Protein AF-A0A8K1GLL8-F1 (afdb_monomer)

InterPro domains:
  IPR001064 Beta/gamma crystallin [PF00030] (236-316)
  IPR001064 Beta/gamma crystallin [PF00030] (324-407)
  IPR001064 Beta/gamma crystallin [PS50915] (275-317)
  IPR001064 Beta/gamma crystallin [PS50915] (366-408)
  IPR001064 Beta/gamma crystallin [SM00247] (235-316)
  IPR001064 Beta/gamma crystallin [SM00247] (324-407)
  IPR001806 Small GTPase [PF00071] (8-155)
  IPR001806 Small GTPase [PS51421] (2-220)
  IPR001806 Small GTPase [SM00174] (9-176)
  IPR005225 Small GTP-binding domain [TIGR00231] (5-157)
  IPR011024 Gamma-crystallin-like [SSF49695] (235-407)
  IPR027417 P-loop containing nucleoside triphosphate hydrolase [G3DSA:3.40.50.300] (1-164)
  IPR027417 P-loop containing nucleoside triphosphate hydrolase [SSF52540] (6-156)
  IPR050252 Beta/Gamma-Crystallin [PTHR11818] (145-409)

Nearest PDB structures (foldseek):
  4o25-assembly2_B  TM=9.800E-01  e=3.772E-27  Mus musculus
  4o2l-assembly2_B  TM=9.800E-01  e=8.647E-27  Mus musculus
  3sea-assembly2_B  TM=9.810E-01  e=1.660E-26  Homo sapiens
  7btc-assembly1_A  TM=9.809E-01  e=3.380E-26  Homo sapiens
  4o2r-assembly2_B  TM=9.802E-01  e=5.762E-26  Mus musculus

Solvent-accessible surface area (backbone atoms only — not comparable to full-atom values): 23179 Å² total; per-residue (Å²): 130,76,77,73,39,81,43,32,32,41,39,44,28,24,61,93,32,46,65,62,43,41,50,42,26,57,65,72,70,47,67,72,97,78,76,78,90,59,72,66,49,76,46,70,44,80,45,65,49,98,86,41,43,32,44,34,37,40,36,37,51,34,54,35,54,73,79,56,79,78,59,70,71,74,65,58,80,54,50,19,39,39,40,34,20,26,27,58,29,66,67,24,54,54,27,38,53,46,52,51,53,55,49,48,70,72,57,52,92,59,87,64,34,42,33,38,32,37,20,47,59,80,46,58,93,54,49,71,52,55,72,65,59,55,42,54,53,17,56,77,67,79,28,46,68,48,55,24,43,46,78,72,90,77,78,96,61,79,102,56,81,83,45,53,83,41,63,78,63,48,42,65,43,72,50,82,72,94,75,78,74,86,77,83,74,92,74,87,83,88,77,86,83,80,90,84,94,70,83,58,73,66,64,55,48,55,54,51,36,65,75,68,77,49,84,78,81,83,79,82,80,82,78,87,76,81,90,87,70,89,71,85,74,42,30,39,33,39,10,51,25,52,68,72,30,77,63,71,48,81,42,73,55,71,37,52,42,33,58,84,71,76,36,87,31,48,35,21,9,39,39,29,78,30,35,28,32,40,34,12,46,30,49,72,73,32,75,59,50,34,73,43,46,58,43,79,28,47,36,35,64,73,58,73,38,93,57,42,56,38,16,16,36,31,64,55,75,56,82,50,84,45,52,37,39,37,38,13,59,27,52,68,71,28,77,67,68,52,78,42,66,68,68,34,52,41,38,58,81,72,73,39,88,58,62,49,37,23,10,40,36,30,77,26,40,26,31,34,37,39,10,47,27,54,68,73,28,77,60,48,33,68,47,48,58,45,78,33,49,35,34,65,74,55,62,44,95,54,41,50,36,26,11,40,35,69,59,66,68,55,133

Mean predicted aligned error: 18.64 Å

Organism: NCBI:txid364589

pLDDT: mean 74.91, std 22.85, range [23.12, 98.44]

Structure (mmCIF, N/CA/C/O backbone):
data_AF-A0A8K1GLL8-F1
#
_entry.id   AF-A0A8K1GLL8-F1
#
loop_
_atom_site.group_PDB
_atom_site.id
_atom_site.type_symbol
_atom_site.label_atom_id
_atom_site.label_alt_id
_atom_site.label_comp_id
_atom_site.label_asym_id
_atom_site.label_entity_id
_atom_site.label_seq_id
_atom_site.pdbx_PDB_ins_code
_atom_site.Cartn_x
_atom_site.Cartn_y
_atom_site.Cartn_z
_atom_site.occupancy
_atom_site.B_iso_or_equiv
_atom_site.auth_seq_id
_atom_site.auth_comp_id
_atom_site.auth_asym_id
_atom_site.auth_atom_id
_atom_site.pdbx_PDB_model_num
ATOM 1 N N . MET A 1 1 ? -11.112 13.326 44.570 1.00 57.44 1 MET A N 1
ATOM 2 C CA . MET A 1 1 ? -11.499 13.002 43.180 1.00 57.44 1 MET A CA 1
ATOM 3 C C . MET A 1 1 ? -10.660 11.819 42.729 1.00 57.44 1 MET A C 1
ATOM 5 O O . MET A 1 1 ? -9.496 11.782 43.121 1.00 57.44 1 MET A O 1
ATOM 9 N N . PRO A 1 2 ? -11.225 10.831 42.015 1.00 66.00 2 PRO A N 1
ATOM 10 C CA . PRO A 1 2 ? -10.417 9.760 41.441 1.00 66.00 2 PRO A CA 1
ATOM 11 C C . PRO A 1 2 ? -9.365 10.361 40.489 1.00 66.00 2 PRO A C 1
ATOM 13 O O . PRO A 1 2 ? -9.657 11.368 39.842 1.00 66.00 2 PRO A O 1
ATOM 16 N N . PRO A 1 3 ? -8.147 9.798 40.415 1.00 75.62 3 PRO A N 1
ATOM 17 C CA . PRO A 1 3 ? -7.108 10.312 39.528 1.00 75.62 3 PRO A CA 1
ATOM 18 C C . PRO A 1 3 ? -7.567 10.215 38.072 1.00 75.62 3 PRO A C 1
ATOM 20 O O . PRO A 1 3 ? -8.225 9.241 37.695 1.00 75.62 3 PRO A O 1
ATOM 23 N N . SER A 1 4 ? -7.229 11.214 37.256 1.00 78.06 4 SER A N 1
ATOM 24 C CA . SER A 1 4 ? -7.547 11.205 35.828 1.00 78.06 4 SER A CA 1
ATOM 25 C C . SER A 1 4 ? -6.885 10.006 35.137 1.00 78.06 4 SER A C 1
ATOM 27 O O . SER A 1 4 ? -5.744 9.642 35.429 1.00 78.06 4 SER A O 1
ATOM 29 N N . LYS A 1 5 ? -7.619 9.345 34.234 1.00 82.94 5 LYS A N 1
ATOM 30 C CA . LYS A 1 5 ? -7.124 8.175 33.491 1.00 82.94 5 LYS A CA 1
ATOM 31 C C . LYS A 1 5 ? -6.797 8.566 32.058 1.00 82.94 5 LYS A C 1
ATOM 33 O O . LYS A 1 5 ? -7.640 9.138 31.379 1.00 82.94 5 LYS A O 1
ATOM 38 N N . SER A 1 6 ? -5.615 8.209 31.566 1.00 83.25 6 SER A N 1
ATOM 39 C CA . SER A 1 6 ? -5.308 8.341 30.138 1.00 83.25 6 SER A CA 1
ATOM 40 C C . SER A 1 6 ? -5.845 7.135 29.363 1.00 83.25 6 SER A C 1
ATOM 42 O O . SER A 1 6 ? -5.765 5.996 29.846 1.00 83.25 6 SER A O 1
ATOM 44 N N . ARG A 1 7 ? -6.438 7.380 28.191 1.00 84.12 7 ARG A N 1
ATOM 45 C CA . ARG A 1 7 ? -6.927 6.337 27.279 1.00 84.12 7 ARG A CA 1
ATOM 46 C C . ARG A 1 7 ? -6.594 6.690 25.834 1.00 84.12 7 ARG A C 1
ATOM 48 O O . ARG A 1 7 ? -7.046 7.720 25.339 1.00 84.12 7 ARG A O 1
ATOM 55 N N . LYS A 1 8 ? -5.857 5.817 25.155 1.00 83.44 8 LYS A N 1
ATOM 56 C CA . LYS A 1 8 ? -5.544 5.932 23.728 1.00 83.44 8 LYS A CA 1
ATOM 57 C C . LYS A 1 8 ? -6.471 5.023 22.925 1.00 83.44 8 LYS A C 1
ATOM 59 O O . LYS A 1 8 ? -6.584 3.838 23.228 1.00 83.44 8 LYS A O 1
ATOM 64 N N . ILE A 1 9 ? -7.167 5.581 21.942 1.00 84.50 9 ILE A N 1
ATOM 65 C CA . ILE A 1 9 ? -8.178 4.890 21.137 1.00 84.50 9 ILE A CA 1
ATOM 66 C C . ILE A 1 9 ? -7.841 5.092 19.666 1.00 84.50 9 ILE A C 1
ATOM 68 O O . ILE A 1 9 ? -7.705 6.230 19.219 1.00 84.50 9 ILE A O 1
ATOM 72 N N . ALA A 1 10 ? -7.726 4.000 18.915 1.00 87.81 10 ALA A N 1
ATOM 73 C CA . ALA A 1 10 ? -7.475 4.053 17.479 1.00 87.81 10 ALA A CA 1
ATOM 74 C C . ALA A 1 10 ? -8.782 3.967 16.683 1.00 87.81 10 ALA A C 1
ATOM 76 O O . ALA A 1 10 ? -9.666 3.164 16.997 1.00 87.81 10 ALA A O 1
ATOM 77 N N . ILE A 1 11 ? -8.899 4.794 15.643 1.00 87.69 11 ILE A N 1
ATOM 78 C CA . ILE A 1 11 ? -10.070 4.854 14.765 1.00 87.69 11 ILE A CA 1
ATOM 79 C C . ILE A 1 11 ? -9.675 4.288 13.405 1.00 87.69 11 ILE A C 1
ATOM 81 O O . ILE A 1 11 ? -8.801 4.827 12.726 1.00 87.69 11 ILE A O 1
ATOM 85 N N . LEU A 1 12 ? -10.325 3.198 13.006 1.00 90.38 12 LEU A N 1
ATOM 86 C CA . LEU A 1 12 ? -9.962 2.377 11.852 1.00 90.38 12 LEU A CA 1
ATOM 87 C C . LEU A 1 12 ? -11.162 2.193 10.927 1.00 90.38 12 LEU A C 1
ATOM 89 O O . LEU A 1 12 ? -12.310 2.221 11.363 1.00 90.38 12 LEU A O 1
ATOM 93 N N . GLY A 1 13 ? -10.909 1.991 9.638 1.00 88.12 13 GLY A N 1
ATOM 94 C CA . GLY A 1 13 ? -11.971 1.781 8.656 1.00 88.12 13 GLY A CA 1
ATOM 95 C C . GLY A 1 13 ? -11.647 2.325 7.276 1.00 88.12 13 GLY A C 1
ATOM 96 O O . GLY A 1 13 ? -10.658 3.046 7.090 1.00 88.12 13 GLY A O 1
ATOM 97 N N . TYR A 1 14 ? -12.515 2.002 6.314 1.00 88.56 14 TYR A N 1
ATOM 98 C CA . TYR A 1 14 ? -12.282 2.281 4.897 1.00 88.56 14 TYR A CA 1
ATOM 99 C C . TYR A 1 14 ? -12.007 3.754 4.589 1.00 88.56 14 TYR A C 1
ATOM 101 O O . TYR A 1 14 ? -12.321 4.671 5.358 1.00 88.56 14 TYR A O 1
ATOM 109 N N . ARG A 1 15 ? -11.353 4.009 3.455 1.00 82.25 15 ARG A N 1
ATOM 110 C CA . ARG A 1 15 ? -11.175 5.381 2.969 1.00 82.25 15 ARG A CA 1
ATOM 111 C C . ARG A 1 15 ? -12.541 6.044 2.769 1.00 82.25 15 ARG A C 1
ATOM 113 O O . ARG A 1 15 ? -13.511 5.395 2.383 1.00 82.25 15 ARG A O 1
ATOM 120 N N . SER A 1 16 ? -12.616 7.334 3.084 1.00 81.56 16 SER A N 1
ATOM 121 C CA . SER A 1 16 ? -13.817 8.162 2.887 1.00 81.56 16 SER A CA 1
ATOM 122 C C . SER A 1 16 ? -15.082 7.729 3.653 1.00 81.56 16 SER A C 1
ATOM 124 O O . SER A 1 16 ? -16.179 8.197 3.338 1.00 81.56 16 SER A O 1
ATOM 126 N N . VAL A 1 17 ? -14.960 6.891 4.693 1.00 87.81 17 VAL A N 1
ATOM 127 C CA . VAL A 1 17 ? -16.083 6.553 5.601 1.00 87.81 17 VAL A CA 1
ATOM 128 C C . VAL A 1 17 ? -16.370 7.637 6.642 1.00 87.81 17 VAL A C 1
ATOM 130 O O . VAL A 1 17 ? -17.384 7.561 7.320 1.00 87.81 17 VAL A O 1
ATOM 133 N N . GLY A 1 18 ? -15.507 8.654 6.761 1.00 80.81 18 GLY A N 1
ATOM 134 C CA . GLY A 1 18 ? -15.688 9.789 7.675 1.00 80.81 18 GLY A CA 1
ATOM 135 C C . GLY A 1 18 ? -15.057 9.626 9.062 1.00 80.81 18 GLY A C 1
ATOM 136 O O . GLY A 1 18 ? -15.599 10.165 10.017 1.00 80.81 18 GLY A O 1
ATOM 137 N N . LYS A 1 19 ? -13.930 8.905 9.182 1.00 87.19 19 LYS A N 1
ATOM 138 C CA . LYS A 1 19 ? -13.164 8.760 10.441 1.00 87.19 19 LYS A CA 1
ATOM 139 C C . LYS A 1 19 ? -12.733 10.117 11.004 1.00 87.19 19 LYS A C 1
ATOM 141 O O . LYS A 1 19 ? -13.190 10.492 12.074 1.00 87.19 19 LYS A O 1
ATOM 146 N N . SER A 1 20 ? -11.986 10.893 10.221 1.00 78.56 20 SER A N 1
ATOM 147 C CA . SER A 1 20 ? -11.526 12.236 10.591 1.00 78.56 20 SER A CA 1
ATOM 148 C C . SER A 1 20 ? -12.684 13.167 10.926 1.00 78.56 20 SER A C 1
ATOM 150 O O . SER A 1 20 ? -12.668 13.818 11.962 1.00 78.56 20 SER A O 1
ATOM 152 N N . SER A 1 21 ? -13.742 13.162 10.110 1.00 79.31 21 SER A N 1
ATOM 153 C CA . SER A 1 21 ? -14.939 13.969 10.361 1.00 79.31 21 SER A CA 1
ATOM 154 C C . SER A 1 21 ? -15.623 13.596 11.677 1.00 79.31 21 SER A C 1
ATOM 156 O O . SER A 1 21 ? -16.037 14.484 12.408 1.00 79.31 21 SER A O 1
ATOM 158 N N . LEU A 1 22 ? -15.715 12.305 12.017 1.00 79.19 22 LEU A N 1
ATOM 159 C CA . LEU A 1 22 ? -16.245 11.854 13.307 1.00 79.19 22 LEU A CA 1
ATOM 160 C C . LEU A 1 22 ? -15.353 12.285 14.479 1.00 79.19 22 LEU A C 1
ATOM 162 O O . LEU A 1 22 ? -15.876 12.699 15.513 1.00 79.19 22 LEU A O 1
ATOM 166 N N . THR A 1 23 ? -14.031 12.208 14.322 1.00 79.56 23 THR A N 1
ATOM 167 C CA . THR A 1 23 ? -13.062 12.609 15.352 1.00 79.56 23 THR A CA 1
ATOM 168 C C . THR A 1 23 ? -13.116 14.107 15.615 1.00 79.56 23 THR A C 1
ATOM 170 O O . THR A 1 23 ? -13.277 14.514 16.762 1.00 79.56 23 THR A O 1
ATOM 173 N N . ILE A 1 24 ? -13.045 14.925 14.565 1.00 74.19 24 ILE A N 1
ATOM 174 C CA . ILE A 1 24 ? -13.104 16.391 14.650 1.00 74.19 24 ILE A CA 1
ATOM 175 C C . ILE A 1 24 ? -14.455 16.821 15.221 1.00 74.19 24 ILE A C 1
ATOM 177 O O . ILE A 1 24 ? -14.502 17.591 16.177 1.00 74.19 24 ILE A O 1
ATOM 181 N N . GLN A 1 25 ? -15.555 16.240 14.736 1.00 71.50 25 GLN A N 1
ATOM 182 C CA . GLN A 1 25 ? -16.888 16.517 15.267 1.00 71.50 25 GLN A CA 1
ATOM 183 C C . GLN A 1 25 ? -16.982 16.167 16.757 1.00 71.50 25 GLN A C 1
ATOM 185 O O . GLN A 1 25 ? -17.552 16.924 17.542 1.00 71.50 25 GLN A O 1
ATOM 190 N N . PHE A 1 26 ? -16.399 15.042 17.178 1.00 76.19 26 PHE A N 1
ATOM 191 C CA . PHE A 1 26 ? -16.368 14.674 18.587 1.00 76.19 26 PHE A CA 1
ATOM 192 C C . PHE A 1 26 ? -15.492 15.610 19.414 1.00 76.19 26 PHE A C 1
ATOM 194 O O . PHE A 1 26 ? -15.875 15.925 20.534 1.00 76.19 26 PHE A O 1
ATOM 201 N N . VAL A 1 27 ? -14.329 16.034 18.918 1.00 71.94 27 VAL A N 1
ATOM 202 C CA . VAL A 1 27 ? -13.352 16.838 19.669 1.00 71.94 27 VAL A CA 1
ATOM 203 C C . VAL A 1 27 ? -13.771 18.300 19.727 1.00 71.94 27 VAL A C 1
ATOM 205 O O . VAL A 1 27 ? -13.951 18.831 20.824 1.00 71.94 27 VAL A O 1
ATOM 208 N N . GLU A 1 28 ? -14.013 18.893 18.565 1.00 69.94 28 GLU A N 1
ATOM 209 C CA . GLU A 1 28 ? -14.180 20.330 18.341 1.00 69.94 28 GLU A CA 1
ATOM 210 C C . GLU A 1 28 ? -15.650 20.742 18.182 1.00 69.94 28 GLU A C 1
ATOM 212 O O . GLU A 1 28 ? -15.975 21.923 18.293 1.00 69.94 28 GLU A O 1
ATOM 217 N N . GLY A 1 29 ? -16.560 19.787 17.951 1.00 60.47 29 GLY A N 1
ATOM 218 C CA . GLY A 1 29 ? -17.971 20.090 17.699 1.00 60.47 29 GLY A CA 1
ATOM 219 C C . GLY A 1 29 ? -18.201 20.796 16.362 1.00 60.47 29 GLY A C 1
ATOM 220 O O . GLY A 1 29 ? -19.205 21.492 16.221 1.00 60.47 29 GLY A O 1
ATOM 221 N N . GLN A 1 30 ? -17.276 20.658 15.408 1.00 56.12 30 GLN A N 1
ATOM 222 C CA . GLN A 1 30 ? -17.345 21.267 14.082 1.00 56.12 30 GLN A CA 1
ATOM 223 C C . GLN A 1 30 ? -17.249 20.210 12.984 1.00 56.12 30 GLN A C 1
ATOM 225 O O . GLN A 1 30 ? -16.478 19.255 13.083 1.00 56.12 30 GLN A O 1
ATOM 230 N N . PHE A 1 31 ? -18.006 20.430 11.911 1.00 50.06 31 PHE A N 1
ATOM 231 C CA . PHE A 1 31 ? -17.915 19.646 10.690 1.00 50.06 31 PHE A CA 1
ATOM 232 C C . PHE A 1 31 ? -17.185 20.462 9.625 1.00 50.06 31 PHE A C 1
ATOM 234 O O . PHE A 1 31 ? -17.528 21.619 9.380 1.00 50.06 31 PHE A O 1
ATOM 241 N N . VAL A 1 32 ? -16.185 19.853 8.991 1.00 53.09 32 VAL A N 1
ATOM 242 C CA . VAL A 1 32 ? -15.377 20.482 7.943 1.00 53.09 32 VAL A CA 1
ATOM 243 C C . VAL A 1 32 ? -15.670 19.773 6.619 1.00 53.09 32 VAL A C 1
ATOM 245 O O . VAL A 1 32 ? -15.352 18.594 6.467 1.00 53.09 32 VAL A O 1
ATOM 248 N N . ASP A 1 33 ? -16.288 20.491 5.672 1.00 37.19 33 ASP A N 1
ATOM 249 C CA . ASP A 1 33 ? -16.712 19.969 4.355 1.00 37.19 33 ASP A CA 1
ATOM 250 C C . ASP A 1 33 ? -15.533 19.641 3.413 1.00 37.19 33 ASP A C 1
ATOM 252 O O . ASP A 1 33 ? -15.679 18.857 2.476 1.00 37.19 33 ASP A O 1
ATOM 256 N N . SER A 1 34 ? -14.348 20.207 3.662 1.00 40.47 34 SER A N 1
ATOM 257 C CA . SER A 1 34 ? -13.130 19.968 2.882 1.00 40.47 34 SER A CA 1
ATOM 258 C C . SER A 1 34 ? -11.997 19.494 3.787 1.00 40.47 34 SER A C 1
ATOM 260 O O . SER A 1 34 ? -11.485 20.270 4.594 1.00 40.47 34 SER A O 1
ATOM 262 N N . TYR A 1 35 ? -11.591 18.234 3.647 1.00 50.78 35 TYR A N 1
ATOM 263 C CA . TYR A 1 35 ? -10.468 17.676 4.397 1.00 50.78 35 TYR A CA 1
ATOM 264 C C . TYR A 1 35 ? -9.494 16.967 3.450 1.00 50.78 35 TYR A C 1
ATOM 266 O O . TYR A 1 35 ? -9.920 16.191 2.591 1.00 50.78 35 TYR A O 1
ATOM 274 N N . ASP A 1 36 ? -8.198 17.240 3.606 1.00 45.16 36 ASP A N 1
ATOM 275 C CA . ASP A 1 36 ? -7.125 16.581 2.856 1.00 45.16 36 ASP A CA 1
ATOM 276 C C . ASP A 1 36 ? -6.948 15.121 3.314 1.00 45.16 36 ASP A C 1
ATOM 278 O O . ASP A 1 36 ? -7.179 14.814 4.480 1.00 45.16 36 ASP A O 1
ATOM 282 N N . PRO A 1 37 ? -6.530 14.180 2.448 1.00 46.28 37 PRO A N 1
ATOM 283 C CA . PRO A 1 37 ? -6.330 12.786 2.847 1.00 46.28 37 PRO A CA 1
ATOM 284 C C . PRO A 1 37 ? -5.420 12.632 4.083 1.00 46.28 37 PRO A C 1
ATOM 286 O O . PRO A 1 37 ? -4.247 13.000 4.051 1.00 46.28 37 PRO A O 1
ATOM 289 N N . THR A 1 38 ? -5.952 12.052 5.163 1.00 51.53 38 THR A N 1
ATOM 290 C CA . THR A 1 38 ? -5.237 11.855 6.435 1.00 51.53 38 THR A CA 1
ATOM 291 C C . THR A 1 38 ? -4.120 10.824 6.299 1.00 51.53 38 THR A C 1
ATOM 293 O O . THR A 1 38 ? -4.357 9.729 5.787 1.00 51.53 38 THR A O 1
ATOM 296 N N . ILE A 1 39 ? -2.931 11.147 6.812 1.00 58.22 39 ILE A N 1
ATOM 297 C CA . ILE A 1 39 ? -1.831 10.190 7.002 1.00 58.22 39 ILE A CA 1
ATOM 298 C C . ILE A 1 39 ? -2.005 9.522 8.374 1.00 58.22 39 ILE A C 1
ATOM 300 O O . ILE A 1 39 ? -2.365 8.352 8.449 1.00 58.22 39 ILE A O 1
ATOM 304 N N . GLU A 1 40 ? -1.860 10.285 9.455 1.00 64.88 40 GLU A N 1
ATOM 305 C CA . GLU A 1 40 ? -2.220 9.901 10.823 1.00 64.88 40 GLU A CA 1
ATOM 306 C C . GLU A 1 40 ? -2.222 11.168 11.684 1.00 64.88 40 GLU A C 1
ATOM 308 O O . GLU A 1 40 ? -1.283 11.956 11.599 1.00 64.88 40 GLU A O 1
ATOM 313 N N . ASN A 1 41 ? -3.262 11.391 12.488 1.00 70.19 41 ASN A N 1
ATOM 314 C CA . ASN A 1 41 ? -3.353 12.538 13.395 1.00 70.19 41 ASN A CA 1
ATOM 315 C C . ASN A 1 41 ? -3.845 12.083 14.769 1.00 70.19 41 ASN A C 1
ATOM 317 O O . ASN A 1 41 ? -4.761 11.272 14.875 1.00 70.19 41 ASN A O 1
ATOM 321 N N . THR A 1 42 ? -3.265 12.629 15.837 1.00 81.44 42 THR A N 1
ATOM 322 C CA . THR A 1 42 ? -3.722 12.359 17.207 1.00 81.44 42 THR A CA 1
ATOM 323 C C . THR A 1 42 ? -4.434 13.579 17.770 1.00 81.44 42 THR A C 1
ATOM 325 O O . THR A 1 42 ? -3.836 14.643 17.908 1.00 81.44 42 THR A O 1
ATOM 328 N N . PHE A 1 43 ? -5.698 13.407 18.144 1.00 78.31 43 PHE A N 1
ATOM 329 C CA . PHE A 1 43 ? -6.510 14.427 18.799 1.00 78.31 43 PHE A CA 1
ATOM 330 C C . PHE A 1 43 ? -6.632 14.130 20.290 1.00 78.31 43 PHE A C 1
ATOM 332 O O . PHE A 1 43 ? -6.666 12.966 20.692 1.00 78.31 43 PHE A O 1
ATOM 339 N N . THR A 1 44 ? -6.749 15.162 21.124 1.00 81.06 44 THR A N 1
ATOM 340 C CA . THR A 1 44 ? -6.948 14.989 22.567 1.00 81.06 44 THR A CA 1
ATOM 341 C C . THR A 1 44 ? -8.264 15.588 23.038 1.00 81.06 44 THR A C 1
ATOM 343 O O . THR A 1 44 ? -8.687 16.646 22.577 1.00 81.06 44 THR A O 1
ATOM 346 N N . LYS A 1 45 ? -8.944 14.899 23.963 1.00 80.62 45 LYS A N 1
ATOM 347 C CA . LYS A 1 45 ? -10.160 15.419 24.601 1.00 80.62 45 LYS A CA 1
ATOM 348 C C . LYS A 1 45 ? -10.267 14.967 26.050 1.00 80.62 45 LYS A C 1
ATOM 350 O O . LYS A 1 45 ? -10.119 13.786 26.349 1.00 80.62 45 LYS A O 1
ATOM 355 N N . LEU A 1 46 ? -10.596 15.897 26.941 1.00 79.88 46 LEU A N 1
ATOM 356 C CA . LEU A 1 46 ? -11.016 15.580 28.303 1.00 79.88 46 LEU A CA 1
ATOM 357 C C . LEU A 1 46 ? -12.513 15.270 28.318 1.00 79.88 46 LEU A C 1
ATOM 359 O O . LEU A 1 46 ? -13.322 16.071 27.845 1.00 79.88 46 LEU A O 1
ATOM 363 N N . ILE A 1 47 ? -12.884 14.111 28.858 1.00 79.69 47 ILE A N 1
ATOM 364 C CA . ILE A 1 47 ? -14.286 13.743 29.074 1.00 79.69 47 ILE A CA 1
ATOM 365 C C . ILE A 1 47 ? -14.488 13.174 30.474 1.00 79.69 47 ILE A C 1
ATOM 367 O O . ILE A 1 47 ? -13.582 12.579 31.054 1.00 79.69 47 ILE A O 1
ATOM 371 N N . THR A 1 48 ? -15.713 13.282 30.976 1.00 76.44 48 THR A N 1
ATOM 372 C CA . THR A 1 48 ? -16.109 12.698 32.259 1.00 76.44 48 THR A CA 1
ATOM 373 C C . THR A 1 48 ? -17.179 11.645 32.021 1.00 76.44 48 THR A C 1
ATOM 375 O O . THR A 1 48 ? -18.232 11.940 31.456 1.00 76.44 48 THR A O 1
ATOM 378 N N . VAL A 1 49 ? -16.917 10.412 32.455 1.00 74.00 49 VAL A N 1
ATOM 379 C CA . VAL A 1 49 ? -17.852 9.282 32.360 1.00 74.00 49 VAL A CA 1
ATOM 380 C C . VAL A 1 49 ? -18.016 8.690 33.753 1.00 74.00 49 VAL A C 1
ATOM 382 O O . VAL A 1 49 ? -17.031 8.355 34.401 1.00 74.00 49 VAL A O 1
ATOM 385 N N . ASN A 1 50 ? -19.255 8.607 34.248 1.00 77.75 50 ASN A N 1
ATOM 386 C CA . ASN A 1 50 ? -19.583 8.093 35.589 1.00 77.75 50 ASN A CA 1
ATOM 387 C C . ASN A 1 50 ? -18.772 8.746 36.731 1.00 77.75 50 ASN A C 1
ATOM 389 O O . ASN A 1 50 ? -18.391 8.087 37.693 1.00 77.75 50 ASN A O 1
ATOM 393 N N . GLY A 1 51 ? -18.480 10.047 36.619 1.00 77.38 51 GLY A N 1
ATOM 394 C CA . GLY A 1 51 ? -17.696 10.794 37.613 1.00 77.38 51 GLY A CA 1
ATOM 395 C C . GLY A 1 51 ? -16.181 10.545 37.573 1.00 77.38 51 GLY A C 1
ATOM 396 O O . GLY A 1 51 ? -15.458 11.122 38.383 1.00 77.38 51 GLY A O 1
ATOM 397 N N . GLN A 1 52 ? -15.691 9.727 36.636 1.00 81.62 52 GLN A N 1
ATOM 398 C CA . GLN A 1 52 ? -14.271 9.534 36.346 1.00 81.62 52 GLN A CA 1
ATOM 399 C C . GLN A 1 52 ? -13.864 10.399 35.149 1.00 81.62 52 GLN A C 1
ATOM 401 O O . GLN A 1 52 ? -14.461 10.311 34.075 1.00 81.62 52 GLN A O 1
ATOM 406 N N . GLU A 1 53 ? -12.823 11.210 35.322 1.00 81.75 53 GLU A N 1
ATOM 407 C CA . GLU A 1 53 ? -12.222 11.973 34.228 1.00 81.75 53 GLU A CA 1
ATOM 408 C C . GLU A 1 53 ? -11.268 11.099 33.412 1.00 81.75 53 GLU A C 1
ATOM 410 O O . GLU A 1 53 ? -10.442 10.360 33.968 1.00 81.75 53 GLU A O 1
ATOM 415 N N . TYR A 1 54 ? -11.374 11.214 32.092 1.00 79.81 54 TYR A N 1
ATOM 416 C CA . TYR A 1 54 ? -10.529 10.548 31.116 1.00 79.81 54 TYR A CA 1
ATOM 417 C C . TYR A 1 54 ? -9.861 11.578 30.207 1.00 79.81 54 TYR A C 1
ATOM 419 O O . TYR A 1 54 ? -10.530 12.416 29.603 1.00 79.81 54 TYR A O 1
ATOM 427 N N . HIS A 1 55 ? -8.542 11.472 30.074 1.00 85.38 55 HIS A N 1
ATOM 428 C CA . HIS A 1 55 ? -7.770 12.160 29.051 1.00 85.38 55 HIS A CA 1
ATOM 429 C C . HIS A 1 55 ? -7.658 11.246 27.831 1.00 85.38 55 HIS A C 1
ATOM 431 O O . HIS A 1 55 ? -6.906 10.269 27.841 1.00 85.38 55 HIS A O 1
ATOM 437 N N . LEU A 1 56 ? -8.451 11.532 26.801 1.00 83.44 56 LEU A N 1
ATOM 438 C CA . LEU A 1 56 ? -8.477 10.744 25.578 1.00 83.44 56 LEU A CA 1
ATOM 439 C C . LEU A 1 56 ? -7.413 11.191 24.596 1.00 83.44 56 LEU A C 1
ATOM 441 O O . LEU A 1 56 ? -7.244 12.385 24.373 1.00 83.44 56 LEU A O 1
ATOM 445 N N . GLN A 1 57 ? -6.773 10.211 23.969 1.00 84.50 57 GLN A N 1
ATOM 446 C CA . GLN A 1 57 ? -5.987 10.355 22.752 1.00 84.50 57 GLN A CA 1
ATOM 447 C C . GLN A 1 57 ? -6.696 9.565 21.651 1.00 84.50 57 GLN A C 1
ATOM 449 O O . GLN A 1 57 ? -6.733 8.338 21.696 1.00 84.50 57 GLN A O 1
ATOM 454 N N . LEU A 1 58 ? -7.299 10.262 20.695 1.00 81.44 58 LEU A N 1
ATOM 455 C CA . LEU A 1 58 ? -7.953 9.669 19.534 1.00 81.44 58 LEU A CA 1
ATOM 456 C C . LEU A 1 58 ? -6.970 9.672 18.371 1.00 81.44 58 LEU A C 1
ATOM 458 O O . LEU A 1 58 ? -6.620 10.735 17.862 1.00 81.44 58 LEU A O 1
ATOM 462 N N . VAL A 1 59 ? -6.522 8.487 17.972 1.00 84.88 59 VAL A N 1
ATOM 463 C CA . VAL A 1 59 ? -5.620 8.301 16.836 1.00 84.88 59 VAL A CA 1
ATOM 464 C C . VAL A 1 59 ? -6.475 8.106 15.589 1.00 84.88 59 VAL A C 1
ATOM 466 O O . VAL A 1 59 ? -7.045 7.034 15.366 1.00 84.88 59 VAL A O 1
ATOM 469 N N . ASP A 1 60 ? -6.606 9.169 14.805 1.00 78.75 60 ASP A N 1
ATOM 470 C CA . ASP A 1 60 ? -7.242 9.146 13.497 1.00 78.75 60 ASP A CA 1
ATOM 471 C C . ASP A 1 60 ? -6.249 8.621 12.461 1.00 78.75 60 ASP A C 1
ATOM 473 O O . ASP A 1 60 ? -5.189 9.207 12.236 1.00 78.75 60 ASP A O 1
ATOM 477 N N . THR A 1 61 ? -6.589 7.492 11.847 1.00 76.56 61 THR A N 1
ATOM 478 C CA . THR A 1 61 ? -5.715 6.800 10.896 1.00 76.56 61 THR A CA 1
ATOM 479 C C . THR A 1 61 ? -6.151 7.053 9.456 1.00 76.56 61 THR A C 1
ATOM 481 O O . THR A 1 61 ? -7.323 7.343 9.175 1.00 76.56 61 THR A O 1
ATOM 484 N N . ALA A 1 62 ? -5.225 6.893 8.509 1.00 71.19 62 ALA A N 1
ATOM 485 C CA . ALA A 1 62 ? -5.568 6.839 7.094 1.00 71.19 62 ALA A CA 1
ATOM 486 C C . ALA A 1 62 ? -6.679 5.806 6.802 1.00 71.19 62 ALA A C 1
ATOM 488 O O . ALA A 1 62 ? -6.913 4.841 7.531 1.00 71.19 62 ALA A O 1
ATOM 489 N N . GLY A 1 63 ? -7.400 6.010 5.697 1.00 60.00 63 GLY A N 1
ATOM 490 C CA . GLY A 1 63 ? -8.316 5.008 5.147 1.00 60.00 63 GLY A CA 1
ATOM 491 C C . GLY A 1 63 ? -7.660 3.648 4.975 1.00 60.00 63 GLY A C 1
ATOM 492 O O . GLY A 1 63 ? -6.764 3.525 4.151 1.00 60.00 63 GLY A O 1
ATOM 493 N N . GLN A 1 64 ? -8.157 2.640 5.690 1.00 68.75 64 GLN A N 1
ATOM 494 C CA . GLN A 1 64 ? -7.650 1.278 5.590 1.00 68.75 64 GLN A CA 1
ATOM 495 C C . GLN A 1 64 ? -8.463 0.495 4.577 1.00 68.75 64 GLN A C 1
ATOM 497 O O . GLN A 1 64 ? -9.682 0.461 4.673 1.00 68.75 64 GLN A O 1
ATOM 502 N N . ASP A 1 65 ? -7.831 -0.129 3.600 1.00 61.31 65 ASP A N 1
ATOM 503 C CA . ASP A 1 65 ? -8.526 -1.075 2.743 1.00 61.31 65 ASP A CA 1
ATOM 504 C C . ASP A 1 65 ? -8.289 -2.517 3.182 1.00 61.31 65 ASP A C 1
ATOM 506 O O . ASP A 1 65 ? -7.553 -2.807 4.120 1.00 61.31 65 ASP A O 1
ATOM 510 N N . GLU A 1 66 ? -8.990 -3.417 2.510 1.00 41.12 66 GLU A N 1
ATOM 511 C CA . GLU A 1 66 ? -8.920 -4.875 2.638 1.00 41.12 66 GLU A CA 1
ATOM 512 C C . GLU A 1 66 ? -7.464 -5.386 2.708 1.00 41.12 66 GLU A C 1
ATOM 514 O O . GLU A 1 66 ? -7.179 -6.333 3.442 1.00 41.12 66 GLU A O 1
ATOM 519 N N . TYR A 1 67 ? -6.510 -4.690 2.082 1.00 43.31 67 TYR A N 1
ATOM 520 C CA . TYR A 1 67 ? -5.106 -5.095 1.978 1.00 43.31 67 TYR A CA 1
ATOM 521 C C . TYR A 1 67 ? -4.142 -4.203 2.762 1.00 43.31 67 TYR A C 1
ATOM 523 O O . TYR A 1 67 ? -2.948 -4.487 2.780 1.00 43.31 67 TYR A O 1
ATOM 531 N N . SER A 1 68 ? -4.634 -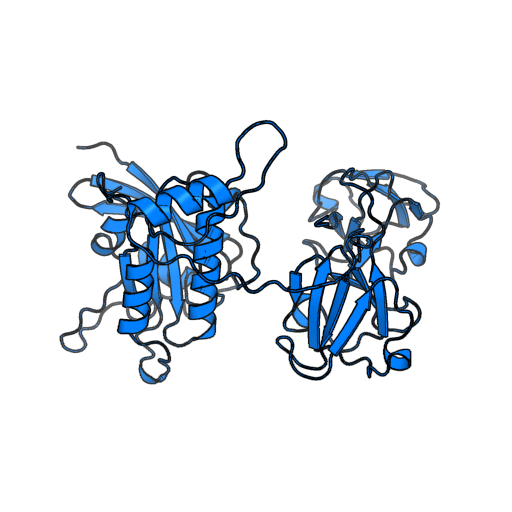3.181 3.469 1.00 53.97 68 SER A N 1
ATOM 532 C CA . SER A 1 68 ? -3.795 -2.358 4.336 1.00 53.97 68 SER A CA 1
ATOM 533 C C . SER A 1 68 ? -3.019 -3.225 5.328 1.00 53.97 68 SER A C 1
ATOM 535 O O . SER A 1 68 ? -3.605 -4.040 6.057 1.00 53.97 68 SER A O 1
ATOM 537 N N . ILE A 1 69 ? -1.698 -3.042 5.339 1.00 50.72 69 ILE A N 1
ATOM 538 C CA . ILE A 1 69 ? -0.816 -3.546 6.389 1.00 50.72 69 ILE A CA 1
ATOM 539 C C . ILE A 1 69 ? -1.105 -2.697 7.617 1.00 50.72 69 ILE A C 1
ATOM 541 O O . ILE A 1 69 ? -1.039 -1.472 7.544 1.00 50.72 69 ILE A O 1
ATOM 545 N N . PHE A 1 70 ? -1.453 -3.337 8.726 1.00 61.12 70 PHE A N 1
ATOM 546 C CA . PHE A 1 70 ? -1.596 -2.647 9.996 1.00 61.12 70 PHE A CA 1
ATOM 547 C C . PHE A 1 70 ? -0.199 -2.390 10.563 1.00 61.12 70 PHE A C 1
ATOM 549 O O . PHE A 1 70 ? 0.506 -3.350 10.883 1.00 61.12 70 PHE A O 1
ATOM 556 N N . PRO A 1 71 ? 0.231 -1.125 10.691 1.00 57.53 71 PRO A N 1
ATOM 557 C CA . PRO A 1 71 ? 1.439 -0.796 11.422 1.00 57.53 71 PRO A CA 1
ATOM 558 C C . PRO A 1 71 ? 1.387 -1.413 12.820 1.00 57.53 71 PRO A C 1
ATOM 560 O O . PRO A 1 71 ? 0.376 -1.296 13.516 1.00 57.53 71 PRO A O 1
ATOM 563 N N . GLN A 1 72 ? 2.490 -2.018 13.268 1.00 57.66 72 GLN A N 1
ATOM 564 C CA . GLN A 1 72 ? 2.587 -2.542 14.635 1.00 57.66 72 GLN A CA 1
ATOM 565 C C . GLN A 1 72 ? 2.308 -1.455 15.687 1.00 57.66 72 GLN A C 1
ATOM 567 O O . GLN A 1 72 ? 1.819 -1.764 16.771 1.00 57.66 72 GLN A O 1
ATOM 572 N N . THR A 1 73 ? 2.513 -0.174 15.356 1.00 55.94 73 THR A N 1
ATOM 573 C CA . THR A 1 73 ? 2.142 0.976 16.194 1.00 55.94 73 THR A CA 1
ATOM 574 C C . THR A 1 73 ? 0.655 1.029 16.555 1.00 55.94 73 THR A C 1
ATOM 576 O O . THR A 1 73 ? 0.319 1.601 17.591 1.00 55.94 73 THR A O 1
ATOM 579 N N . TYR A 1 74 ? -0.234 0.391 15.782 1.00 60.75 74 TYR A N 1
ATOM 580 C CA . TYR A 1 74 ? -1.658 0.260 16.118 1.00 60.75 74 TYR A CA 1
ATOM 581 C C . TYR A 1 74 ? -1.940 -0.737 17.234 1.00 60.75 74 TYR A C 1
ATOM 583 O O . TYR A 1 74 ? -3.051 -0.733 17.738 1.00 60.75 74 TYR A O 1
ATOM 591 N N . SER A 1 75 ? -0.961 -1.539 17.652 1.00 58.97 75 SER A N 1
ATOM 592 C CA . SER A 1 75 ? -1.076 -2.449 18.795 1.00 58.97 75 SER A CA 1
ATOM 593 C C . SER A 1 75 ? -0.387 -1.923 20.061 1.00 58.97 75 SER A C 1
ATOM 595 O O . SER A 1 75 ? -0.657 -2.413 21.156 1.00 58.97 75 SER A O 1
ATOM 597 N N . ILE A 1 76 ? 0.467 -0.896 19.942 1.00 64.75 76 ILE A N 1
ATOM 598 C CA . ILE A 1 76 ? 1.267 -0.369 21.056 1.00 64.75 76 ILE A CA 1
ATOM 599 C C . ILE A 1 76 ? 0.478 0.708 21.813 1.00 64.75 76 ILE A C 1
ATOM 601 O O . ILE A 1 76 ? 0.092 1.749 21.264 1.00 64.75 76 ILE A O 1
ATOM 605 N N . ASP A 1 77 ? 0.262 0.452 23.104 1.00 73.31 77 ASP A N 1
ATOM 606 C CA . ASP A 1 77 ? -0.411 1.336 24.063 1.00 73.31 77 ASP A CA 1
ATOM 607 C C . ASP A 1 77 ? -1.853 1.730 23.693 1.00 73.31 77 ASP A C 1
ATOM 609 O O . ASP A 1 77 ? -2.374 2.726 24.198 1.00 73.31 77 ASP A O 1
ATOM 613 N N . ILE A 1 78 ? -2.533 0.962 22.833 1.00 81.81 78 ILE A N 1
ATOM 614 C CA . ILE A 1 78 ? -3.954 1.174 22.531 1.00 81.81 78 ILE A CA 1
ATOM 615 C C . ILE A 1 78 ? -4.831 0.538 23.612 1.00 81.81 78 ILE A C 1
ATOM 617 O O . ILE A 1 78 ? -4.671 -0.622 23.985 1.00 81.81 78 ILE A O 1
ATOM 621 N N . ASN A 1 79 ? -5.798 1.305 24.112 1.00 83.62 79 ASN A N 1
ATOM 622 C CA . ASN A 1 79 ? -6.758 0.858 25.119 1.00 83.62 79 ASN A CA 1
ATOM 623 C C . ASN A 1 79 ? -8.125 0.480 24.535 1.00 83.62 79 ASN A C 1
ATOM 625 O O . ASN A 1 79 ? -8.945 -0.073 25.263 1.00 83.62 79 ASN A O 1
ATOM 629 N N . GLY A 1 80 ? -8.383 0.787 23.262 1.00 84.88 80 GLY A N 1
ATOM 630 C CA . GLY A 1 80 ? -9.651 0.502 22.603 1.00 84.88 80 GLY A CA 1
ATOM 631 C C . GLY A 1 80 ? -9.655 0.865 21.120 1.00 84.88 80 GLY A C 1
ATOM 632 O O . GLY A 1 80 ? -8.859 1.697 20.679 1.00 84.88 80 GLY A O 1
ATOM 633 N N . TYR A 1 81 ? -10.576 0.273 20.360 1.00 88.25 81 TYR A N 1
ATOM 634 C CA . TYR A 1 81 ? -10.709 0.526 18.923 1.00 88.25 81 TYR A CA 1
ATOM 635 C C . TYR A 1 81 ? -12.121 0.960 18.544 1.00 88.25 81 TYR A C 1
ATOM 637 O O . TYR A 1 81 ? -13.116 0.426 19.041 1.00 88.25 81 TYR A O 1
ATOM 645 N N . ILE A 1 82 ? -12.199 1.901 17.606 1.00 89.19 82 ILE A N 1
ATOM 646 C CA . ILE A 1 82 ? -13.435 2.284 16.927 1.00 89.19 82 ILE A CA 1
ATOM 647 C C . ILE A 1 82 ? -13.299 1.885 15.460 1.00 89.19 82 ILE A C 1
ATOM 649 O O . ILE A 1 82 ? -12.462 2.415 14.732 1.00 89.19 82 ILE A O 1
ATOM 653 N N . LEU A 1 83 ? -14.134 0.947 15.033 1.00 93.00 83 LEU A N 1
ATOM 654 C CA . LEU A 1 83 ? -14.204 0.437 13.674 1.00 93.00 83 LEU A CA 1
ATOM 655 C C . LEU A 1 83 ? -15.339 1.146 12.938 1.00 93.00 83 LEU A C 1
ATOM 657 O O . LEU A 1 83 ? -16.489 1.058 13.350 1.00 93.00 83 LEU A O 1
ATOM 661 N N . VAL A 1 84 ? -15.034 1.866 11.861 1.00 93.25 84 VAL A N 1
ATOM 662 C CA . VAL A 1 84 ? -15.990 2.722 11.149 1.00 93.25 84 VAL A CA 1
ATOM 663 C C . VAL A 1 84 ? -16.227 2.211 9.730 1.00 93.25 84 VAL A C 1
ATOM 665 O O . VAL A 1 84 ? -15.290 2.069 8.942 1.00 93.25 84 VAL A O 1
ATOM 668 N N . TYR A 1 85 ? -17.494 2.023 9.367 1.00 95.94 85 TYR A N 1
ATOM 669 C CA . TYR A 1 85 ? -17.930 1.826 7.982 1.00 95.94 85 TYR A CA 1
ATOM 670 C C . TYR A 1 85 ? -18.953 2.897 7.585 1.00 95.94 85 TYR A C 1
ATOM 672 O O . TYR A 1 85 ? -19.440 3.646 8.427 1.00 95.94 85 TYR A O 1
ATOM 680 N N . SER A 1 86 ? -19.264 3.007 6.294 1.00 93.69 86 SER A N 1
ATOM 681 C CA . SER A 1 86 ? -20.309 3.895 5.774 1.00 93.69 86 SER A CA 1
ATOM 682 C C . SER A 1 86 ? -21.557 3.080 5.456 1.00 93.69 86 SER A C 1
ATOM 684 O O . SER A 1 86 ? -21.468 2.132 4.674 1.00 93.69 86 SER A O 1
ATOM 686 N N . VAL A 1 87 ? -22.729 3.473 5.966 1.00 93.06 87 VAL A N 1
ATOM 687 C CA . VAL A 1 87 ? -24.005 2.779 5.664 1.00 93.06 87 VAL A CA 1
ATOM 688 C C . VAL A 1 87 ? -24.380 2.841 4.177 1.00 93.06 87 VAL A C 1
ATOM 690 O O . VAL A 1 87 ? -25.231 2.091 3.706 1.00 93.06 87 VAL A O 1
ATOM 693 N N . THR A 1 88 ? -23.721 3.726 3.428 1.00 88.88 88 THR A N 1
ATOM 694 C CA . THR A 1 88 ? -23.856 3.912 1.978 1.00 88.88 88 THR A CA 1
ATOM 695 C C . THR A 1 88 ? -22.816 3.143 1.151 1.00 88.88 88 THR A C 1
ATOM 697 O O . THR A 1 88 ? -22.725 3.323 -0.061 1.00 88.88 88 THR A O 1
ATOM 700 N N . SER A 1 89 ? -21.977 2.300 1.769 1.00 89.56 89 SER A N 1
ATOM 701 C CA . SER A 1 89 ? -20.913 1.586 1.053 1.00 89.56 89 SER A CA 1
ATOM 702 C C . SER A 1 89 ? -20.755 0.141 1.517 1.00 89.56 89 SER A C 1
ATOM 704 O O . SER A 1 89 ? -20.076 -0.130 2.511 1.00 89.56 89 SER A O 1
ATOM 706 N N . ILE A 1 90 ? -21.274 -0.790 0.705 1.00 90.44 90 ILE A N 1
ATOM 707 C CA . ILE A 1 90 ? -21.064 -2.242 0.857 1.00 90.44 90 ILE A CA 1
ATOM 708 C C . ILE A 1 90 ? -19.569 -2.555 0.959 1.00 90.44 90 ILE A C 1
ATOM 710 O O . ILE A 1 90 ? -19.141 -3.277 1.851 1.00 90.44 90 ILE A O 1
ATOM 714 N N . LYS A 1 91 ? -18.742 -1.924 0.114 1.00 85.81 91 LYS A N 1
ATOM 715 C CA . LYS A 1 91 ? -17.288 -2.113 0.156 1.00 85.81 91 LYS A CA 1
ATOM 716 C C . LYS A 1 91 ? -16.695 -1.769 1.524 1.00 85.81 91 LYS A C 1
ATOM 718 O O . LYS A 1 91 ? -15.880 -2.524 2.037 1.00 85.81 91 LYS A O 1
ATOM 723 N N . SER A 1 92 ? -17.104 -0.655 2.133 1.00 90.31 92 SER A N 1
ATOM 724 C CA . SER A 1 92 ? -16.612 -0.302 3.469 1.00 90.31 92 SER A CA 1
ATOM 725 C C . SER A 1 92 ? -17.042 -1.298 4.550 1.00 90.31 92 SER A C 1
ATOM 727 O O . SER A 1 92 ? -16.297 -1.508 5.504 1.00 90.31 92 SER A O 1
ATOM 729 N N . PHE A 1 93 ? -18.211 -1.920 4.375 1.00 95.12 93 PHE A N 1
ATOM 730 C CA . PHE A 1 93 ? -18.756 -2.928 5.277 1.00 95.12 93 PHE A CA 1
ATOM 731 C C . PHE A 1 93 ? -18.062 -4.290 5.136 1.00 95.12 93 PHE A C 1
ATOM 733 O O . PHE A 1 93 ? -17.871 -4.980 6.129 1.00 95.12 93 PHE A O 1
ATOM 740 N N . GLU A 1 94 ? -17.606 -4.669 3.942 1.00 89.25 94 GLU A N 1
ATOM 741 C CA . GLU A 1 94 ? -16.768 -5.868 3.787 1.00 89.25 94 GLU A CA 1
ATOM 742 C C . GLU A 1 94 ? -15.349 -5.631 4.313 1.00 89.25 94 GLU A C 1
ATOM 744 O O . GLU A 1 94 ? -14.814 -6.430 5.081 1.00 89.25 94 GLU A O 1
ATOM 749 N N . VAL A 1 95 ? -14.763 -4.471 4.003 1.00 83.75 95 VAL A N 1
ATOM 750 C CA . VAL A 1 95 ? -13.418 -4.114 4.471 1.00 83.75 95 VAL A CA 1
ATOM 751 C C . VAL A 1 95 ? -13.336 -4.050 5.995 1.00 83.75 95 VAL A C 1
ATOM 753 O O . VAL A 1 95 ? -12.326 -4.463 6.563 1.00 83.75 95 VAL A O 1
ATOM 756 N N . ILE A 1 96 ? -14.375 -3.560 6.683 1.00 92.06 96 ILE A N 1
ATOM 757 C CA . ILE A 1 96 ? -14.324 -3.464 8.146 1.00 92.06 96 ILE A CA 1
ATOM 758 C C . ILE A 1 96 ? -14.263 -4.844 8.819 1.00 92.06 96 ILE A C 1
ATOM 760 O O . ILE A 1 96 ? -13.645 -4.970 9.874 1.00 92.06 96 ILE A O 1
ATOM 764 N N . LYS A 1 97 ? -14.807 -5.893 8.181 1.00 91.31 97 LYS A N 1
ATOM 765 C CA . LYS A 1 97 ? -14.679 -7.287 8.640 1.00 91.31 97 LYS A CA 1
ATOM 766 C C . LYS A 1 97 ? -13.245 -7.790 8.512 1.00 91.31 97 LYS A C 1
ATOM 768 O O . LYS A 1 97 ? -12.730 -8.409 9.439 1.00 91.31 97 LYS A O 1
ATOM 773 N N . VAL A 1 98 ? -12.585 -7.469 7.399 1.00 85.00 98 VAL A N 1
ATOM 774 C CA . VAL A 1 98 ? -11.172 -7.812 7.172 1.00 85.00 98 VAL A CA 1
ATOM 775 C C . VAL A 1 98 ? -10.270 -7.093 8.176 1.00 85.00 98 VAL A C 1
ATOM 777 O O . VAL A 1 98 ? -9.401 -7.711 8.785 1.00 85.00 98 VAL A O 1
ATOM 780 N N . ILE A 1 99 ? -10.514 -5.798 8.399 1.00 85.25 99 ILE A N 1
ATOM 781 C CA . ILE A 1 99 ? -9.824 -4.993 9.417 1.00 85.25 99 ILE A CA 1
ATOM 782 C C . ILE A 1 99 ? -9.986 -5.612 10.807 1.00 85.25 99 ILE A C 1
ATOM 784 O O . ILE A 1 99 ? -9.001 -5.738 11.528 1.00 85.25 99 ILE A O 1
ATOM 788 N N . HIS A 1 100 ? -11.204 -6.011 11.176 1.00 88.44 100 HIS A N 1
ATOM 789 C CA . HIS A 1 100 ? -11.467 -6.657 12.457 1.00 88.44 100 HIS A CA 1
ATOM 790 C C . HIS A 1 100 ? -10.695 -7.979 12.605 1.00 88.44 100 HIS A C 1
ATOM 792 O O . HIS A 1 100 ? -10.064 -8.191 13.635 1.00 88.44 100 HIS A O 1
ATOM 798 N N . GLY A 1 101 ? -10.682 -8.830 11.572 1.00 85.38 101 GLY A N 1
ATOM 799 C CA . GLY A 1 101 ? -9.907 -10.078 11.574 1.00 85.38 101 GLY A CA 1
ATOM 800 C C . GLY A 1 101 ? -8.413 -9.834 11.797 1.00 85.38 101 GLY A C 1
ATOM 801 O O . GLY A 1 101 ? -7.840 -10.349 12.753 1.00 85.38 101 GLY A O 1
ATOM 802 N N . LYS A 1 102 ? -7.815 -8.940 10.997 1.00 79.12 102 LYS A N 1
ATOM 803 C CA . LYS A 1 102 ? -6.402 -8.551 11.140 1.00 79.12 102 LYS A CA 1
ATOM 804 C C . LYS A 1 102 ? -6.091 -8.002 12.532 1.00 79.12 102 LYS A C 1
ATOM 806 O O . LYS A 1 102 ? -5.048 -8.307 13.101 1.00 79.12 102 LYS A O 1
ATOM 811 N N . LEU A 1 103 ? -6.990 -7.182 13.080 1.00 80.81 103 LEU A N 1
ATOM 812 C CA . LEU A 1 103 ? -6.842 -6.603 14.411 1.00 80.81 103 LEU A CA 1
ATOM 813 C C . LEU A 1 103 ? -6.758 -7.680 15.499 1.00 80.81 103 LEU A C 1
ATOM 815 O O . LEU A 1 103 ? -5.901 -7.588 16.379 1.00 80.81 103 LEU A O 1
ATOM 819 N N . LEU A 1 104 ? -7.620 -8.698 15.426 1.00 80.19 104 LEU A N 1
ATOM 820 C CA . LEU A 1 104 ? -7.598 -9.823 16.361 1.00 80.19 104 LEU A CA 1
ATOM 821 C C . LEU A 1 104 ? -6.284 -10.607 16.275 1.00 80.19 104 LEU A C 1
ATOM 823 O O . LEU A 1 104 ? -5.715 -10.944 17.315 1.00 80.19 104 LEU A O 1
ATOM 827 N N . ASP A 1 105 ? -5.771 -10.825 15.062 1.00 77.50 105 ASP A N 1
ATOM 828 C CA . ASP A 1 105 ? -4.507 -11.538 14.850 1.00 77.50 105 ASP A CA 1
ATOM 829 C C . ASP A 1 105 ? -3.312 -10.809 15.490 1.00 77.50 105 ASP A C 1
ATOM 831 O O . ASP A 1 105 ? -2.403 -11.451 16.016 1.00 77.50 105 ASP A O 1
ATOM 835 N N . MET A 1 106 ? -3.319 -9.470 15.501 1.00 70.50 106 MET A N 1
ATOM 836 C CA . MET A 1 106 ? -2.234 -8.669 16.090 1.00 70.50 106 MET A CA 1
ATOM 837 C C . MET A 1 106 ? -2.336 -8.485 17.604 1.00 70.50 106 MET A C 1
ATOM 839 O O . MET A 1 106 ? -1.317 -8.471 18.289 1.00 70.50 106 MET A O 1
ATOM 843 N N . VAL A 1 107 ? -3.545 -8.290 18.137 1.00 67.44 107 VAL A N 1
ATOM 844 C CA . VAL A 1 107 ? -3.753 -7.999 19.567 1.00 67.44 107 VAL A CA 1
ATOM 845 C C . VAL A 1 107 ? -3.667 -9.274 20.428 1.00 67.44 107 VAL A C 1
ATOM 847 O O . VAL A 1 107 ? -3.373 -9.210 21.626 1.00 67.44 107 VAL A O 1
ATOM 850 N N . GLY A 1 108 ? -3.861 -10.452 19.829 1.00 62.75 108 GLY A N 1
ATOM 851 C CA . GLY A 1 108 ? -3.746 -11.740 20.510 1.00 62.75 108 GLY A CA 1
ATOM 852 C C . GLY A 1 108 ? -4.885 -12.009 21.503 1.00 62.75 108 GLY A C 1
ATOM 853 O O . GLY A 1 108 ? -6.020 -11.585 21.315 1.00 62.75 108 GLY A O 1
ATOM 854 N N . LYS A 1 109 ? -4.603 -12.757 22.584 1.00 47.81 109 LYS A N 1
ATOM 855 C CA . LYS A 1 109 ? -5.623 -13.249 23.544 1.00 47.81 109 LYS A CA 1
ATOM 856 C C . LYS A 1 109 ? -6.198 -12.182 24.493 1.00 47.81 109 LYS A C 1
ATOM 858 O O . LYS A 1 109 ? -7.088 -12.502 25.281 1.00 47.81 109 LYS A O 1
ATOM 863 N N . VAL A 1 110 ? -5.690 -10.949 24.475 1.00 54.56 110 VAL A N 1
ATOM 864 C CA . VAL A 1 110 ? -6.191 -9.866 25.336 1.00 54.56 110 VAL A CA 1
ATOM 865 C C . VAL A 1 110 ? -7.389 -9.215 24.654 1.00 54.56 110 VAL A C 1
ATOM 867 O O . VAL A 1 110 ? -7.259 -8.614 23.593 1.00 54.56 110 VAL A O 1
ATOM 870 N N . GLN A 1 111 ? -8.568 -9.320 25.265 1.00 63.00 111 GLN A N 1
ATOM 871 C CA . GLN A 1 111 ? -9.786 -8.738 24.708 1.00 63.00 111 GLN A CA 1
ATOM 872 C C . GLN A 1 111 ? -9.775 -7.213 24.903 1.00 63.00 111 GLN A C 1
ATOM 874 O O . GLN A 1 111 ? -10.172 -6.700 25.951 1.00 63.00 111 GLN A O 1
ATOM 879 N N . ILE A 1 112 ? -9.282 -6.482 23.901 1.00 72.00 112 ILE A N 1
ATOM 880 C CA . ILE A 1 112 ? -9.368 -5.018 23.867 1.00 72.00 112 ILE A CA 1
ATOM 881 C C . ILE A 1 112 ? -10.799 -4.616 23.462 1.00 72.00 112 ILE A C 1
ATOM 883 O O . ILE A 1 112 ? -11.334 -5.185 22.510 1.00 72.00 112 ILE A O 1
ATOM 887 N N . PRO A 1 113 ? -11.440 -3.646 24.143 1.00 81.19 113 PRO A N 1
ATOM 888 C CA . PRO A 1 113 ? -12.777 -3.183 23.780 1.00 81.19 113 PRO A CA 1
ATOM 889 C C . PRO A 1 113 ? -12.865 -2.632 22.349 1.00 81.19 113 PRO A C 1
ATOM 891 O O . PRO A 1 113 ? -12.063 -1.784 21.945 1.00 81.19 113 PRO A O 1
ATOM 894 N N . ILE A 1 114 ? -13.888 -3.068 21.608 1.00 86.12 114 ILE A N 1
ATOM 895 C CA . ILE A 1 114 ? -14.171 -2.643 20.230 1.00 86.12 114 ILE A CA 1
ATOM 896 C C . ILE A 1 114 ? -15.572 -2.021 20.154 1.00 86.12 114 ILE A C 1
ATOM 898 O O . ILE A 1 114 ? -16.534 -2.524 20.742 1.00 86.12 114 ILE A O 1
ATOM 902 N N . MET A 1 115 ? -15.694 -0.933 19.394 1.00 86.31 115 MET A N 1
ATOM 903 C CA . MET A 1 115 ? -16.972 -0.361 18.969 1.00 86.31 115 MET A CA 1
ATOM 904 C C . MET A 1 115 ? -17.049 -0.321 17.444 1.00 86.31 115 MET A C 1
ATOM 906 O O . MET A 1 115 ? -16.175 0.254 16.801 1.00 86.31 115 MET A O 1
ATOM 910 N N . LEU A 1 116 ? -18.118 -0.870 16.872 1.00 91.88 116 LEU A N 1
ATOM 911 C CA . LEU A 1 116 ? -18.461 -0.736 15.461 1.00 91.88 116 LEU A CA 1
ATOM 912 C C . LEU A 1 116 ? -19.402 0.462 15.253 1.00 91.88 116 LEU A C 1
ATOM 914 O O . LEU A 1 116 ? -20.421 0.597 15.932 1.00 91.88 116 LEU A O 1
ATOM 918 N N . VAL A 1 117 ? -19.072 1.316 14.286 1.00 91.81 117 VAL A N 1
ATOM 919 C CA . VAL A 1 117 ? -19.809 2.537 13.951 1.00 91.81 117 VAL A CA 1
ATOM 920 C C . VAL A 1 117 ? -20.223 2.523 12.480 1.00 91.81 117 VAL A C 1
ATOM 922 O O . VAL A 1 117 ? -19.375 2.569 11.589 1.00 91.81 117 VAL A O 1
ATOM 925 N N . GLY A 1 118 ? -21.533 2.521 12.226 1.00 92.88 118 GLY A N 1
ATOM 926 C CA . GLY A 1 118 ? -22.113 2.799 10.910 1.00 92.88 118 GLY A CA 1
ATOM 927 C C . GLY A 1 118 ? -22.280 4.303 10.703 1.00 92.88 118 GLY A C 1
ATOM 928 O O . GLY A 1 118 ? -23.158 4.928 11.293 1.00 92.88 118 GLY A O 1
ATOM 929 N N . ASN A 1 119 ? -21.418 4.918 9.901 1.00 88.88 119 ASN A N 1
ATOM 930 C CA . ASN A 1 119 ? -21.425 6.359 9.660 1.00 88.88 119 ASN A CA 1
ATOM 931 C C . ASN A 1 119 ? -22.245 6.744 8.418 1.00 88.88 119 ASN A C 1
ATOM 933 O O . ASN A 1 119 ? -22.511 5.910 7.551 1.00 88.88 119 ASN A O 1
ATOM 937 N N . LYS A 1 120 ? -22.571 8.038 8.308 1.00 87.00 120 LYS A N 1
ATOM 938 C CA . LYS A 1 120 ? -23.377 8.656 7.237 1.00 87.00 120 LYS A CA 1
ATOM 939 C C . LYS A 1 120 ? -24.845 8.236 7.232 1.00 87.00 120 LYS A C 1
ATOM 941 O O . LYS A 1 120 ? -25.462 8.127 6.175 1.00 87.00 120 LYS A O 1
ATOM 946 N N . LYS A 1 121 ? -25.423 7.997 8.411 1.00 84.31 121 LYS A N 1
ATOM 947 C CA . LYS A 1 121 ? -26.844 7.625 8.524 1.00 84.31 121 LYS A CA 1
ATOM 948 C C . LYS A 1 121 ? -27.812 8.693 8.000 1.00 84.31 121 LYS A C 1
ATOM 950 O O . LYS A 1 121 ? -28.945 8.358 7.673 1.00 84.31 121 LYS A O 1
ATOM 955 N N . ASP A 1 122 ? -27.363 9.948 7.925 1.00 78.81 122 ASP A N 1
ATOM 956 C CA . ASP A 1 122 ? -28.098 11.073 7.335 1.00 78.81 122 ASP A CA 1
ATOM 957 C C . ASP A 1 122 ? -28.401 10.849 5.843 1.00 78.81 122 ASP A C 1
ATOM 959 O O . ASP A 1 122 ? -29.463 11.241 5.349 1.00 78.81 122 ASP A O 1
ATOM 963 N N . LEU A 1 123 ? -27.539 10.103 5.143 1.00 76.69 123 LEU A N 1
ATOM 964 C CA . LEU A 1 123 ? -27.701 9.728 3.737 1.00 76.69 123 LEU A CA 1
ATOM 965 C C . LEU A 1 123 ? -28.642 8.522 3.565 1.00 76.69 123 LEU A C 1
ATOM 967 O O . LEU A 1 123 ? -28.307 7.526 2.926 1.00 76.69 123 LEU A O 1
ATOM 971 N N . HIS A 1 124 ? -29.841 8.601 4.144 1.00 78.50 124 HIS A N 1
ATOM 972 C CA . HIS A 1 124 ? -30.831 7.518 4.155 1.00 78.50 124 HIS A CA 1
ATOM 973 C C . HIS A 1 124 ? -31.243 7.030 2.754 1.00 78.50 124 HIS A C 1
ATOM 975 O O . HIS A 1 124 ? -31.474 5.838 2.581 1.00 78.50 124 HIS A O 1
ATOM 981 N N . MET A 1 125 ? -31.291 7.919 1.755 1.00 74.00 125 MET A N 1
ATOM 982 C CA . MET A 1 125 ? -31.605 7.563 0.360 1.00 74.00 125 MET A CA 1
ATOM 983 C C . MET A 1 125 ? -30.478 6.791 -0.340 1.00 74.00 125 MET A C 1
ATOM 985 O O . MET A 1 125 ? -30.729 6.083 -1.309 1.00 74.00 125 MET A O 1
ATOM 989 N N . GLU A 1 126 ? -29.241 6.919 0.143 1.00 78.75 126 GLU A N 1
ATOM 990 C CA . GLU A 1 126 ? -28.064 6.218 -0.385 1.00 78.75 126 GLU A CA 1
ATOM 991 C C . GLU A 1 126 ? -27.702 4.992 0.466 1.00 78.75 126 GLU A C 1
ATOM 993 O O . GLU A 1 126 ? -26.666 4.359 0.248 1.00 78.75 126 GLU A O 1
ATOM 998 N N . ARG A 1 127 ? -28.519 4.664 1.476 1.00 89.81 127 ARG A N 1
ATOM 999 C CA . ARG A 1 127 ? -28.269 3.540 2.374 1.00 89.81 127 ARG A CA 1
ATOM 1000 C C . ARG A 1 127 ? -28.328 2.228 1.598 1.00 89.81 127 ARG A C 1
ATOM 1002 O O . ARG A 1 127 ? -29.316 1.921 0.939 1.00 89.81 127 ARG A O 1
ATOM 1009 N N . VAL A 1 128 ? -27.284 1.427 1.771 1.00 86.44 128 VAL A N 1
ATOM 1010 C CA . VAL A 1 128 ? -27.165 0.072 1.213 1.00 86.44 128 VAL A CA 1
ATOM 1011 C C . VAL A 1 128 ? -26.910 -0.987 2.285 1.00 86.44 128 VAL A C 1
ATOM 1013 O O . VAL A 1 128 ? -26.998 -2.166 1.976 1.00 86.44 128 VAL A O 1
ATOM 1016 N N . ILE A 1 129 ? -26.616 -0.577 3.526 1.00 92.62 129 ILE A N 1
ATOM 1017 C CA . ILE A 1 129 ? -26.483 -1.448 4.702 1.00 92.62 129 ILE A CA 1
ATOM 1018 C C . ILE A 1 129 ? -27.539 -1.049 5.736 1.00 92.62 129 ILE A C 1
ATOM 1020 O O . ILE A 1 129 ? -27.633 0.122 6.128 1.00 92.62 129 ILE A O 1
ATOM 1024 N N . SER A 1 130 ? -28.348 -2.008 6.173 1.00 92.50 130 SER A N 1
ATOM 1025 C CA . SER A 1 130 ? -29.375 -1.808 7.199 1.00 92.50 130 SER A CA 1
ATOM 1026 C C . SER A 1 130 ? -28.779 -1.672 8.605 1.00 92.50 130 SER A C 1
ATOM 1028 O O . SER A 1 130 ? -27.650 -2.089 8.875 1.00 92.50 130 SER A O 1
ATOM 1030 N N . TYR A 1 131 ? -29.557 -1.092 9.521 1.00 88.56 131 TYR A N 1
ATOM 1031 C CA . TYR A 1 131 ? -29.169 -0.999 10.931 1.00 88.56 131 TYR A CA 1
ATOM 1032 C C . TYR A 1 131 ? -28.988 -2.398 11.540 1.00 88.56 131 TYR A C 1
ATOM 1034 O O . TYR A 1 131 ? -28.053 -2.640 12.305 1.00 88.56 131 TYR A O 1
ATOM 1042 N N . GLU A 1 132 ? -29.864 -3.330 11.166 1.00 92.38 132 GLU A N 1
ATOM 1043 C CA . GLU A 1 132 ? -29.882 -4.715 11.625 1.00 92.38 132 GLU A CA 1
ATOM 1044 C C . GLU A 1 132 ? -28.626 -5.478 11.192 1.00 92.38 132 GLU A C 1
ATOM 1046 O O . GLU A 1 132 ? -28.040 -6.177 12.015 1.00 92.38 132 GLU A O 1
ATOM 1051 N N . GLU A 1 133 ? -28.161 -5.303 9.950 1.00 92.25 133 GLU A N 1
ATOM 1052 C CA . GLU A 1 133 ? -26.912 -5.914 9.467 1.00 92.25 133 GLU A CA 1
ATOM 1053 C C . GLU A 1 133 ? -25.693 -5.416 10.248 1.00 92.25 133 GLU A C 1
ATOM 1055 O O . GLU A 1 133 ? -24.854 -6.211 10.678 1.00 92.25 133 GLU A O 1
ATOM 1060 N N . GLY A 1 134 ? -25.605 -4.102 10.476 1.00 89.81 134 GLY A N 1
ATOM 1061 C CA . GLY A 1 134 ? -24.535 -3.514 11.279 1.00 89.81 134 GLY A CA 1
ATOM 1062 C C . GLY A 1 134 ? -24.545 -4.001 12.726 1.00 89.81 134 GLY A C 1
ATOM 1063 O O . GLY A 1 134 ? -23.496 -4.340 13.280 1.00 89.81 134 GLY A O 1
ATOM 1064 N N . LYS A 1 135 ? -25.736 -4.077 13.326 1.00 86.19 135 LYS A N 1
ATOM 1065 C CA . LYS A 1 135 ? -25.924 -4.550 14.698 1.00 86.19 135 LYS A CA 1
ATOM 1066 C C . LYS A 1 135 ? -25.570 -6.028 14.843 1.00 86.19 135 LYS A C 1
ATOM 1068 O O . LYS A 1 135 ? -24.813 -6.370 15.747 1.00 86.19 135 LYS A O 1
ATOM 1073 N N . ALA A 1 136 ? -26.049 -6.876 13.934 1.00 89.06 136 ALA A N 1
ATOM 1074 C CA . ALA A 1 136 ? -25.737 -8.303 13.926 1.00 89.06 136 ALA A CA 1
ATOM 1075 C C . ALA A 1 136 ? -24.227 -8.550 13.777 1.00 89.06 136 ALA A C 1
ATOM 1077 O O . ALA A 1 136 ? -23.670 -9.425 14.443 1.00 89.06 136 ALA A O 1
ATOM 1078 N N . LEU A 1 137 ? -23.539 -7.743 12.959 1.00 92.06 137 LEU A N 1
ATOM 1079 C CA . LEU A 1 137 ? -22.087 -7.834 12.819 1.00 92.06 137 LEU A CA 1
ATOM 1080 C C . LEU A 1 137 ? -21.364 -7.496 14.131 1.00 92.06 137 LEU A C 1
ATOM 1082 O O . LEU A 1 137 ? -20.494 -8.253 14.556 1.00 92.06 137 LEU A O 1
ATOM 1086 N N . ALA A 1 138 ? -21.748 -6.410 14.806 1.00 82.31 138 ALA A N 1
ATOM 1087 C CA . ALA A 1 138 ? -21.163 -6.043 16.096 1.00 82.31 138 ALA A CA 1
ATOM 1088 C C . ALA A 1 138 ? -21.421 -7.099 17.186 1.00 82.31 138 ALA A C 1
ATOM 1090 O O . ALA A 1 138 ? -20.515 -7.425 17.952 1.00 82.31 138 ALA A O 1
ATOM 1091 N N . GLU A 1 139 ? -22.629 -7.670 17.226 1.00 84.81 139 GLU A N 1
ATOM 1092 C CA . GLU A 1 139 ? -22.985 -8.760 18.143 1.00 84.81 139 GLU A CA 1
ATOM 1093 C C . GLU A 1 139 ? -22.110 -9.997 17.905 1.00 84.81 139 GLU A C 1
ATOM 1095 O O . GLU A 1 139 ? -21.603 -10.579 18.864 1.00 84.81 139 GLU A O 1
ATOM 1100 N N . SER A 1 140 ? -21.836 -10.343 16.640 1.00 87.75 140 SER A N 1
ATOM 1101 C CA . SER A 1 140 ? -20.936 -11.454 16.295 1.00 87.75 140 SER A CA 1
ATOM 1102 C C . SER A 1 140 ? -19.493 -11.253 16.780 1.00 87.75 140 SER A C 1
ATOM 1104 O O . SER A 1 140 ? -18.759 -12.223 16.960 1.00 87.75 140 SER A O 1
ATOM 1106 N N . TRP A 1 141 ? -19.089 -10.002 17.021 1.00 86.12 141 TRP A N 1
ATOM 1107 C CA . TRP A 1 141 ? -17.762 -9.626 17.518 1.00 86.12 141 TRP A CA 1
ATOM 1108 C C . TRP A 1 141 ? -17.726 -9.376 19.026 1.00 86.12 141 TRP A C 1
ATOM 1110 O O . TRP A 1 141 ? -16.669 -9.052 19.565 1.00 86.12 141 TRP A O 1
ATOM 1120 N N . ASN A 1 142 ? -18.869 -9.490 19.715 1.00 81.94 142 ASN A N 1
ATOM 1121 C CA . ASN A 1 142 ? -19.031 -9.020 21.092 1.00 81.94 142 ASN A CA 1
ATOM 1122 C C . ASN A 1 142 ? -18.589 -7.544 21.258 1.00 81.94 142 ASN A C 1
ATOM 1124 O O . ASN A 1 142 ? -17.958 -7.167 22.248 1.00 81.94 142 ASN A O 1
ATOM 1128 N N . ALA A 1 143 ? -18.888 -6.717 20.253 1.00 82.62 143 ALA A N 1
ATOM 1129 C CA . ALA A 1 143 ? -18.530 -5.305 20.181 1.00 82.62 143 ALA A CA 1
ATOM 1130 C C . ALA A 1 143 ? -19.749 -4.404 20.432 1.00 82.62 143 ALA A C 1
ATOM 1132 O O . ALA A 1 143 ? -20.895 -4.771 20.168 1.00 82.62 143 ALA A O 1
ATOM 1133 N N . ALA A 1 144 ? -19.509 -3.179 20.905 1.00 83.69 144 ALA A N 1
ATOM 1134 C CA . ALA A 1 144 ? -20.564 -2.167 20.979 1.00 83.69 144 ALA A CA 1
ATOM 1135 C C . ALA A 1 144 ? -20.956 -1.684 19.569 1.00 83.69 144 ALA A C 1
ATOM 1137 O O . ALA A 1 144 ? -20.098 -1.606 18.694 1.00 83.69 144 ALA A O 1
ATOM 1138 N N . PHE A 1 145 ? -22.221 -1.303 19.358 1.00 86.31 145 PHE A N 1
ATOM 1139 C CA . PHE A 1 145 ? -22.711 -0.810 18.063 1.00 86.31 145 PHE A CA 1
ATOM 1140 C C . PHE A 1 145 ? -23.357 0.573 18.150 1.00 86.31 145 PHE A C 1
ATOM 1142 O O . PHE A 1 145 ? -24.096 0.875 19.091 1.00 86.31 145 PHE A O 1
ATOM 1149 N N . LEU A 1 146 ? -23.110 1.393 17.130 1.00 86.31 146 LEU A N 1
ATOM 1150 C CA . LEU A 1 146 ? -23.636 2.746 16.981 1.00 86.31 146 LEU A CA 1
ATOM 1151 C C . LEU A 1 146 ? -23.858 3.064 15.497 1.00 86.31 146 LEU A C 1
ATOM 1153 O O . LEU A 1 146 ? -23.016 2.729 14.670 1.00 86.31 146 LEU A O 1
ATOM 1157 N N . GLU A 1 147 ? -24.901 3.823 15.162 1.00 86.69 147 GLU A N 1
ATOM 1158 C CA . GLU A 1 147 ? -24.932 4.569 13.898 1.00 86.69 147 GLU A CA 1
ATOM 1159 C C . GLU A 1 147 ? -24.800 6.072 14.138 1.00 86.69 147 GLU A C 1
ATOM 1161 O O . GLU A 1 147 ? -25.499 6.631 14.987 1.00 86.69 147 GLU A O 1
ATOM 1166 N N . SER A 1 148 ? -23.963 6.742 13.345 1.00 81.50 148 SER A N 1
ATOM 1167 C CA . SER A 1 148 ? -23.618 8.160 13.502 1.00 81.50 148 SER A CA 1
ATOM 1168 C C . SER A 1 148 ? -23.763 8.956 12.198 1.00 81.50 148 SER A C 1
ATOM 1170 O O . SER A 1 148 ? -23.789 8.399 11.099 1.00 81.50 148 SER A O 1
ATOM 1172 N N . SER A 1 149 ? -23.859 10.279 12.340 1.00 78.25 149 SER A N 1
ATOM 1173 C CA . SER A 1 149 ? -23.634 11.253 11.271 1.00 78.25 149 SER A CA 1
ATOM 1174 C C . SER A 1 149 ? -22.554 12.225 11.731 1.00 78.25 149 SER A C 1
ATOM 1176 O O . SER A 1 149 ? -22.604 12.712 12.862 1.00 78.25 149 SER A O 1
ATOM 1178 N N . ALA A 1 150 ? -21.584 12.496 10.858 1.00 65.81 150 ALA A N 1
ATOM 1179 C CA . ALA A 1 150 ? -20.587 13.536 11.092 1.00 65.81 150 ALA A CA 1
ATOM 1180 C C . ALA A 1 150 ? -21.102 14.944 10.734 1.00 65.81 150 ALA A C 1
ATOM 1182 O O . ALA A 1 150 ? -20.510 15.917 11.181 1.00 65.81 150 ALA A O 1
ATOM 1183 N N . LYS A 1 151 ? -22.179 15.050 9.937 1.00 63.81 151 LYS A N 1
ATOM 1184 C CA . LYS A 1 151 ? -22.683 16.313 9.376 1.00 63.81 151 LYS A CA 1
ATOM 1185 C C . LYS A 1 151 ? -23.757 16.971 10.242 1.00 63.81 151 LYS A C 1
ATOM 1187 O O . LYS A 1 151 ? -23.801 18.193 10.354 1.00 63.81 151 LYS A O 1
ATOM 1192 N N . GLU A 1 152 ? -24.638 16.185 10.850 1.00 59.19 152 GLU A N 1
ATOM 1193 C CA . GLU A 1 152 ? -25.691 16.736 11.703 1.00 59.19 152 GLU A CA 1
ATOM 1194 C C . GLU A 1 152 ? -25.127 17.053 13.094 1.00 59.19 152 GLU A C 1
ATOM 1196 O O . GLU A 1 152 ? -24.712 16.153 13.813 1.00 59.19 152 GLU A O 1
ATOM 1201 N N . ASN A 1 153 ? -25.095 18.332 13.485 1.00 47.59 153 ASN A N 1
ATOM 1202 C CA . ASN A 1 153 ? -24.595 18.742 14.806 1.00 47.59 153 ASN A CA 1
ATOM 1203 C C . ASN A 1 153 ? -25.705 18.966 15.848 1.00 47.59 153 ASN A C 1
ATOM 1205 O O . ASN A 1 153 ? -25.418 19.088 17.029 1.00 47.59 153 ASN A O 1
ATOM 1209 N N . GLN A 1 154 ? -26.975 19.029 15.451 1.00 38.66 154 GLN A N 1
ATOM 1210 C CA . GLN A 1 154 ? -28.130 19.118 16.352 1.00 38.66 154 GLN A CA 1
ATOM 1211 C C . GLN A 1 154 ? -29.396 19.207 15.498 1.00 38.66 154 GLN A C 1
ATOM 1213 O O . GLN A 1 154 ? -29.485 20.062 14.623 1.00 38.66 154 GLN A O 1
ATOM 1218 N N . GLY A 1 155 ? -30.393 18.369 15.771 1.00 30.06 155 GLY A N 1
ATOM 1219 C CA . GLY A 1 155 ? -31.705 18.512 15.148 1.00 30.06 155 GLY A CA 1
ATOM 1220 C C . GLY A 1 155 ? -32.585 17.297 15.370 1.00 30.06 155 GLY A C 1
ATOM 1221 O O . GLY A 1 155 ? -32.379 16.253 14.769 1.00 30.06 155 GLY A O 1
ATOM 1222 N N . TYR A 1 156 ? -33.572 17.435 16.250 1.00 33.03 156 TYR A N 1
ATOM 1223 C CA . TYR A 1 156 ? -34.651 16.471 16.420 1.00 33.03 156 TYR A CA 1
ATOM 1224 C C . TYR A 1 156 ? -35.313 16.161 15.069 1.00 33.03 156 TYR A C 1
ATOM 1226 O O . TYR A 1 156 ? -35.994 17.012 14.504 1.00 33.03 156 TYR A O 1
ATOM 1234 N N . LEU A 1 157 ? -35.187 14.921 14.603 1.00 27.98 157 LEU A N 1
ATOM 1235 C CA . LEU A 1 157 ? -36.065 14.333 13.597 1.00 27.98 157 LEU A CA 1
ATOM 1236 C C . LEU A 1 157 ? -36.672 13.065 14.202 1.00 27.98 157 LEU A C 1
ATOM 1238 O O . LEU A 1 157 ? -36.018 12.035 14.298 1.00 27.98 157 LEU A O 1
ATOM 1242 N N . GLY A 1 158 ? -37.909 13.211 14.689 1.00 29.58 158 GLY A N 1
ATOM 1243 C CA . GLY A 1 158 ? -38.873 12.152 15.012 1.00 29.58 158 GLY A CA 1
ATOM 1244 C C . GLY A 1 158 ? -38.344 10.885 15.691 1.00 29.58 158 GLY A C 1
ATOM 1245 O O . GLY A 1 158 ? -37.875 9.988 15.013 1.00 29.58 158 GLY A O 1
ATOM 1246 N N . ASN A 1 159 ? -38.537 10.763 17.011 1.00 26.14 159 ASN A N 1
ATOM 1247 C CA . ASN A 1 159 ? -38.479 9.541 17.846 1.00 26.14 159 ASN A CA 1
ATOM 1248 C C . ASN A 1 159 ? -37.261 8.587 17.746 1.00 26.14 159 ASN A C 1
ATOM 1250 O O . ASN A 1 159 ? -37.128 7.714 18.602 1.00 26.14 159 ASN A O 1
ATOM 1254 N N . SER A 1 160 ? -36.331 8.778 16.814 1.00 29.12 160 SER A N 1
ATOM 1255 C CA . SER A 1 160 ? -35.084 8.029 16.691 1.00 29.12 160 SER A CA 1
ATOM 1256 C C . SER A 1 160 ? -33.944 8.902 17.193 1.00 29.12 160 SER A C 1
ATOM 1258 O O . SER A 1 160 ? -33.598 9.918 16.597 1.00 29.12 160 SER A O 1
ATOM 1260 N N . ARG A 1 161 ? -33.361 8.528 18.336 1.00 29.98 161 ARG A N 1
ATOM 1261 C CA . ARG A 1 161 ? -32.193 9.219 18.894 1.00 29.98 161 ARG A CA 1
ATOM 1262 C C . ARG A 1 161 ? -31.072 9.225 17.854 1.00 29.98 161 ARG A C 1
ATOM 1264 O O . ARG A 1 161 ? -30.521 8.174 17.528 1.00 29.98 161 ARG A O 1
ATOM 1271 N N . VAL A 1 162 ? -30.693 10.407 17.373 1.00 34.69 162 VAL A N 1
ATOM 1272 C CA . VAL A 1 162 ? -29.463 10.588 16.600 1.00 34.69 162 VAL A CA 1
ATOM 1273 C C . VAL A 1 162 ? -28.300 10.351 17.562 1.00 34.69 162 VAL A C 1
ATOM 1275 O O . VAL A 1 162 ? -27.883 11.219 18.320 1.00 34.69 162 VAL A O 1
ATOM 1278 N N . LEU A 1 163 ? -27.828 9.109 17.606 1.00 41.16 163 LEU A N 1
ATOM 1279 C CA . LEU A 1 163 ? -26.650 8.742 18.371 1.00 41.16 163 LEU A CA 1
ATOM 1280 C C . LEU A 1 163 ? -25.405 9.352 17.698 1.00 41.16 163 LEU A C 1
ATOM 1282 O O . LEU A 1 163 ? -25.129 9.059 16.538 1.00 41.16 163 LEU A O 1
ATOM 1286 N N . HIS A 1 164 ? -24.702 10.234 18.404 1.00 54.78 164 HIS A N 1
ATOM 1287 C CA . HIS A 1 164 ? -23.367 10.717 18.040 1.00 54.78 164 HIS A CA 1
ATOM 1288 C C . HIS A 1 164 ? -22.332 9.981 18.893 1.00 54.78 164 HIS A C 1
ATOM 1290 O O . HIS A 1 164 ? -22.667 9.502 19.983 1.00 54.78 164 HIS A O 1
ATOM 1296 N N . LEU A 1 165 ? -21.070 9.938 18.452 1.00 54.62 165 LEU A N 1
ATOM 1297 C CA . LEU A 1 165 ? -19.972 9.663 19.380 1.00 54.62 165 LEU A CA 1
ATOM 1298 C C . LEU A 1 165 ? -20.066 10.709 20.497 1.00 54.62 165 LEU A C 1
ATOM 1300 O O . LEU A 1 165 ? -19.982 11.907 20.253 1.00 54.62 165 LEU A O 1
ATOM 1304 N N . ASN A 1 166 ? -20.361 10.268 21.713 1.00 53.81 166 ASN A N 1
ATOM 1305 C CA . ASN A 1 166 ? -20.544 11.119 22.882 1.00 53.81 166 ASN A CA 1
ATOM 1306 C C . ASN A 1 166 ? -19.977 10.391 24.114 1.00 53.81 166 ASN A C 1
ATOM 1308 O O . ASN A 1 166 ? -19.706 9.189 24.034 1.00 53.81 166 ASN A O 1
ATOM 1312 N N . PRO A 1 167 ? -19.778 11.072 25.258 1.00 55.38 167 PRO A N 1
ATOM 1313 C CA . PRO A 1 167 ? -19.202 10.430 26.442 1.00 55.38 167 PRO A CA 1
ATOM 1314 C C . PRO A 1 167 ? -19.953 9.164 26.892 1.00 55.38 167 PRO A C 1
ATOM 1316 O O . PRO A 1 167 ? -19.327 8.210 27.345 1.00 55.38 167 PRO A O 1
ATOM 1319 N N . SER A 1 168 ? -21.279 9.110 26.715 1.00 57.84 168 SER A N 1
ATOM 1320 C CA . SER A 1 168 ? -22.090 7.930 27.041 1.00 57.84 168 SER A CA 1
ATOM 1321 C C . SER A 1 168 ? -21.845 6.755 26.090 1.00 57.84 168 SER A C 1
ATOM 1323 O O . SER A 1 168 ? -21.776 5.620 26.552 1.00 57.84 168 SER A O 1
ATOM 1325 N N . ALA A 1 169 ? -21.677 7.012 24.790 1.00 58.19 169 ALA A N 1
ATOM 1326 C CA . ALA A 1 169 ? -21.328 6.001 23.796 1.00 58.19 169 ALA A CA 1
ATOM 1327 C C . ALA A 1 169 ? -19.911 5.469 24.044 1.00 58.19 169 ALA A C 1
ATOM 1329 O O . ALA A 1 169 ? -19.699 4.262 24.037 1.00 58.19 169 ALA A O 1
ATOM 1330 N N . MET A 1 170 ? -18.957 6.351 24.365 1.00 61.25 170 MET A N 1
ATOM 1331 C CA . MET A 1 170 ? -17.560 5.977 24.613 1.00 61.25 170 MET A CA 1
ATOM 1332 C C . MET A 1 170 ? -17.373 5.092 25.853 1.00 61.25 170 MET A C 1
ATOM 1334 O O . MET A 1 170 ? -16.341 4.437 25.971 1.00 61.25 170 MET A O 1
ATOM 1338 N N . LYS A 1 171 ? -18.364 5.009 26.752 1.00 67.19 171 LYS A N 1
ATOM 1339 C CA . LYS A 1 171 ? -18.315 4.172 27.962 1.00 67.19 171 LYS A CA 1
ATOM 1340 C C . LYS A 1 171 ? -17.831 2.744 27.678 1.00 67.19 171 LYS A C 1
ATOM 1342 O O . LYS A 1 171 ? -16.976 2.250 28.407 1.00 67.19 171 LYS A O 1
ATOM 1347 N N . SER A 1 172 ? -18.319 2.113 26.607 1.00 65.19 172 SER A N 1
ATOM 1348 C CA . SER A 1 172 ? -17.976 0.726 26.262 1.00 65.19 172 SER A CA 1
ATOM 1349 C C . SER A 1 172 ? -16.510 0.521 25.873 1.00 65.19 172 SER A C 1
ATOM 1351 O O . SER A 1 172 ? -16.011 -0.589 25.990 1.00 65.19 172 SER A O 1
ATOM 1353 N N . VAL A 1 173 ? -15.823 1.574 25.420 1.00 56.72 173 VAL A N 1
ATOM 1354 C CA . VAL A 1 173 ? -14.405 1.533 25.019 1.00 56.72 173 VAL A CA 1
ATOM 1355 C C . VAL A 1 173 ? -13.486 2.006 26.160 1.00 56.72 173 VAL A C 1
ATOM 1357 O O . VAL A 1 173 ? -12.291 1.731 26.165 1.00 56.72 173 VAL A O 1
ATOM 1360 N N . LEU A 1 174 ? -14.035 2.702 27.163 1.00 49.56 174 LEU A N 1
ATOM 1361 C CA . LEU A 1 174 ? -13.285 3.286 28.287 1.00 49.56 174 LEU A CA 1
ATOM 1362 C C . LEU A 1 174 ? -13.262 2.410 29.538 1.00 49.56 174 LEU A C 1
ATOM 1364 O O . LEU A 1 174 ? -12.296 2.453 30.315 1.00 49.56 174 LEU A O 1
ATOM 1368 N N . GLU A 1 175 ? -14.335 1.652 29.750 1.00 58.59 175 GLU A N 1
ATOM 1369 C CA . GLU A 1 175 ? -14.501 0.728 30.863 1.00 58.59 175 GLU A CA 1
ATOM 1370 C C . GLU A 1 175 ? -14.188 -0.694 30.387 1.00 58.59 175 GLU A C 1
ATOM 1372 O O . GLU A 1 175 ? -14.929 -1.275 29.600 1.00 58.59 175 GLU A O 1
ATOM 1377 N N . ILE A 1 176 ? -13.086 -1.270 30.873 1.00 46.31 176 ILE A N 1
ATOM 1378 C CA . ILE A 1 176 ? -12.808 -2.700 30.705 1.00 46.31 176 ILE A CA 1
ATOM 1379 C C . ILE A 1 176 ? -13.859 -3.442 31.538 1.00 46.31 176 ILE A C 1
ATOM 1381 O O . ILE A 1 176 ? -13.855 -3.328 32.764 1.00 46.31 176 ILE A O 1
ATOM 1385 N N . GLN A 1 177 ? -14.781 -4.150 30.882 1.00 38.28 177 GLN A N 1
ATOM 1386 C CA . GLN A 1 177 ? -15.762 -5.004 31.554 1.00 38.28 177 GLN A CA 1
ATOM 1387 C C . GLN A 1 177 ? -14.999 -6.157 32.232 1.00 38.28 177 GLN A C 1
ATOM 1389 O O . GLN A 1 177 ? -14.346 -6.924 31.525 1.00 38.28 177 GLN A O 1
ATOM 1394 N N . PRO A 1 178 ? -15.049 -6.312 33.569 1.00 32.00 178 PRO A N 1
ATOM 1395 C CA . PRO A 1 178 ? -14.268 -7.342 34.256 1.00 32.00 178 PRO A CA 1
ATOM 1396 C C . PRO A 1 178 ? -14.714 -8.785 33.958 1.00 32.00 178 PRO A C 1
ATOM 1398 O O . PRO A 1 178 ? -14.016 -9.710 34.354 1.00 32.00 178 PRO A O 1
ATOM 1401 N N . GLU A 1 179 ? -15.851 -9.008 33.282 1.00 32.41 179 GLU A N 1
ATOM 1402 C CA . GLU A 1 179 ? -16.485 -10.335 33.189 1.00 32.41 179 GLU A CA 1
ATOM 1403 C C . GLU A 1 179 ? -17.130 -10.663 31.827 1.00 32.41 179 GLU A C 1
ATOM 1405 O O . GLU A 1 179 ? -18.228 -11.222 31.755 1.00 32.41 179 GLU A O 1
ATOM 1410 N N . SER A 1 180 ? -16.448 -10.388 30.714 1.00 30.22 180 SER A N 1
ATOM 1411 C CA . SER A 1 180 ? -16.831 -11.003 29.435 1.00 30.22 180 SER A CA 1
ATOM 1412 C C . SER A 1 180 ? -16.469 -12.491 29.470 1.00 30.22 180 SER A C 1
ATOM 1414 O O . SER A 1 180 ? -15.336 -12.880 29.191 1.00 30.22 180 SER A O 1
ATOM 1416 N N . LYS A 1 181 ? -17.423 -13.335 29.880 1.00 25.59 181 LYS A N 1
ATOM 1417 C CA . LYS A 1 181 ? -17.306 -14.799 29.850 1.00 25.59 181 LYS A CA 1
ATOM 1418 C C . LYS A 1 181 ? -16.780 -15.252 28.487 1.00 25.59 181 LYS A C 1
ATOM 1420 O O . LYS A 1 181 ? -17.387 -14.977 27.456 1.00 25.59 181 LYS A O 1
ATOM 1425 N N . VAL A 1 182 ? -15.670 -15.982 28.512 1.00 24.66 182 VAL A N 1
ATOM 1426 C CA . VAL A 1 182 ? -15.116 -16.692 27.360 1.00 24.66 182 VAL A CA 1
ATOM 1427 C C . VAL A 1 182 ? -16.163 -17.695 26.869 1.00 24.66 182 VAL A C 1
ATOM 1429 O O . VAL A 1 182 ? -16.381 -18.731 27.494 1.00 24.66 182 VAL A O 1
ATOM 1432 N N . VAL A 1 183 ? -16.821 -17.387 25.753 1.00 24.78 183 VAL A N 1
ATOM 1433 C CA . VAL A 1 183 ? -17.574 -18.370 24.972 1.00 24.78 183 VAL A CA 1
ATOM 1434 C C . VAL A 1 183 ? -16.623 -18.868 23.890 1.00 24.78 183 VAL A C 1
ATOM 1436 O O . VAL A 1 183 ? -16.403 -18.200 22.884 1.00 24.78 183 VAL A O 1
ATOM 1439 N N . LEU A 1 184 ? -15.996 -20.021 24.128 1.00 23.48 184 LEU A N 1
ATOM 1440 C CA . LEU A 1 184 ? -15.280 -20.745 23.080 1.00 23.48 184 LEU A CA 1
ATOM 1441 C C . LEU A 1 184 ? -16.322 -21.292 22.097 1.00 23.48 184 LEU A C 1
ATOM 1443 O O . LEU A 1 184 ? -17.074 -22.200 22.445 1.00 23.48 184 LEU A O 1
ATOM 1447 N N . ASN A 1 185 ? -16.362 -20.755 20.877 1.00 23.12 185 ASN A N 1
ATOM 1448 C CA . ASN A 1 185 ? -17.034 -21.424 19.766 1.00 23.12 185 ASN A CA 1
ATOM 1449 C C . ASN A 1 185 ? -16.145 -22.582 19.273 1.00 23.12 185 ASN A C 1
ATOM 1451 O O . ASN A 1 185 ? -14.963 -22.360 18.998 1.00 23.12 185 ASN A O 1
ATOM 1455 N N . PRO A 1 186 ? -16.671 -23.813 19.147 1.00 26.94 186 PRO A N 1
ATOM 1456 C CA . PRO A 1 186 ? -15.920 -24.936 18.609 1.00 26.94 186 PRO A CA 1
ATOM 1457 C C . PRO A 1 186 ? -15.918 -24.861 17.077 1.00 26.94 186 PRO A C 1
ATOM 1459 O O . PRO A 1 186 ? -16.909 -25.178 16.426 1.00 26.94 186 PRO A O 1
ATOM 1462 N N . GLY A 1 187 ? -14.800 -24.442 16.488 1.00 25.80 187 GLY A N 1
ATOM 1463 C CA . GLY A 1 187 ? -14.617 -24.476 15.039 1.00 25.80 187 GLY A CA 1
ATOM 1464 C C . GLY A 1 187 ? -13.247 -23.959 14.614 1.00 25.80 187 GLY A C 1
ATOM 1465 O O . GLY A 1 187 ? -12.966 -22.781 14.782 1.00 25.80 187 GLY A O 1
ATOM 1466 N N . MET A 1 188 ? -12.442 -24.858 14.037 1.00 24.16 188 MET A N 1
ATOM 1467 C CA . MET A 1 188 ? -11.096 -24.660 13.471 1.00 24.16 188 MET A CA 1
ATOM 1468 C C . MET A 1 188 ? -9.951 -24.428 14.468 1.00 24.16 188 MET A C 1
ATOM 1470 O O . MET A 1 188 ? -9.600 -23.308 14.820 1.00 24.16 188 MET A O 1
ATOM 1474 N N . ILE A 1 189 ? -9.276 -25.526 14.822 1.00 24.44 189 ILE A N 1
ATOM 1475 C CA . ILE A 1 189 ? -7.897 -25.497 15.316 1.00 24.44 189 ILE A CA 1
ATOM 1476 C C . ILE A 1 189 ? -6.991 -25.922 14.154 1.00 24.44 189 ILE A C 1
ATOM 1478 O O . ILE A 1 189 ? -7.075 -27.055 13.682 1.00 24.44 189 ILE A O 1
ATOM 1482 N N . ILE A 1 190 ? -6.125 -25.016 13.696 1.00 25.53 190 ILE A N 1
ATOM 1483 C CA . ILE A 1 190 ? -4.972 -25.349 12.851 1.00 25.53 190 ILE A CA 1
ATOM 1484 C C . ILE A 1 190 ? -3.838 -25.738 13.805 1.00 25.53 190 ILE A C 1
ATOM 1486 O O . ILE A 1 190 ? -3.237 -24.874 14.439 1.00 25.53 190 ILE A O 1
ATOM 1490 N N . CYS A 1 191 ? -3.551 -27.033 13.934 1.00 24.59 191 CYS A N 1
ATOM 1491 C CA . CYS A 1 191 ? -2.372 -27.505 14.662 1.00 24.59 191 CYS A CA 1
ATOM 1492 C C . CYS A 1 191 ? -1.192 -27.648 13.692 1.00 24.59 191 CYS A C 1
ATOM 1494 O O . CYS A 1 191 ? -1.223 -28.501 12.805 1.00 24.59 191 CYS A O 1
ATOM 1496 N N . LYS A 1 192 ? -0.127 -26.860 13.886 1.00 26.55 192 LYS A N 1
ATOM 1497 C CA . LYS A 1 192 ? 1.219 -27.216 13.411 1.00 26.55 192 LYS A CA 1
ATOM 1498 C C . LYS A 1 192 ? 1.793 -28.247 14.388 1.00 26.55 192 LYS A C 1
ATOM 1500 O O . LYS A 1 192 ? 1.909 -27.953 15.573 1.00 26.55 192 LYS A O 1
ATOM 1505 N N . GLY A 1 193 ? 2.099 -29.450 13.908 1.00 27.25 193 GLY A N 1
ATOM 1506 C CA . GLY A 1 193 ? 2.784 -30.477 14.691 1.00 27.25 193 GLY A CA 1
ATOM 1507 C C . GLY A 1 193 ? 4.295 -30.380 14.505 1.00 27.25 193 GLY A C 1
ATOM 1508 O O . GLY A 1 193 ? 4.774 -30.500 13.380 1.00 27.25 193 GLY A O 1
ATOM 1509 N N . GLU A 1 194 ? 5.032 -30.197 15.598 1.00 27.55 194 GLU A N 1
ATOM 1510 C CA . GLU A 1 194 ? 6.446 -30.564 15.669 1.00 27.55 194 GLU A CA 1
ATOM 1511 C C . GLU A 1 194 ? 6.576 -31.991 16.215 1.00 27.55 194 GLU A C 1
ATOM 1513 O O . GLU A 1 194 ? 5.768 -32.476 17.006 1.00 27.55 194 GLU A O 1
ATOM 1518 N N . SER A 1 195 ? 7.577 -32.690 15.700 1.00 34.00 195 SER A N 1
ATOM 1519 C CA . SER A 1 195 ? 7.802 -34.123 15.826 1.00 34.00 195 SER A CA 1
ATOM 1520 C C . SER A 1 195 ? 8.072 -34.605 17.255 1.00 34.00 195 SER A C 1
ATOM 1522 O O . SER A 1 195 ? 9.024 -34.152 17.886 1.00 34.00 195 SER A O 1
ATOM 1524 N N . GLY A 1 196 ? 7.373 -35.668 17.665 1.00 36.16 196 GLY A N 1
ATOM 1525 C CA . GLY A 1 196 ? 7.944 -36.692 18.546 1.00 36.16 196 GLY A CA 1
ATOM 1526 C C . GLY A 1 196 ? 7.096 -37.109 19.750 1.00 36.16 196 GLY A C 1
ATOM 1527 O O . GLY A 1 196 ? 7.127 -36.456 20.781 1.00 36.16 196 GLY A O 1
ATOM 1528 N N . LYS A 1 197 ? 6.506 -38.312 19.648 1.00 33.75 197 LYS A N 1
ATOM 1529 C CA . LYS A 1 197 ? 6.070 -39.209 20.746 1.00 33.75 197 LYS A CA 1
ATOM 1530 C C . LYS A 1 197 ? 4.754 -38.944 21.500 1.00 33.75 197 LYS A C 1
ATOM 1532 O O . LYS A 1 197 ? 4.600 -39.505 22.578 1.00 33.75 197 LYS A O 1
ATOM 1537 N N . ASP A 1 198 ? 3.773 -38.274 20.905 1.00 32.03 198 ASP A N 1
ATOM 1538 C CA . ASP A 1 198 ? 2.379 -38.357 21.379 1.00 32.03 198 ASP A CA 1
ATOM 1539 C C . ASP A 1 198 ? 1.482 -39.089 20.361 1.00 32.03 198 ASP A C 1
ATOM 1541 O O . ASP A 1 198 ? 1.761 -39.033 19.156 1.00 32.03 198 ASP A O 1
ATOM 1545 N N . PRO A 1 199 ? 0.454 -39.842 20.813 1.00 32.69 199 PRO A N 1
ATOM 1546 C CA . PRO A 1 199 ? -0.462 -40.553 19.924 1.00 32.69 199 PRO A CA 1
ATOM 1547 C C . PRO A 1 199 ? -1.131 -39.581 18.948 1.00 32.69 199 PRO A C 1
ATOM 1549 O O . PRO A 1 199 ? -1.343 -38.410 19.260 1.00 32.69 199 PRO A O 1
ATOM 1552 N N . SER A 1 200 ? -1.442 -40.058 17.740 1.00 35.75 200 SER A N 1
ATOM 1553 C CA . SER A 1 200 ? -1.921 -39.178 16.673 1.00 35.75 200 SER A CA 1
ATOM 1554 C C . SER A 1 200 ? -3.202 -38.429 17.103 1.00 35.75 200 SER A C 1
ATOM 1556 O O . SER A 1 200 ? -4.107 -39.052 17.669 1.00 35.75 200 SER A O 1
ATOM 1558 N N . PRO A 1 201 ? -3.348 -37.123 16.793 1.00 35.84 201 PRO A N 1
ATOM 1559 C CA . PRO A 1 201 ? -4.533 -36.325 17.153 1.00 35.84 201 PRO A CA 1
ATOM 1560 C C . PRO A 1 201 ? -5.867 -36.913 16.655 1.00 35.84 201 PRO A C 1
ATOM 1562 O O . PRO A 1 201 ? -6.942 -36.598 17.165 1.00 35.84 201 PRO A O 1
ATOM 1565 N N . VAL A 1 202 ? -5.799 -37.797 15.657 1.00 37.34 202 VAL A N 1
ATOM 1566 C CA . VAL A 1 202 ? -6.934 -38.505 15.057 1.00 37.34 202 VAL A CA 1
ATOM 1567 C C . VAL A 1 202 ? -7.489 -39.590 15.995 1.00 37.34 202 VAL A C 1
ATOM 1569 O O . VAL A 1 202 ? -8.706 -39.761 16.092 1.00 37.34 202 VAL A O 1
ATOM 1572 N N . GLU A 1 203 ? -6.627 -40.286 16.740 1.00 41.03 203 GLU A N 1
ATOM 1573 C CA . GLU A 1 203 ? -7.034 -41.327 17.698 1.00 41.03 203 GLU A CA 1
ATOM 1574 C C . GLU A 1 203 ? -7.660 -40.736 18.968 1.00 41.03 203 GLU A C 1
ATOM 1576 O O . GLU A 1 203 ? -8.551 -41.344 19.569 1.00 41.03 203 GLU A O 1
ATOM 1581 N N . GLU A 1 204 ? -7.234 -39.536 19.367 1.00 42.59 204 GLU A N 1
ATOM 1582 C CA . GLU A 1 204 ? -7.835 -38.798 20.480 1.00 42.59 204 GLU A CA 1
ATOM 1583 C C . GLU A 1 204 ? -9.211 -38.232 20.114 1.00 42.59 204 GLU A C 1
ATOM 1585 O O . GLU A 1 204 ? -10.161 -38.371 20.890 1.00 42.59 204 GLU A O 1
ATOM 1590 N N . MET A 1 205 ? -9.366 -37.700 18.896 1.00 36.03 205 MET A N 1
ATOM 1591 C CA . MET A 1 205 ? -10.666 -37.248 18.395 1.00 36.03 205 MET A CA 1
ATOM 1592 C C . MET A 1 205 ? -11.673 -38.399 18.312 1.00 36.03 205 MET A C 1
ATOM 1594 O O . MET A 1 205 ? -12.784 -38.261 18.817 1.00 36.03 205 MET A O 1
ATOM 1598 N N . SER A 1 206 ? -11.293 -39.569 17.788 1.00 41.38 206 SER A N 1
ATOM 1599 C CA . SER A 1 206 ? -12.194 -40.735 17.733 1.00 41.38 206 SER A CA 1
ATOM 1600 C C . SER A 1 206 ? -12.730 -41.141 19.120 1.00 41.38 206 SER A C 1
ATOM 1602 O O . SER A 1 206 ? -13.920 -41.430 19.279 1.00 41.38 206 SER A O 1
ATOM 1604 N N . LYS A 1 207 ? -11.893 -41.057 20.165 1.00 43.56 207 LYS A N 1
ATOM 1605 C CA . LYS A 1 207 ? -12.303 -41.316 21.557 1.00 43.56 207 LYS A CA 1
ATOM 1606 C C . LYS A 1 207 ? -13.263 -40.250 22.096 1.00 43.56 207 LYS A C 1
ATOM 1608 O O . LYS A 1 207 ? -14.204 -40.604 22.809 1.00 43.56 207 LYS A O 1
ATOM 1613 N N . ILE A 1 208 ? -13.064 -38.978 21.741 1.00 42.75 208 ILE A N 1
ATOM 1614 C CA . ILE A 1 208 ? -13.929 -37.855 22.143 1.00 42.75 208 ILE A CA 1
ATOM 1615 C C . ILE A 1 208 ? -15.317 -37.967 21.495 1.00 42.75 208 ILE A C 1
ATOM 1617 O O . ILE A 1 208 ? -16.318 -37.866 22.203 1.00 42.75 208 ILE A O 1
ATOM 1621 N N . PHE A 1 209 ? -15.398 -38.271 20.196 1.00 39.28 209 PHE A N 1
ATOM 1622 C CA . PHE A 1 209 ? -16.678 -38.471 19.500 1.00 39.28 209 PHE A CA 1
ATOM 1623 C C . PHE A 1 209 ? -17.462 -39.667 20.071 1.00 39.28 209 PHE A C 1
ATOM 1625 O O . PHE A 1 209 ? -18.665 -39.548 20.308 1.00 39.28 209 PHE A O 1
ATOM 1632 N N . SER A 1 210 ? -16.778 -40.768 20.422 1.00 42.34 210 SER A N 1
ATOM 1633 C CA . SER A 1 210 ? -17.418 -41.925 21.075 1.00 42.34 210 SER A CA 1
ATOM 1634 C C . SER A 1 210 ? -17.984 -41.608 22.468 1.00 42.34 210 SER A C 1
ATOM 1636 O O . SER A 1 210 ? -19.039 -42.118 22.837 1.00 42.34 210 SER A O 1
ATOM 1638 N N . ARG A 1 211 ? -17.319 -40.729 23.237 1.00 40.28 211 ARG A N 1
ATOM 1639 C CA . ARG A 1 211 ? -17.773 -40.297 24.573 1.00 40.28 211 ARG A CA 1
ATOM 1640 C C . ARG A 1 211 ? -18.947 -39.321 24.522 1.00 40.28 211 ARG A C 1
ATOM 1642 O O . ARG A 1 211 ? -19.686 -39.230 25.496 1.00 40.28 211 ARG A O 1
ATOM 1649 N N . LEU A 1 212 ? -19.102 -38.599 23.414 1.00 36.19 212 LEU A N 1
ATOM 1650 C CA . LEU A 1 212 ? -20.144 -37.590 23.219 1.00 36.19 212 LEU A CA 1
ATOM 1651 C C . LEU A 1 212 ? -21.363 -38.112 22.440 1.00 36.19 212 LEU A C 1
ATOM 1653 O O . LEU A 1 212 ? -22.319 -37.366 22.260 1.00 36.19 212 LEU A O 1
ATOM 1657 N N . GLY A 1 213 ? -21.355 -39.377 21.999 1.00 29.98 213 GLY A N 1
ATOM 1658 C CA . GLY A 1 213 ? -22.476 -39.988 21.270 1.00 29.98 213 GLY A CA 1
ATOM 1659 C C . GLY A 1 213 ? -22.727 -39.379 19.886 1.00 29.98 213 GLY A C 1
ATOM 1660 O O . GLY A 1 213 ? -23.844 -39.452 19.382 1.00 29.98 213 GLY A O 1
ATOM 1661 N N . LEU A 1 214 ? -21.708 -38.752 19.291 1.00 33.75 214 LEU A N 1
ATOM 1662 C CA . LEU A 1 214 ? -21.787 -38.087 17.990 1.00 33.75 214 LEU A CA 1
ATOM 1663 C C . LEU A 1 214 ? -21.269 -39.022 16.889 1.00 33.75 214 LEU A C 1
ATOM 1665 O O . LEU A 1 214 ? -20.228 -39.662 17.056 1.00 33.75 214 LEU A O 1
ATOM 1669 N N . GLU A 1 215 ? -21.968 -39.086 15.753 1.00 31.56 215 GLU A N 1
ATOM 1670 C CA . GLU A 1 215 ? -21.495 -39.839 14.588 1.00 31.56 215 GLU A CA 1
ATOM 1671 C C . GLU A 1 215 ? -20.202 -39.230 14.032 1.00 31.56 215 GLU A C 1
ATOM 1673 O O . GLU A 1 215 ? -20.043 -38.012 13.931 1.00 31.56 215 GLU A O 1
ATOM 1678 N N . SER A 1 216 ? -19.248 -40.098 13.694 1.00 34.56 216 SER A N 1
ATOM 1679 C CA . SER A 1 216 ? -17.963 -39.687 13.129 1.00 34.56 216 SER A CA 1
ATOM 1680 C C . SER A 1 216 ? -18.178 -39.147 11.710 1.00 34.56 216 SER A C 1
ATOM 1682 O O . SER A 1 216 ? -18.814 -39.836 10.910 1.00 34.56 216 SER A O 1
ATOM 1684 N N . PRO A 1 217 ? -17.647 -37.967 11.345 1.00 31.84 217 PRO A N 1
ATOM 1685 C CA . PRO A 1 217 ? -17.798 -37.466 9.987 1.00 31.84 217 PRO A CA 1
ATOM 1686 C C . PRO A 1 217 ? -17.052 -38.373 8.999 1.00 31.84 217 PRO A C 1
ATOM 1688 O O . PRO A 1 217 ? -15.884 -38.717 9.194 1.00 31.84 217 PRO A O 1
ATOM 1691 N N . SER A 1 218 ? -17.737 -38.765 7.927 1.00 25.45 218 SER A N 1
ATOM 1692 C CA . SER A 1 218 ? -17.183 -39.556 6.830 1.00 25.45 218 SER A CA 1
ATOM 1693 C C . SER A 1 218 ? -16.076 -38.781 6.111 1.00 25.45 218 SER A C 1
ATOM 1695 O O . SER A 1 218 ? -16.324 -37.756 5.477 1.00 25.45 218 SER A O 1
ATOM 1697 N N . ILE A 1 219 ? -14.848 -39.286 6.215 1.00 31.11 219 ILE A N 1
ATOM 1698 C CA . ILE A 1 219 ? -13.657 -38.738 5.563 1.00 31.11 219 ILE A CA 1
ATOM 1699 C C . ILE A 1 219 ? -13.727 -39.058 4.063 1.00 31.11 219 ILE A C 1
ATOM 1701 O O . ILE A 1 219 ? -13.618 -40.220 3.669 1.00 31.11 219 ILE A O 1
ATOM 1705 N N . LEU A 1 220 ? -13.873 -38.034 3.218 1.00 23.12 220 LEU A N 1
ATOM 1706 C CA . LEU A 1 220 ? -13.605 -38.146 1.783 1.00 23.12 220 LEU A CA 1
ATOM 1707 C C . LEU A 1 220 ? -12.091 -38.291 1.587 1.00 23.12 220 LEU A C 1
ATOM 1709 O O . LEU A 1 220 ? -11.334 -37.337 1.758 1.00 23.12 220 LEU A O 1
ATOM 1713 N N . ARG A 1 221 ? -11.648 -39.505 1.249 1.00 23.12 221 ARG A N 1
ATOM 1714 C CA . ARG A 1 221 ? -10.294 -39.756 0.747 1.00 23.12 221 ARG A CA 1
ATOM 1715 C C . ARG A 1 221 ? -10.190 -39.160 -0.655 1.00 23.12 221 ARG A C 1
ATOM 1717 O O . ARG A 1 221 ? -10.855 -39.635 -1.569 1.00 23.12 221 ARG A O 1
ATOM 1724 N N . VAL A 1 222 ? -9.359 -38.136 -0.824 1.00 25.92 222 VAL A N 1
ATOM 1725 C CA . VAL A 1 222 ? -8.839 -37.779 -2.147 1.00 25.92 222 VAL A CA 1
ATOM 1726 C C . VAL A 1 222 ? -7.697 -38.751 -2.420 1.00 25.92 222 VAL A C 1
ATOM 1728 O O . VAL A 1 222 ? -6.643 -38.669 -1.792 1.00 25.92 222 VAL A O 1
ATOM 1731 N N . GLU A 1 223 ? -7.949 -39.737 -3.276 1.00 23.44 223 GLU A N 1
ATOM 1732 C CA . GLU A 1 223 ? -6.918 -40.650 -3.757 1.00 23.44 223 GLU A CA 1
ATOM 1733 C C . GLU A 1 223 ? -5.983 -39.927 -4.738 1.00 23.44 223 GLU A C 1
ATOM 1735 O O . GLU A 1 223 ? -6.438 -39.290 -5.684 1.00 23.44 223 GLU A O 1
ATOM 1740 N N . GLY A 1 224 ? -4.677 -40.076 -4.498 1.00 32.31 224 GLY A N 1
ATOM 1741 C CA . GLY A 1 224 ? -3.628 -40.071 -5.519 1.00 32.31 224 GLY A CA 1
ATOM 1742 C C . GLY A 1 224 ? -3.308 -38.741 -6.197 1.00 32.31 224 GLY A C 1
ATOM 1743 O O . GLY A 1 224 ? -3.691 -38.528 -7.343 1.00 32.31 224 GLY A O 1
ATOM 1744 N N . VAL A 1 225 ? -2.480 -37.911 -5.557 1.00 29.20 225 VAL A N 1
ATOM 1745 C CA . VAL A 1 225 ? -1.533 -37.055 -6.290 1.00 29.20 225 VAL A CA 1
ATOM 1746 C C . VAL A 1 225 ? -0.177 -37.177 -5.600 1.00 29.20 225 VAL A C 1
ATOM 1748 O O . VAL A 1 225 ? -0.069 -36.918 -4.404 1.00 29.20 225 VAL A O 1
ATOM 1751 N N . ASP A 1 226 ? 0.810 -37.638 -6.365 1.00 27.98 226 ASP A N 1
ATOM 1752 C CA . ASP A 1 226 ? 2.155 -38.032 -5.941 1.00 27.98 226 ASP A CA 1
ATOM 1753 C C . ASP A 1 226 ? 2.831 -37.031 -4.981 1.00 27.98 226 ASP A C 1
ATOM 1755 O O . ASP A 1 226 ? 2.908 -35.829 -5.246 1.00 27.98 226 ASP A O 1
ATOM 1759 N N . GLU A 1 227 ? 3.362 -37.547 -3.869 1.00 32.00 227 GLU A N 1
ATOM 1760 C CA . GLU A 1 227 ? 3.965 -36.788 -2.757 1.00 32.00 227 GLU A CA 1
ATOM 1761 C C . GLU A 1 227 ? 5.346 -36.163 -3.059 1.00 32.00 227 GLU A C 1
ATOM 1763 O O . GLU A 1 227 ? 5.936 -35.536 -2.182 1.00 32.00 227 GLU A O 1
ATOM 1768 N N . ASP A 1 228 ? 5.845 -36.224 -4.297 1.00 29.98 228 ASP A N 1
ATOM 1769 C CA . ASP A 1 228 ? 7.254 -35.926 -4.612 1.00 29.98 228 ASP A CA 1
ATOM 1770 C C . ASP A 1 228 ? 7.542 -34.547 -5.251 1.00 29.98 228 ASP A C 1
ATOM 1772 O O . ASP A 1 228 ? 8.632 -34.326 -5.774 1.00 29.98 228 ASP A O 1
ATOM 1776 N N . ASN A 1 229 ? 6.620 -33.567 -5.222 1.00 32.28 229 ASN A N 1
ATOM 1777 C CA . ASN A 1 229 ? 6.858 -32.271 -5.904 1.00 32.28 229 ASN A CA 1
ATOM 1778 C C . ASN A 1 229 ? 6.490 -30.988 -5.128 1.00 32.28 229 ASN A C 1
ATOM 1780 O O . ASN A 1 229 ? 6.180 -29.958 -5.727 1.00 32.28 229 ASN A O 1
ATOM 1784 N N . ARG A 1 230 ? 6.537 -31.008 -3.789 1.00 34.09 230 ARG A N 1
ATOM 1785 C CA . ARG A 1 230 ? 6.241 -29.840 -2.924 1.00 34.09 230 ARG A CA 1
ATOM 1786 C C . ARG A 1 230 ? 7.412 -28.857 -2.718 1.00 34.09 230 ARG A C 1
ATOM 1788 O O . ARG A 1 230 ? 7.450 -28.151 -1.716 1.00 34.09 230 ARG A O 1
ATOM 1795 N N . ALA A 1 231 ? 8.340 -28.753 -3.668 1.00 33.84 231 ALA A N 1
ATOM 1796 C CA . ALA A 1 231 ? 9.401 -27.743 -3.634 1.00 33.84 231 ALA A CA 1
ATOM 1797 C C . ALA A 1 231 ? 9.031 -26.496 -4.472 1.00 33.84 231 ALA A C 1
ATOM 1799 O O . ALA A 1 231 ? 8.933 -26.554 -5.696 1.00 33.84 231 ALA A O 1
ATOM 1800 N N . SER A 1 232 ? 8.811 -25.365 -3.789 1.00 44.62 232 SER A N 1
ATOM 1801 C CA . SER A 1 232 ? 9.018 -23.979 -4.261 1.00 44.62 232 SER A CA 1
ATOM 1802 C C . SER A 1 232 ? 8.546 -23.589 -5.677 1.00 44.62 232 SER A C 1
ATOM 1804 O O . SER A 1 232 ? 9.333 -23.076 -6.482 1.00 44.62 232 SER A O 1
ATOM 1806 N N . ARG A 1 233 ? 7.264 -23.740 -6.018 1.00 55.53 233 ARG A N 1
ATOM 1807 C CA . ARG A 1 233 ? 6.749 -23.058 -7.218 1.00 55.53 233 ARG A CA 1
ATOM 1808 C C . ARG A 1 233 ? 6.352 -21.633 -6.855 1.00 55.53 233 ARG A C 1
ATOM 1810 O O . ARG A 1 233 ? 5.306 -21.424 -6.250 1.00 55.53 233 ARG A O 1
ATOM 1817 N N . HIS A 1 234 ? 7.210 -20.678 -7.219 1.00 64.06 234 HIS A N 1
ATOM 1818 C CA . HIS A 1 234 ? 6.836 -19.269 -7.333 1.00 64.06 234 HIS A CA 1
ATOM 1819 C C . HIS A 1 234 ? 5.649 -19.197 -8.296 1.00 64.06 234 HIS A C 1
ATOM 1821 O O . HIS A 1 234 ? 5.781 -19.639 -9.442 1.00 64.06 234 HIS A O 1
ATOM 1827 N N . GLY A 1 235 ? 4.509 -18.685 -7.839 1.00 88.50 235 GLY A N 1
ATOM 1828 C CA . GLY A 1 235 ? 3.282 -18.570 -8.624 1.00 88.50 235 GLY A CA 1
ATOM 1829 C C . GLY A 1 235 ? 2.779 -17.133 -8.689 1.00 88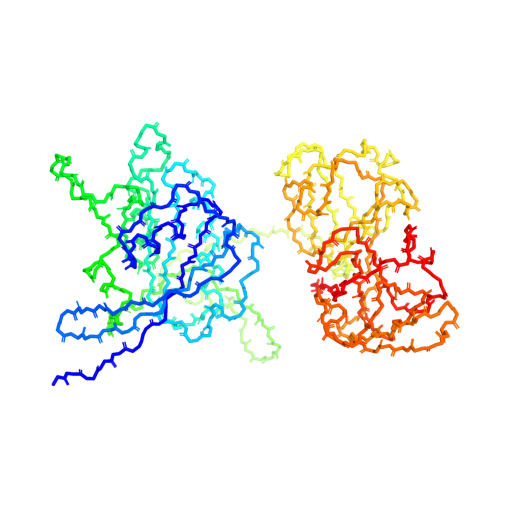.50 235 GLY A C 1
ATOM 1830 O O . GLY A 1 235 ? 2.755 -16.437 -7.670 1.00 88.50 235 GLY A O 1
ATOM 1831 N N . ILE A 1 236 ? 2.370 -16.712 -9.887 1.00 94.81 236 ILE A N 1
ATOM 1832 C CA . ILE A 1 236 ? 1.619 -15.477 -10.117 1.00 94.81 236 ILE A CA 1
ATOM 1833 C C . ILE A 1 236 ? 0.516 -15.721 -11.152 1.00 94.81 236 ILE A C 1
ATOM 1835 O O . ILE A 1 236 ? 0.727 -16.404 -12.155 1.00 94.81 236 ILE A O 1
ATOM 1839 N N . THR A 1 237 ? -0.660 -15.141 -10.932 1.00 95.56 237 THR A N 1
ATOM 1840 C CA . THR A 1 237 ? -1.791 -15.191 -11.863 1.00 95.56 237 THR A CA 1
ATOM 1841 C C . THR A 1 237 ? -2.203 -13.791 -12.285 1.00 95.56 237 THR A C 1
ATOM 1843 O O . THR A 1 237 ? -2.489 -12.943 -11.443 1.00 95.56 237 THR A O 1
ATOM 1846 N N . PHE A 1 238 ? -2.318 -13.571 -13.589 1.00 96.88 238 PHE A N 1
ATOM 1847 C CA . PHE A 1 238 ? -2.798 -12.332 -14.197 1.00 96.88 238 PHE A CA 1
ATOM 1848 C C . PHE A 1 238 ? -4.229 -12.505 -14.704 1.00 96.88 238 PHE A C 1
ATOM 1850 O O . PHE A 1 238 ? -4.564 -13.567 -15.222 1.00 96.88 238 PHE A O 1
ATOM 1857 N N . TYR A 1 239 ? -5.057 -11.465 -14.615 1.00 93.44 239 TYR A N 1
ATOM 1858 C CA . TYR A 1 239 ? -6.456 -11.476 -15.052 1.00 93.44 239 TYR A CA 1
ATOM 1859 C C . TYR A 1 239 ? -6.764 -10.291 -15.975 1.00 93.44 239 TYR A C 1
ATOM 1861 O O . TYR A 1 239 ? -6.364 -9.156 -15.701 1.00 93.44 239 TYR A O 1
ATOM 1869 N N . GLU A 1 240 ? -7.521 -10.535 -17.050 1.00 91.88 240 GLU A N 1
ATOM 1870 C CA . GLU A 1 240 ? -7.953 -9.487 -17.988 1.00 91.88 240 GLU A CA 1
ATOM 1871 C C . GLU A 1 240 ? -8.952 -8.503 -17.370 1.00 91.88 240 GLU A C 1
ATOM 1873 O O . GLU A 1 240 ? -9.008 -7.345 -17.788 1.00 91.88 240 GLU A O 1
ATOM 1878 N N . GLY A 1 241 ? -9.750 -8.949 -16.397 1.00 73.06 241 GLY A N 1
ATOM 1879 C CA . GLY A 1 241 ? -10.712 -8.136 -15.659 1.00 73.06 241 GLY A CA 1
ATOM 1880 C C . GLY A 1 241 ? -10.183 -7.663 -14.303 1.00 73.06 241 GLY A C 1
ATOM 1881 O O . GLY A 1 241 ? -9.146 -8.110 -13.816 1.00 73.06 241 GLY A O 1
ATOM 1882 N N . LYS A 1 242 ? -10.907 -6.726 -13.684 1.00 73.44 242 LYS A N 1
ATOM 1883 C CA . LYS A 1 242 ? -10.671 -6.297 -12.294 1.00 73.44 242 LYS A CA 1
ATOM 1884 C C . LYS A 1 242 ? -11.203 -7.350 -11.321 1.00 73.44 242 LYS A C 1
ATOM 1886 O O . LYS A 1 242 ? -12.060 -8.148 -11.701 1.00 73.44 242 LYS A O 1
ATOM 1891 N N . CYS A 1 243 ? -10.739 -7.322 -10.077 1.00 80.69 243 CYS A N 1
ATOM 1892 C CA . CYS A 1 243 ? -11.180 -8.226 -9.010 1.00 80.69 243 CYS A CA 1
ATOM 1893 C C . CYS A 1 243 ? -11.139 -9.710 -9.422 1.00 80.69 243 CYS A C 1
ATOM 1895 O O . CYS A 1 243 ? -12.072 -10.457 -9.137 1.00 80.69 243 CYS A O 1
ATOM 1897 N N . PHE A 1 244 ? -10.080 -10.113 -10.130 1.00 82.31 244 PHE A N 1
ATOM 1898 C CA . PHE A 1 244 ? -9.792 -11.503 -10.505 1.00 82.31 244 PHE A CA 1
ATOM 1899 C C . PHE A 1 244 ? -10.837 -12.125 -11.443 1.00 82.31 244 PHE A C 1
ATOM 1901 O O . PHE A 1 244 ? -11.135 -13.316 -11.388 1.00 82.31 244 PHE A O 1
ATOM 1908 N N . THR A 1 245 ? -11.417 -11.300 -12.319 1.00 76.62 245 THR A N 1
ATOM 1909 C CA . THR A 1 245 ? -12.432 -11.722 -13.294 1.00 76.62 245 THR A CA 1
ATOM 1910 C C . THR A 1 245 ? -11.864 -11.852 -14.709 1.00 76.62 245 THR A C 1
ATOM 1912 O O . THR A 1 245 ? -10.825 -11.285 -15.045 1.00 76.62 245 THR A O 1
ATOM 1915 N N . GLY A 1 246 ? -12.583 -12.566 -15.577 1.00 88.81 246 GLY A N 1
ATOM 1916 C CA . GLY A 1 246 ? -12.225 -12.716 -16.988 1.00 88.81 246 GLY A CA 1
ATOM 1917 C C . GLY A 1 246 ? -11.191 -13.812 -17.246 1.00 88.81 246 GLY A C 1
ATOM 1918 O O . GLY A 1 246 ? -10.989 -14.709 -16.427 1.00 88.81 246 GLY A O 1
ATOM 1919 N N . ARG A 1 247 ? -10.565 -13.768 -18.429 1.00 92.69 247 ARG A N 1
ATOM 1920 C CA . ARG A 1 247 ? -9.490 -14.699 -18.790 1.00 92.69 247 ARG A CA 1
ATOM 1921 C C . ARG A 1 247 ? -8.306 -14.493 -17.849 1.00 92.69 247 ARG A C 1
ATOM 1923 O O . ARG A 1 247 ? -8.000 -13.356 -17.490 1.00 92.69 247 ARG A O 1
ATOM 1930 N N . LYS A 1 248 ? -7.629 -15.587 -17.505 1.00 95.06 248 LYS A N 1
ATOM 1931 C CA . LYS A 1 248 ? -6.429 -15.565 -16.675 1.00 95.06 248 LYS A CA 1
ATOM 1932 C C . LYS A 1 248 ? -5.219 -16.194 -17.357 1.00 95.06 248 LYS A C 1
ATOM 1934 O O . LYS A 1 248 ? -5.380 -17.022 -18.252 1.00 95.06 248 LYS A O 1
ATOM 1939 N N . LEU A 1 249 ? -4.036 -15.809 -16.894 1.00 95.56 249 LEU A N 1
ATOM 1940 C CA . LEU A 1 249 ? -2.745 -16.409 -17.215 1.00 95.56 249 LEU A CA 1
ATOM 1941 C C . LEU A 1 249 ? -2.057 -16.787 -15.900 1.00 95.56 249 LEU A C 1
ATOM 1943 O O . LEU A 1 249 ? -1.727 -15.905 -15.113 1.00 95.56 249 LEU A O 1
ATOM 1947 N N . ASP A 1 250 ? -1.854 -18.082 -15.673 1.00 95.12 250 ASP A N 1
ATOM 1948 C CA . ASP A 1 250 ? -1.084 -18.605 -14.542 1.00 95.12 250 ASP A CA 1
ATOM 1949 C C . ASP A 1 250 ? 0.381 -18.784 -14.973 1.00 95.12 250 ASP A C 1
ATOM 1951 O O . ASP A 1 250 ? 0.655 -19.427 -15.988 1.00 95.12 250 ASP A O 1
ATOM 1955 N N . VAL A 1 251 ? 1.324 -18.226 -14.214 1.00 94.69 251 VAL A N 1
ATOM 1956 C CA . VAL A 1 251 ? 2.762 -18.289 -14.501 1.00 94.69 251 VAL A CA 1
ATOM 1957 C C . VAL A 1 251 ? 3.506 -18.898 -13.315 1.00 94.69 251 VAL A C 1
ATOM 1959 O O . VAL A 1 251 ? 3.348 -18.478 -12.168 1.00 94.69 251 VAL A O 1
ATOM 1962 N N . CYS A 1 252 ? 4.359 -19.881 -13.608 1.00 90.62 252 CYS A N 1
ATOM 1963 C CA . CYS A 1 252 ? 5.310 -20.455 -12.662 1.00 90.62 252 CYS A CA 1
ATOM 1964 C C . CYS A 1 252 ? 6.734 -20.275 -13.209 1.00 90.62 252 CYS A C 1
ATOM 1966 O O . CYS A 1 252 ? 7.109 -20.936 -14.175 1.00 90.62 252 CYS A O 1
ATOM 1968 N N . GLY A 1 253 ? 7.525 -19.387 -12.600 1.00 90.31 253 GLY A N 1
ATOM 1969 C CA . GLY A 1 253 ? 8.836 -18.969 -13.120 1.00 90.31 253 GLY A CA 1
ATOM 1970 C C . GLY A 1 253 ? 8.767 -17.804 -14.118 1.00 90.31 253 GLY A C 1
ATOM 1971 O O . GLY A 1 253 ? 7.791 -17.070 -14.162 1.00 90.31 253 GLY A O 1
ATOM 1972 N N . SER A 1 254 ? 9.825 -17.582 -14.895 1.00 94.25 254 SER A N 1
ATOM 1973 C CA . SER A 1 254 ? 9.898 -16.439 -15.817 1.00 94.25 254 SER A CA 1
ATOM 1974 C C . SER A 1 254 ? 9.020 -16.618 -17.063 1.00 94.25 254 SER A C 1
ATOM 1976 O O . SER A 1 254 ? 8.997 -17.690 -17.662 1.00 94.25 254 SER A O 1
ATOM 1978 N N . CYS A 1 255 ? 8.366 -15.544 -17.505 1.00 97.12 255 CYS A N 1
ATOM 1979 C CA . CYS A 1 255 ? 7.587 -15.476 -18.740 1.00 97.12 255 CYS A CA 1
ATOM 1980 C C . CYS A 1 255 ? 8.013 -14.259 -19.576 1.00 97.12 255 CYS A C 1
ATOM 1982 O O . CYS A 1 255 ? 7.725 -13.118 -19.208 1.00 97.12 255 CYS A O 1
ATOM 1984 N N . ASN A 1 256 ? 8.672 -14.507 -20.714 1.00 96.56 256 ASN A N 1
ATOM 1985 C CA . ASN A 1 256 ? 9.240 -13.468 -21.587 1.00 96.56 256 ASN A CA 1
ATOM 1986 C C . ASN A 1 256 ? 8.182 -12.708 -22.408 1.00 96.56 256 ASN A C 1
ATOM 1988 O O . ASN A 1 256 ? 8.414 -11.565 -22.782 1.00 96.56 256 ASN A O 1
ATOM 1992 N N . SER A 1 257 ? 7.038 -13.329 -22.706 1.00 96.81 257 SER A N 1
ATOM 1993 C CA . SER A 1 257 ? 5.971 -12.736 -23.521 1.00 96.81 257 SER A CA 1
ATOM 1994 C C . SER A 1 257 ? 4.619 -13.316 -23.116 1.00 96.81 257 SER A C 1
ATOM 1996 O O . SER A 1 257 ? 4.395 -14.522 -23.225 1.00 96.81 257 SER A O 1
ATOM 1998 N N . PHE A 1 258 ? 3.702 -12.467 -22.650 1.00 96.69 258 PHE A N 1
ATOM 1999 C CA . PHE A 1 258 ? 2.328 -12.885 -22.342 1.00 96.69 258 PHE A CA 1
ATOM 2000 C C . PHE A 1 258 ? 1.554 -13.252 -23.616 1.00 96.69 258 PHE A C 1
ATOM 2002 O O . PHE A 1 258 ? 0.728 -14.167 -23.592 1.00 96.69 258 PHE A O 1
ATOM 2009 N N . GLN A 1 259 ? 1.869 -12.609 -24.747 1.00 93.88 259 GLN A N 1
ATOM 2010 C CA . GLN A 1 259 ? 1.245 -12.907 -26.041 1.00 93.88 259 GLN A CA 1
ATOM 2011 C C . GLN A 1 259 ? 1.559 -14.327 -26.511 1.00 93.88 259 GLN A C 1
ATOM 2013 O O . GLN A 1 259 ? 0.669 -15.006 -27.019 1.00 93.88 259 GLN A O 1
ATOM 2018 N N . ASP A 1 260 ? 2.784 -14.803 -26.272 1.00 93.44 260 ASP A N 1
ATOM 2019 C CA . ASP A 1 260 ? 3.208 -16.165 -26.624 1.00 93.44 260 ASP A CA 1
ATOM 2020 C C . ASP A 1 260 ? 2.442 -17.218 -25.806 1.00 93.44 260 ASP A C 1
ATOM 2022 O O . ASP A 1 260 ? 2.282 -18.356 -26.242 1.00 93.44 260 ASP A O 1
ATOM 2026 N N . GLN A 1 261 ? 1.918 -16.824 -24.639 1.00 91.31 261 GLN A N 1
ATOM 2027 C CA . GLN A 1 261 ? 1.026 -17.627 -23.797 1.00 91.31 261 GLN A CA 1
ATOM 2028 C C . GLN A 1 261 ? -0.467 -17.423 -24.131 1.00 91.31 261 GLN A C 1
ATOM 2030 O O . GLN A 1 261 ? -1.342 -17.875 -23.395 1.00 91.31 261 GLN A O 1
ATOM 2035 N N . GLY A 1 262 ? -0.792 -16.728 -25.229 1.00 90.50 262 GLY A N 1
ATOM 2036 C CA . GLY A 1 262 ? -2.171 -16.470 -25.660 1.00 90.50 262 GLY A CA 1
ATOM 2037 C C . GLY A 1 262 ? -2.916 -15.411 -24.834 1.00 90.50 262 GLY A C 1
ATOM 2038 O O . GLY A 1 262 ? -4.150 -15.328 -24.899 1.00 90.50 262 GLY A O 1
ATOM 2039 N N . PHE A 1 263 ? -2.193 -14.596 -24.062 1.00 92.19 263 PHE A N 1
ATOM 2040 C CA . PHE A 1 263 ? -2.740 -13.543 -23.211 1.00 92.19 263 PHE A CA 1
ATOM 2041 C C . PHE A 1 263 ? -2.409 -12.159 -23.795 1.00 92.19 263 PHE A C 1
ATOM 2043 O O . PHE A 1 263 ? -1.250 -11.832 -24.031 1.00 92.19 263 PHE A O 1
ATOM 2050 N N . LEU A 1 264 ? -3.420 -11.327 -24.066 1.00 91.50 264 LEU A N 1
ATOM 2051 C CA . LEU A 1 264 ? -3.301 -10.133 -24.929 1.00 91.50 264 LEU A CA 1
ATOM 2052 C C . LEU A 1 264 ? -2.693 -8.898 -24.236 1.00 91.50 264 LEU A C 1
ATOM 2054 O O . LEU A 1 264 ? -3.116 -7.770 -24.485 1.00 91.50 264 LEU A O 1
ATOM 2058 N N . ASN A 1 265 ? -1.723 -9.105 -23.344 1.00 91.06 265 ASN A N 1
ATOM 2059 C CA . ASN A 1 265 ? -1.053 -8.074 -22.540 1.00 91.06 265 ASN A CA 1
ATOM 2060 C C . ASN A 1 265 ? -1.993 -7.167 -21.732 1.00 91.06 265 ASN A C 1
ATOM 2062 O O . ASN A 1 265 ? -1.582 -6.100 -21.283 1.00 91.06 265 ASN A O 1
ATOM 2066 N N . ARG A 1 266 ? -3.256 -7.562 -21.563 1.00 93.25 266 ARG A N 1
ATOM 2067 C CA . ARG A 1 266 ? -4.262 -6.792 -20.844 1.00 93.25 266 ARG A CA 1
ATOM 2068 C C . ARG A 1 266 ? -4.414 -7.356 -19.442 1.00 93.25 266 ARG A C 1
ATOM 2070 O O . ARG A 1 266 ? -5.055 -8.383 -19.264 1.00 93.25 266 ARG A O 1
ATOM 2077 N N . VAL A 1 267 ? -3.840 -6.690 -18.453 1.00 94.31 267 VAL A N 1
ATOM 2078 C CA . VAL A 1 267 ? -3.858 -7.100 -17.050 1.00 94.31 267 VAL A CA 1
ATOM 2079 C C . VAL A 1 267 ? -4.556 -6.039 -16.213 1.00 94.31 267 VAL A C 1
ATOM 2081 O O . VAL A 1 267 ? -4.029 -4.952 -15.987 1.00 94.31 267 VAL A O 1
ATOM 2084 N N . ASN A 1 268 ? -5.736 -6.380 -15.705 1.00 88.56 268 ASN A N 1
ATOM 2085 C CA . ASN A 1 268 ? -6.498 -5.519 -14.809 1.00 88.56 268 ASN A CA 1
ATOM 2086 C C . ASN A 1 268 ? -6.482 -6.002 -13.361 1.00 88.56 268 ASN A C 1
ATOM 2088 O O . ASN A 1 268 ? -6.809 -5.202 -12.501 1.00 88.56 268 ASN A O 1
ATOM 2092 N N . SER A 1 269 ? -6.096 -7.241 -13.059 1.00 85.50 269 SER A N 1
ATOM 2093 C CA . SER A 1 269 ? -5.821 -7.671 -11.682 1.00 85.50 269 SER A CA 1
ATOM 2094 C C . SER A 1 269 ? -4.804 -8.810 -11.628 1.00 85.50 269 SER A C 1
ATOM 2096 O O . SER A 1 269 ? -4.598 -9.501 -12.626 1.00 85.50 269 SER A O 1
ATOM 2098 N N . ILE A 1 270 ? -4.125 -8.969 -10.488 1.00 94.56 270 ILE A N 1
ATOM 2099 C CA . ILE A 1 270 ? -3.021 -9.922 -10.297 1.00 94.56 270 ILE A CA 1
ATOM 2100 C C . ILE A 1 270 ? -3.139 -10.589 -8.924 1.00 94.56 270 ILE A C 1
ATOM 2102 O O . ILE A 1 270 ? -3.441 -9.920 -7.943 1.00 94.56 270 ILE A O 1
ATOM 2106 N N . CYS A 1 271 ? -2.869 -11.886 -8.833 1.00 88.94 271 CYS A N 1
ATOM 2107 C CA . CYS A 1 271 ? -2.700 -12.601 -7.570 1.00 88.94 271 CYS A CA 1
ATOM 2108 C C . CYS A 1 271 ? -1.291 -13.193 -7.530 1.00 88.94 271 CYS A C 1
ATOM 2110 O O . CYS A 1 271 ? -0.946 -13.982 -8.404 1.00 88.94 271 CYS A O 1
ATOM 2112 N N . VAL A 1 272 ? -0.488 -12.831 -6.535 1.00 87.31 272 VAL A N 1
ATOM 2113 C CA . VAL A 1 272 ? 0.836 -13.418 -6.296 1.00 87.31 272 VAL A CA 1
ATOM 2114 C C . VAL A 1 272 ? 0.692 -14.450 -5.187 1.00 87.31 272 VAL A C 1
ATOM 2116 O O . VAL A 1 272 ? 0.487 -14.082 -4.032 1.00 87.31 272 VAL A O 1
ATOM 2119 N N . GLN A 1 273 ? 0.771 -15.736 -5.532 1.00 82.75 273 GLN A N 1
ATOM 2120 C CA . GLN A 1 273 ? 0.602 -16.823 -4.562 1.00 82.75 273 GLN A CA 1
ATOM 2121 C C . GLN A 1 273 ? 1.866 -17.102 -3.751 1.00 82.75 273 GLN A C 1
ATOM 2123 O O . GLN A 1 273 ? 1.774 -17.615 -2.640 1.00 82.75 273 GLN A O 1
ATOM 2128 N N . SER A 1 274 ? 3.045 -16.824 -4.306 1.00 80.00 274 SER A N 1
ATOM 2129 C CA . SER A 1 274 ? 4.317 -17.073 -3.627 1.00 80.00 274 SER A CA 1
ATOM 2130 C C . SER A 1 274 ? 5.452 -16.270 -4.249 1.00 80.00 274 SER A C 1
ATOM 2132 O O . SER A 1 274 ? 5.506 -16.059 -5.469 1.00 80.00 274 SER A O 1
ATOM 2134 N N . GLY A 1 275 ? 6.385 -15.860 -3.393 1.00 84.38 275 GLY A N 1
ATOM 2135 C CA . GLY A 1 275 ? 7.530 -15.063 -3.797 1.00 84.38 275 GLY A CA 1
ATOM 2136 C C . GLY A 1 275 ? 7.221 -13.583 -4.020 1.00 84.38 275 GLY A C 1
ATOM 2137 O O . GLY A 1 275 ? 6.095 -13.113 -3.849 1.00 84.38 275 GLY A O 1
ATOM 2138 N N . ALA A 1 276 ? 8.241 -12.863 -4.475 1.00 91.44 276 ALA A N 1
ATOM 2139 C CA . ALA A 1 276 ? 8.108 -11.542 -5.067 1.00 91.44 276 ALA A CA 1
ATOM 2140 C C . ALA A 1 276 ? 8.442 -11.605 -6.564 1.00 91.44 276 ALA A C 1
ATOM 2142 O O . ALA A 1 276 ? 9.229 -12.439 -7.017 1.00 91.44 276 ALA A O 1
ATOM 2143 N N . TRP A 1 277 ? 7.830 -10.723 -7.339 1.00 95.50 277 TRP A N 1
ATOM 2144 C CA . TRP A 1 277 ? 7.848 -10.723 -8.793 1.00 95.50 277 TRP A CA 1
ATOM 2145 C C . TRP A 1 277 ? 8.127 -9.329 -9.325 1.00 95.50 277 TRP A C 1
ATOM 2147 O O . TRP A 1 277 ? 7.679 -8.329 -8.769 1.00 95.50 277 TRP A O 1
ATOM 2157 N N . VAL A 1 278 ? 8.827 -9.267 -10.451 1.00 97.38 278 VAL A N 1
ATOM 2158 C CA . VAL A 1 278 ? 8.942 -8.051 -11.249 1.00 97.38 278 VAL A CA 1
ATOM 2159 C C . VAL A 1 278 ? 8.234 -8.270 -12.580 1.00 97.38 278 VAL A C 1
ATOM 2161 O O . VAL A 1 278 ? 8.522 -9.217 -13.316 1.00 97.38 278 VAL A O 1
ATOM 2164 N N . CYS A 1 279 ? 7.269 -7.401 -12.867 1.00 97.75 279 CYS A N 1
ATOM 2165 C CA . CYS A 1 279 ? 6.538 -7.344 -14.126 1.00 97.75 279 CYS A CA 1
ATOM 2166 C C . CYS A 1 279 ? 6.984 -6.144 -14.953 1.00 97.75 279 CYS A C 1
ATOM 2168 O O . CYS A 1 279 ? 7.407 -5.123 -14.411 1.00 97.75 279 CYS A O 1
ATOM 2170 N N . PHE A 1 280 ? 6.843 -6.272 -16.265 1.00 96.94 280 PHE A N 1
ATOM 2171 C CA . PHE A 1 280 ? 7.274 -5.284 -17.237 1.00 96.94 280 PHE A CA 1
ATOM 2172 C C . PHE A 1 280 ? 6.144 -4.974 -18.212 1.00 96.94 280 PHE A C 1
ATOM 2174 O O . PHE A 1 280 ? 5.385 -5.869 -18.591 1.00 96.94 280 PHE A O 1
ATOM 2181 N N . ASP A 1 281 ? 6.037 -3.717 -18.640 1.00 94.12 281 ASP A N 1
ATOM 2182 C CA . ASP A 1 281 ? 5.054 -3.314 -19.652 1.00 94.12 281 ASP A CA 1
ATOM 2183 C C . ASP A 1 281 ? 5.382 -3.855 -21.057 1.00 94.12 281 ASP A C 1
ATOM 2185 O O . ASP A 1 281 ? 4.464 -4.038 -21.851 1.00 94.12 281 ASP A O 1
ATOM 2189 N N . HIS A 1 282 ? 6.642 -4.193 -21.358 1.00 95.25 282 HIS A N 1
ATOM 2190 C CA . HIS A 1 282 ? 7.040 -4.810 -22.631 1.00 95.25 282 HIS A CA 1
ATOM 2191 C C . HIS A 1 282 ? 7.463 -6.286 -22.470 1.00 95.25 282 HIS A C 1
ATOM 2193 O O . HIS A 1 282 ? 7.781 -6.735 -21.362 1.00 95.25 282 HIS A O 1
ATOM 2199 N N . PRO A 1 283 ? 7.496 -7.056 -23.575 1.00 96.50 283 PRO A N 1
ATOM 2200 C CA . PRO A 1 283 ? 8.157 -8.360 -23.622 1.00 96.50 283 PRO A CA 1
ATOM 2201 C C . PRO A 1 283 ? 9.658 -8.287 -23.292 1.00 96.50 283 PRO A C 1
ATOM 2203 O O . PRO A 1 283 ? 10.268 -7.213 -23.306 1.00 96.50 283 PRO A O 1
ATOM 2206 N N . ASP A 1 284 ? 10.251 -9.448 -23.023 1.00 96.56 284 ASP A N 1
ATOM 2207 C CA . ASP A 1 284 ? 11.686 -9.653 -22.786 1.00 96.56 284 ASP A CA 1
ATOM 2208 C C . ASP A 1 284 ? 12.266 -8.838 -21.618 1.00 96.56 284 ASP A C 1
ATOM 2210 O O . ASP A 1 284 ? 13.431 -8.433 -21.648 1.00 96.56 284 ASP A O 1
ATOM 2214 N N . PHE A 1 285 ? 11.459 -8.602 -20.577 1.00 96.94 285 PHE A N 1
ATOM 2215 C CA . PHE A 1 285 ? 11.849 -7.896 -19.350 1.00 96.94 285 PHE A CA 1
ATOM 2216 C C . PHE A 1 285 ? 12.315 -6.455 -19.588 1.00 96.94 285 PHE A C 1
ATOM 2218 O O . PHE A 1 285 ? 13.316 -6.007 -19.018 1.00 96.94 285 PHE A O 1
ATOM 2225 N N . ARG A 1 286 ? 11.605 -5.734 -20.465 1.00 94.75 286 ARG A N 1
ATOM 2226 C CA . ARG A 1 286 ? 11.932 -4.358 -20.864 1.00 94.75 286 ARG A CA 1
ATOM 2227 C C . ARG A 1 286 ? 10.864 -3.356 -20.451 1.00 94.75 286 ARG A C 1
ATOM 2229 O O . ARG A 1 286 ? 9.687 -3.676 -20.356 1.00 94.75 286 ARG A O 1
ATOM 2236 N N . GLY A 1 287 ? 11.279 -2.102 -20.322 1.00 93.44 287 GLY A N 1
ATOM 2237 C CA . GLY A 1 287 ? 10.376 -0.977 -20.101 1.00 93.44 287 GLY A CA 1
ATOM 2238 C C . GLY A 1 287 ? 10.129 -0.696 -18.621 1.00 93.44 287 GLY A C 1
ATOM 2239 O O . GLY A 1 287 ? 11.051 -0.779 -17.810 1.00 93.44 287 GLY A O 1
ATOM 2240 N N . GLN A 1 288 ? 8.917 -0.262 -18.276 1.00 93.75 288 GLN A N 1
ATOM 2241 C CA . GLN A 1 288 ? 8.570 0.091 -16.901 1.00 93.75 288 GLN A CA 1
ATOM 2242 C C . GLN A 1 288 ? 8.472 -1.162 -16.031 1.00 93.75 288 GLN A C 1
ATOM 2244 O O . GLN A 1 288 ? 7.761 -2.099 -16.378 1.00 93.75 288 GLN A O 1
ATOM 2249 N N . GLN A 1 289 ? 9.135 -1.133 -14.876 1.00 96.38 289 GLN A N 1
ATOM 2250 C CA . GLN A 1 289 ? 9.085 -2.204 -13.886 1.00 96.38 289 GLN A CA 1
ATOM 2251 C C . GLN A 1 289 ? 7.955 -1.985 -12.877 1.00 96.38 289 GLN A C 1
ATOM 2253 O O . GLN A 1 289 ? 7.694 -0.850 -12.454 1.00 96.38 289 GLN A O 1
ATOM 2258 N N . TYR A 1 290 ? 7.346 -3.092 -12.458 1.00 95.56 290 TYR A N 1
ATOM 2259 C CA . TYR A 1 290 ? 6.328 -3.177 -11.417 1.00 95.56 290 TYR A CA 1
ATOM 2260 C C . TYR A 1 290 ? 6.686 -4.306 -10.457 1.00 95.56 290 TYR A C 1
ATOM 2262 O O . TYR A 1 290 ? 6.727 -5.468 -10.859 1.00 95.56 290 TYR A O 1
ATOM 2270 N N . ILE A 1 291 ? 6.973 -3.961 -9.203 1.00 94.69 291 ILE A N 1
ATOM 2271 C CA . ILE A 1 291 ? 7.3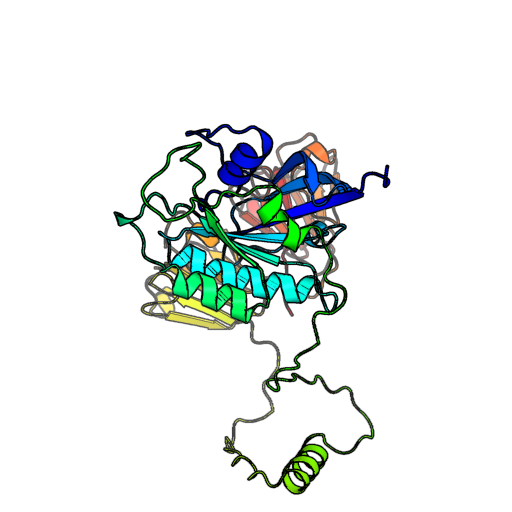60 -4.924 -8.173 1.00 94.69 291 ILE A CA 1
ATOM 2272 C C . ILE A 1 291 ? 6.093 -5.360 -7.439 1.00 94.69 291 ILE A C 1
ATOM 2274 O O . ILE A 1 291 ? 5.347 -4.524 -6.928 1.00 94.69 291 ILE A O 1
ATOM 2278 N N . LEU A 1 292 ? 5.853 -6.666 -7.421 1.00 92.69 292 LEU A N 1
ATOM 2279 C CA . LEU A 1 292 ? 4.669 -7.308 -6.869 1.00 92.69 292 LEU A CA 1
ATOM 2280 C C . LEU A 1 292 ? 5.119 -8.332 -5.832 1.00 92.69 292 LEU A C 1
ATOM 2282 O O . LEU A 1 292 ? 5.806 -9.295 -6.152 1.00 92.69 292 LEU A O 1
ATOM 2286 N N . GLU A 1 293 ? 4.750 -8.107 -4.586 1.00 88.50 293 GLU A N 1
ATOM 2287 C CA . GLU A 1 293 ? 5.026 -9.005 -3.467 1.00 88.50 293 GLU A CA 1
ATOM 2288 C C . GLU A 1 293 ? 3.818 -9.931 -3.275 1.00 88.50 293 GLU A C 1
ATOM 2290 O O . GLU A 1 293 ? 2.779 -9.746 -3.913 1.00 88.50 293 GLU A O 1
ATOM 2295 N N . HIS A 1 294 ? 3.938 -10.949 -2.423 1.00 84.06 294 HIS A N 1
ATOM 2296 C CA . HIS A 1 294 ? 2.818 -11.843 -2.126 1.00 84.06 294 HIS A CA 1
ATOM 2297 C C . HIS A 1 294 ? 1.552 -11.055 -1.759 1.00 84.06 294 HIS A C 1
ATOM 2299 O O . HIS A 1 294 ? 1.563 -10.214 -0.852 1.00 84.06 294 HIS A O 1
ATOM 2305 N N . GLY A 1 295 ? 0.445 -11.375 -2.426 1.00 80.19 295 GLY A N 1
ATOM 2306 C CA . GLY A 1 295 ? -0.833 -10.732 -2.177 1.00 80.19 295 GLY A CA 1
ATOM 2307 C C . GLY A 1 295 ? -1.724 -10.616 -3.404 1.00 80.19 295 GLY A C 1
ATOM 2308 O O . GLY A 1 295 ? -1.465 -11.145 -4.485 1.00 80.19 295 GLY A O 1
ATOM 2309 N N . GLU A 1 296 ? -2.813 -9.891 -3.201 1.00 80.50 296 GLU A N 1
ATOM 2310 C CA . GLU A 1 296 ? -3.895 -9.717 -4.155 1.00 80.50 296 GLU A CA 1
ATOM 2311 C C . GLU A 1 296 ? -3.958 -8.263 -4.635 1.00 80.50 296 GLU A C 1
ATOM 2313 O O . GLU A 1 296 ? -4.037 -7.315 -3.852 1.00 80.50 296 GLU A O 1
ATOM 2318 N N . TYR A 1 297 ? -3.960 -8.087 -5.952 1.00 80.69 297 TYR A N 1
ATOM 2319 C CA . TYR A 1 297 ? -3.968 -6.800 -6.630 1.00 80.69 297 TYR A CA 1
ATOM 2320 C C . TYR A 1 297 ? -5.219 -6.691 -7.516 1.00 80.69 297 TYR A C 1
ATOM 2322 O O . TYR A 1 297 ? -5.162 -6.991 -8.709 1.00 80.69 297 TYR A O 1
ATOM 2330 N N . PRO A 1 298 ? -6.379 -6.282 -6.971 1.00 64.50 298 PRO A N 1
ATOM 2331 C CA . PRO A 1 298 ? -7.662 -6.311 -7.688 1.00 64.50 298 PRO A CA 1
ATOM 2332 C C . PRO A 1 298 ? -7.811 -5.278 -8.820 1.00 64.50 298 PRO A C 1
ATOM 2334 O O . PRO A 1 298 ? -8.780 -5.349 -9.578 1.00 64.50 298 PRO A O 1
ATOM 2337 N N . ASP A 1 299 ? -6.904 -4.308 -8.939 1.00 79.19 299 ASP A N 1
ATOM 2338 C CA . ASP A 1 299 ? -6.881 -3.318 -10.019 1.00 79.19 299 ASP A CA 1
ATOM 2339 C C . ASP A 1 299 ? -5.451 -2.813 -10.280 1.00 79.19 299 ASP A C 1
ATOM 2341 O O . ASP A 1 299 ? -4.607 -2.858 -9.384 1.00 79.19 299 ASP A O 1
ATOM 2345 N N . PHE A 1 300 ? -5.174 -2.294 -11.481 1.00 74.62 300 PHE A N 1
ATOM 2346 C CA . PHE A 1 300 ? -3.818 -1.871 -11.853 1.00 74.62 300 PHE A CA 1
ATOM 2347 C C . PHE A 1 300 ? -3.262 -0.675 -11.080 1.00 74.62 300 PHE A C 1
ATOM 2349 O O . PHE A 1 300 ? -2.045 -0.490 -11.043 1.00 74.62 300 PHE A O 1
ATOM 2356 N N . TYR A 1 301 ? -4.099 0.102 -10.385 1.00 69.12 301 TYR A N 1
ATOM 2357 C CA . TYR A 1 301 ? -3.599 1.165 -9.512 1.00 69.12 301 TYR A CA 1
ATOM 2358 C C . TYR A 1 301 ? -2.889 0.594 -8.277 1.00 69.12 301 TYR A C 1
ATOM 2360 O O . TYR A 1 301 ? -2.066 1.283 -7.676 1.00 69.12 301 TYR A O 1
ATOM 2368 N N . ARG A 1 302 ? -3.156 -0.670 -7.911 1.00 74.00 302 ARG A N 1
ATOM 2369 C CA . ARG A 1 302 ? -2.557 -1.342 -6.745 1.00 74.00 302 ARG A CA 1
ATOM 2370 C C . ARG A 1 302 ? -1.064 -1.605 -6.871 1.00 74.00 302 ARG A C 1
ATOM 2372 O O . ARG A 1 302 ? -0.391 -1.669 -5.852 1.00 74.00 302 ARG A O 1
ATOM 2379 N N . TRP A 1 303 ? -0.551 -1.720 -8.090 1.00 81.00 303 TRP A N 1
ATOM 2380 C CA . TRP A 1 303 ? 0.881 -1.864 -8.356 1.00 81.00 303 TRP A CA 1
ATOM 2381 C C . TRP A 1 303 ? 1.498 -0.600 -8.954 1.00 81.00 303 TRP A C 1
ATOM 2383 O O . TRP A 1 303 ? 2.503 -0.666 -9.656 1.00 81.00 303 TRP A O 1
ATOM 2393 N N . ASN A 1 304 ? 0.882 0.564 -8.710 1.00 76.38 304 ASN A N 1
ATOM 2394 C CA . ASN A 1 304 ? 1.261 1.847 -9.311 1.00 76.38 304 ASN A CA 1
ATOM 2395 C C . ASN A 1 304 ? 1.220 1.842 -10.856 1.00 76.38 304 ASN A C 1
ATOM 2397 O O . ASN A 1 304 ? 1.904 2.633 -11.516 1.00 76.38 304 ASN A O 1
ATOM 2401 N N . GLY A 1 305 ? 0.398 0.973 -11.452 1.00 74.12 305 GLY A N 1
ATOM 2402 C CA . GLY A 1 305 ? 0.117 0.962 -12.882 1.00 74.12 305 GLY A CA 1
ATOM 2403 C C . GLY A 1 305 ? -0.649 2.213 -13.320 1.00 74.12 305 GLY A C 1
ATOM 2404 O O . GLY A 1 305 ? -1.536 2.707 -12.622 1.00 74.12 305 GLY A O 1
ATOM 2405 N N . ARG A 1 306 ? -0.308 2.734 -14.504 1.00 75.56 306 ARG A N 1
ATOM 2406 C CA . ARG A 1 306 ? -1.052 3.821 -15.179 1.00 75.56 306 ARG A CA 1
ATOM 2407 C C . ARG A 1 306 ? -1.875 3.325 -16.371 1.00 75.56 306 ARG A C 1
ATOM 2409 O O . ARG A 1 306 ? -2.675 4.081 -16.914 1.00 75.56 306 ARG A O 1
ATOM 2416 N N . SER A 1 307 ? -1.668 2.076 -16.765 1.00 85.38 307 SER A N 1
ATOM 2417 C CA . SER A 1 307 ? -2.385 1.354 -17.810 1.00 85.38 307 SER A CA 1
ATOM 2418 C C . SER A 1 307 ? -2.541 -0.105 -17.386 1.00 85.38 307 SER A C 1
ATOM 2420 O O . SER A 1 307 ? -1.847 -0.575 -16.483 1.00 85.38 307 SER A O 1
ATOM 2422 N N . ASP A 1 308 ? -3.431 -0.825 -18.062 1.00 87.44 308 ASP A N 1
ATOM 2423 C CA . ASP A 1 308 ? -3.617 -2.267 -17.917 1.00 87.44 308 ASP A CA 1
ATOM 2424 C C . ASP A 1 308 ? -2.661 -3.069 -18.817 1.00 87.44 308 ASP A C 1
ATOM 2426 O O . ASP A 1 308 ? -2.974 -4.193 -19.188 1.00 87.44 308 ASP A O 1
ATOM 2430 N N . HIS A 1 309 ? -1.510 -2.504 -19.204 1.00 93.69 309 HIS A N 1
ATOM 2431 C CA . HIS A 1 309 ? -0.582 -3.149 -20.133 1.00 93.69 309 HIS A CA 1
ATOM 2432 C C . HIS A 1 309 ? 0.612 -3.780 -19.412 1.00 93.69 309 HIS A C 1
ATOM 2434 O O . HIS A 1 309 ? 1.428 -3.063 -18.835 1.00 93.69 309 HIS A O 1
ATOM 2440 N N . LEU A 1 310 ? 0.733 -5.108 -19.485 1.00 96.88 310 LEU A N 1
ATOM 2441 C CA . LEU A 1 310 ? 1.908 -5.869 -19.044 1.00 96.88 310 LEU A CA 1
ATOM 2442 C C . LEU A 1 310 ? 2.282 -6.901 -20.110 1.00 96.88 310 LEU A C 1
ATOM 2444 O O . LEU A 1 310 ? 1.399 -7.534 -20.684 1.00 96.88 310 LEU A O 1
ATOM 2448 N N . GLY A 1 311 ? 3.577 -7.066 -20.374 1.00 95.81 311 GLY A N 1
ATOM 2449 C CA . GLY A 1 311 ? 4.088 -7.915 -21.451 1.00 95.81 311 GLY A CA 1
ATOM 2450 C C . GLY A 1 311 ? 4.982 -9.068 -20.998 1.00 95.81 311 GLY A C 1
ATOM 2451 O O . GLY A 1 311 ? 5.071 -10.062 -21.716 1.00 95.81 311 GLY A O 1
ATOM 2452 N N . SER A 1 312 ? 5.636 -8.965 -19.838 1.00 98.44 312 SER A N 1
ATOM 2453 C CA . SER A 1 312 ? 6.505 -10.025 -19.308 1.00 98.44 312 SER A CA 1
ATOM 2454 C C . SER A 1 312 ? 6.647 -9.960 -17.786 1.00 98.44 312 SER A C 1
ATOM 2456 O O . SER A 1 312 ? 6.362 -8.933 -17.166 1.00 98.44 312 SER A O 1
ATOM 2458 N N . CYS A 1 313 ? 7.078 -11.060 -17.162 1.00 98.25 313 CYS A N 1
ATOM 2459 C CA . CYS A 1 313 ? 7.339 -11.107 -15.722 1.00 98.25 313 CYS A CA 1
ATOM 2460 C C . CYS A 1 313 ? 8.378 -12.163 -15.346 1.00 98.25 313 CYS A C 1
ATOM 2462 O O . CYS A 1 313 ? 8.539 -13.167 -16.040 1.00 98.25 313 CYS A O 1
ATOM 2464 N N . ARG A 1 314 ? 9.063 -11.963 -14.222 1.00 96.94 314 ARG A N 1
ATOM 2465 C CA . ARG A 1 314 ? 9.947 -12.971 -13.627 1.00 96.94 314 ARG A CA 1
ATOM 2466 C C . ARG A 1 314 ? 9.911 -12.902 -12.100 1.00 96.94 314 ARG A C 1
ATOM 2468 O O . ARG A 1 314 ? 9.660 -11.819 -11.562 1.00 96.94 314 ARG A O 1
ATOM 2475 N N . PRO A 1 315 ? 10.195 -14.011 -11.399 1.00 95.31 315 PRO A N 1
ATOM 2476 C CA . PRO A 1 315 ? 10.434 -13.960 -9.965 1.00 95.31 315 PRO A CA 1
ATOM 2477 C C . PRO A 1 315 ? 11.656 -13.081 -9.661 1.00 95.31 315 PRO A C 1
ATOM 2479 O O . PRO A 1 315 ? 12.593 -12.988 -10.467 1.00 95.31 315 PRO A O 1
ATOM 2482 N N . ILE A 1 316 ? 11.629 -12.428 -8.503 1.00 94.44 316 ILE A N 1
ATOM 2483 C CA . ILE A 1 316 ? 12.763 -11.687 -7.952 1.00 94.44 316 ILE A CA 1
ATOM 2484 C C . ILE A 1 316 ? 13.663 -12.689 -7.224 1.00 94.44 316 ILE A C 1
ATOM 2486 O O . ILE A 1 316 ? 13.214 -13.441 -6.360 1.00 94.44 316 ILE A O 1
ATOM 2490 N N . GLY A 1 317 ? 14.939 -12.716 -7.598 1.00 88.94 317 GLY A N 1
ATOM 2491 C CA . GLY A 1 317 ? 15.964 -13.580 -7.033 1.00 88.94 317 GLY A CA 1
ATOM 2492 C C . GLY A 1 317 ? 16.352 -13.134 -5.630 1.00 88.94 317 GLY A C 1
ATOM 2493 O O . GLY A 1 317 ? 17.280 -12.345 -5.459 1.00 88.94 317 GLY A O 1
ATOM 2494 N N . MET A 1 318 ? 15.646 -13.659 -4.633 1.00 82.25 318 MET A N 1
ATOM 2495 C CA . MET A 1 318 ? 15.961 -13.498 -3.216 1.00 82.25 318 MET A CA 1
ATOM 2496 C C . MET A 1 318 ? 16.155 -14.863 -2.570 1.00 82.25 318 MET A C 1
ATOM 2498 O O . MET A 1 318 ? 15.370 -15.785 -2.791 1.00 82.25 318 MET A O 1
ATOM 2502 N N . HIS A 1 319 ? 17.200 -14.981 -1.756 1.00 74.94 319 HIS A N 1
ATOM 2503 C CA . HIS A 1 319 ? 17.546 -16.224 -1.064 1.00 74.94 319 HIS A CA 1
ATOM 2504 C C . HIS A 1 319 ? 17.533 -16.083 0.464 1.00 74.94 319 HIS A C 1
ATOM 2506 O O . HIS A 1 319 ? 17.701 -17.085 1.155 1.00 74.94 319 HIS A O 1
ATOM 2512 N N . GLY A 1 320 ? 17.297 -14.875 0.987 1.00 77.81 320 GLY A N 1
ATOM 2513 C CA . GLY A 1 320 ? 17.189 -14.620 2.419 1.00 77.81 320 GLY A CA 1
ATOM 2514 C C . GLY A 1 320 ? 16.774 -13.186 2.742 1.00 77.81 320 GLY A C 1
ATOM 2515 O O . GLY A 1 320 ? 16.273 -12.456 1.885 1.00 77.81 320 GLY A O 1
ATOM 2516 N N . GLU A 1 321 ? 16.964 -12.815 4.006 1.00 78.69 321 GLU A N 1
ATOM 2517 C CA . GLU A 1 321 ? 16.565 -11.526 4.583 1.00 78.69 321 GLU A CA 1
ATOM 2518 C C . GLU A 1 321 ? 17.770 -10.696 5.058 1.00 78.69 321 GLU A C 1
ATOM 2520 O O . GLU A 1 321 ? 17.645 -9.803 5.896 1.00 78.69 321 GLU A O 1
ATOM 2525 N N . HIS A 1 322 ? 18.967 -10.969 4.534 1.00 87.56 322 HIS A N 1
ATOM 2526 C CA . HIS A 1 322 ? 20.127 -10.124 4.779 1.00 87.56 322 HIS A CA 1
ATOM 2527 C C . HIS A 1 322 ? 20.087 -8.961 3.793 1.00 87.56 322 HIS A C 1
ATOM 2529 O O . HIS A 1 322 ? 20.383 -9.112 2.607 1.00 87.56 322 HIS A O 1
ATOM 2535 N N . TYR A 1 323 ? 19.727 -7.781 4.289 1.00 93.19 323 TYR A N 1
ATOM 2536 C CA . TYR A 1 323 ? 19.615 -6.568 3.488 1.00 93.19 323 TYR A CA 1
ATOM 2537 C C . TYR A 1 323 ? 20.819 -5.663 3.723 1.00 93.19 323 TYR A C 1
ATOM 2539 O O . TYR A 1 323 ? 21.027 -5.142 4.816 1.00 93.19 323 TYR A O 1
ATOM 2547 N N . ARG A 1 324 ? 21.616 -5.464 2.671 1.00 96.25 324 ARG A 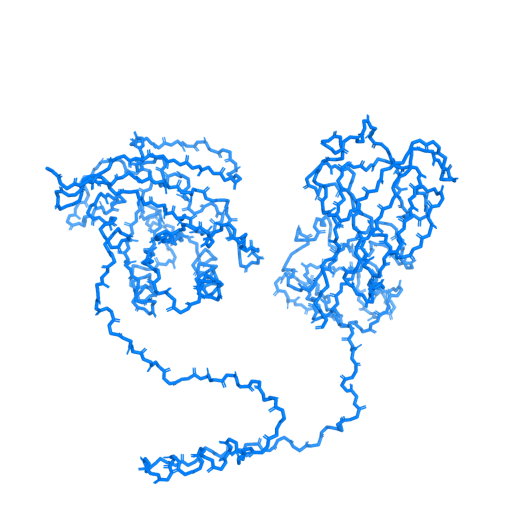N 1
ATOM 2548 C CA . ARG A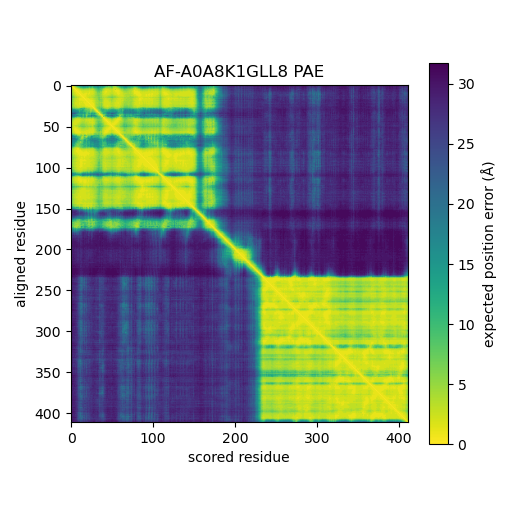 1 324 ? 22.715 -4.495 2.663 1.00 96.25 324 ARG A CA 1
ATOM 2549 C C . ARG A 1 324 ? 22.939 -3.971 1.251 1.00 96.25 324 ARG A C 1
ATOM 2551 O O . ARG A 1 324 ? 23.263 -4.757 0.353 1.00 96.25 324 ARG A O 1
ATOM 2558 N N . ILE A 1 325 ? 22.767 -2.667 1.074 1.00 97.94 325 ILE A N 1
ATOM 2559 C CA . ILE A 1 325 ? 23.003 -1.950 -0.181 1.00 97.94 325 ILE A CA 1
ATOM 2560 C C . ILE A 1 325 ? 23.940 -0.771 0.071 1.00 97.94 325 ILE A C 1
ATOM 2562 O O . ILE A 1 325 ? 23.816 -0.076 1.071 1.00 97.94 325 ILE A O 1
ATOM 2566 N N . GLU A 1 326 ? 24.874 -0.538 -0.840 1.00 98.12 326 GLU A N 1
ATOM 2567 C CA . GLU A 1 326 ? 25.738 0.640 -0.842 1.00 98.12 326 GLU A CA 1
ATOM 2568 C C . GLU A 1 326 ? 25.525 1.412 -2.140 1.00 98.12 326 GLU A C 1
ATOM 2570 O O . GLU A 1 326 ? 25.611 0.841 -3.229 1.00 98.12 326 GLU A O 1
ATOM 2575 N N . ILE A 1 327 ? 25.218 2.700 -2.024 1.00 98.12 327 ILE A N 1
ATOM 2576 C CA . ILE A 1 327 ? 24.910 3.594 -3.142 1.00 98.12 327 ILE A CA 1
ATOM 2577 C C . ILE A 1 327 ? 26.061 4.582 -3.345 1.00 98.12 327 ILE A C 1
ATOM 2579 O O . ILE A 1 327 ? 26.684 5.006 -2.376 1.00 98.12 327 ILE A O 1
ATOM 2583 N N . PHE A 1 328 ? 26.353 4.943 -4.596 1.00 97.75 328 PHE A N 1
ATOM 2584 C CA . PHE A 1 328 ? 27.509 5.764 -4.968 1.00 97.75 328 PHE A CA 1
ATOM 2585 C C . PHE A 1 328 ? 27.104 6.984 -5.797 1.00 97.75 328 PHE A C 1
ATOM 2587 O O . PHE A 1 328 ? 26.239 6.909 -6.681 1.00 97.75 328 PHE A O 1
ATOM 2594 N N . GLU A 1 329 ? 27.782 8.107 -5.541 1.00 95.06 329 GLU A N 1
ATOM 2595 C CA . GLU A 1 329 ? 27.554 9.363 -6.256 1.00 95.06 329 GLU A CA 1
ATOM 2596 C C . GLU A 1 329 ? 28.054 9.263 -7.696 1.00 95.06 329 GLU A C 1
ATOM 2598 O O . GLU A 1 329 ? 27.409 9.770 -8.607 1.00 95.06 329 GLU A O 1
ATOM 2603 N N . GLY A 1 330 ? 29.196 8.616 -7.923 1.00 95.38 330 GLY A N 1
ATOM 2604 C CA . GLY A 1 330 ? 29.788 8.437 -9.242 1.00 95.38 330 GLY A CA 1
ATOM 2605 C C . GLY A 1 330 ? 29.544 7.044 -9.815 1.00 95.38 330 GLY A C 1
ATOM 2606 O O . GLY A 1 330 ? 29.510 6.046 -9.095 1.00 95.38 330 GLY A O 1
ATOM 2607 N N . SER A 1 331 ? 29.449 6.959 -11.143 1.00 96.62 331 SER A N 1
ATOM 2608 C CA . SER A 1 331 ? 29.479 5.676 -11.854 1.00 96.62 331 SER A CA 1
ATOM 2609 C C . SER A 1 331 ? 30.782 4.918 -11.585 1.00 96.62 331 SER A C 1
ATOM 2611 O O . SER A 1 331 ? 31.810 5.509 -11.237 1.00 96.62 331 SER A O 1
ATOM 2613 N N . HIS A 1 332 ? 30.749 3.600 -11.781 1.00 97.06 332 HIS A N 1
ATOM 2614 C CA . HIS A 1 332 ? 31.861 2.691 -11.489 1.00 97.06 332 HIS A CA 1
ATOM 2615 C C . HIS A 1 332 ? 32.363 2.802 -10.039 1.00 97.06 332 HIS A C 1
ATOM 2617 O O . HIS A 1 332 ? 33.567 2.740 -9.792 1.00 97.06 332 HIS A O 1
ATOM 2623 N N . PHE A 1 333 ? 31.427 2.969 -9.096 1.00 97.12 333 PHE A N 1
ATOM 2624 C CA . PHE A 1 333 ? 31.675 2.961 -7.648 1.00 97.12 333 PHE A CA 1
ATOM 2625 C C . PHE A 1 333 ? 32.661 4.047 -7.195 1.00 97.12 333 PHE A C 1
ATOM 2627 O O . PHE A 1 333 ? 33.551 3.809 -6.379 1.00 97.12 333 PHE A O 1
ATOM 2634 N N . ARG A 1 334 ? 32.544 5.244 -7.780 1.00 95.81 334 ARG A N 1
ATOM 2635 C CA . ARG A 1 334 ? 33.423 6.382 -7.483 1.00 95.81 334 ARG A CA 1
ATOM 2636 C C . ARG A 1 334 ? 32.733 7.401 -6.587 1.00 95.81 334 ARG A C 1
ATOM 2638 O O . ARG A 1 334 ? 31.521 7.569 -6.642 1.00 95.81 334 ARG A O 1
ATOM 2645 N N . GLY A 1 335 ? 33.548 8.165 -5.864 1.00 94.44 335 GLY A N 1
ATOM 2646 C CA . GLY A 1 335 ? 33.081 9.269 -5.031 1.00 94.44 335 GLY A CA 1
ATOM 2647 C C . GLY A 1 335 ? 32.481 8.807 -3.699 1.00 94.44 335 GLY A C 1
ATOM 2648 O O . GLY A 1 335 ? 32.666 7.652 -3.315 1.00 94.44 335 GLY A O 1
ATOM 2649 N N . PRO A 1 336 ? 31.809 9.722 -2.983 1.00 95.19 336 PRO A N 1
ATOM 2650 C CA . PRO A 1 336 ? 31.071 9.417 -1.764 1.00 95.19 336 PRO A CA 1
ATOM 2651 C C . PRO A 1 336 ? 30.092 8.254 -1.945 1.00 95.19 336 PRO A C 1
ATOM 2653 O O . PRO A 1 336 ? 29.426 8.138 -2.982 1.00 95.19 336 PRO A O 1
ATOM 2656 N N . SER A 1 337 ? 29.995 7.424 -0.909 1.00 96.62 337 SER A N 1
ATOM 2657 C CA . SER A 1 337 ? 29.030 6.336 -0.818 1.00 96.62 337 SER A CA 1
ATOM 2658 C C . SER A 1 337 ? 28.233 6.399 0.481 1.00 96.62 337 SER A C 1
ATOM 2660 O O . SER A 1 337 ? 28.651 7.020 1.462 1.00 96.62 337 SER A O 1
ATOM 2662 N N . LEU A 1 338 ? 27.055 5.780 0.460 1.00 97.00 338 LEU A N 1
ATOM 2663 C CA . LEU A 1 338 ? 26.198 5.596 1.625 1.00 97.00 338 LEU A CA 1
ATOM 2664 C C . LEU A 1 338 ? 25.729 4.146 1.671 1.00 97.00 338 LEU A C 1
ATOM 2666 O O . LEU A 1 338 ? 25.208 3.619 0.690 1.00 97.00 338 LEU A O 1
ATOM 2670 N N . GLU A 1 339 ? 25.907 3.510 2.821 1.00 97.44 339 GLU A N 1
ATOM 2671 C CA . GLU A 1 339 ? 25.414 2.162 3.078 1.00 97.44 339 GLU A CA 1
ATOM 2672 C C . GLU A 1 339 ? 24.063 2.215 3.798 1.00 97.44 339 GLU A C 1
ATOM 2674 O O . GLU A 1 339 ? 23.882 2.988 4.739 1.00 97.44 339 GLU A O 1
ATOM 2679 N N . LEU A 1 340 ? 23.126 1.371 3.365 1.00 96.19 340 LEU A N 1
ATOM 2680 C CA . LEU A 1 340 ? 21.802 1.204 3.952 1.00 96.19 340 LEU A CA 1
ATOM 2681 C C . LEU A 1 340 ? 21.540 -0.279 4.245 1.00 96.19 340 LEU A C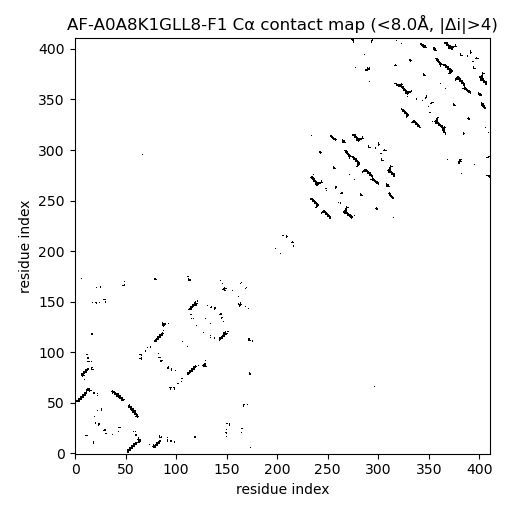 1
ATOM 2683 O O . LEU A 1 340 ? 21.808 -1.162 3.425 1.00 96.19 340 LEU A O 1
ATOM 2687 N N . THR A 1 341 ? 20.962 -0.542 5.414 1.00 95.31 341 THR A N 1
ATOM 2688 C CA . THR A 1 341 ? 20.486 -1.870 5.850 1.00 95.31 341 THR A CA 1
ATOM 2689 C C . THR A 1 341 ? 18.985 -1.887 6.150 1.00 95.31 341 THR A C 1
ATOM 2691 O O . THR A 1 341 ? 18.384 -2.946 6.296 1.00 95.31 341 THR A O 1
ATOM 2694 N N . GLU A 1 342 ? 18.373 -0.706 6.217 1.00 93.12 342 GLU A N 1
ATOM 2695 C CA . GLU A 1 342 ? 16.963 -0.472 6.523 1.00 93.12 342 GLU A CA 1
ATOM 2696 C C . GLU A 1 342 ? 16.286 0.284 5.375 1.00 93.12 342 GLU A C 1
ATOM 2698 O O . GLU A 1 342 ? 16.947 0.842 4.493 1.00 93.12 342 GLU A O 1
ATOM 2703 N N . ASP A 1 343 ? 14.956 0.324 5.406 1.00 92.06 343 ASP A N 1
ATOM 2704 C CA . ASP A 1 343 ? 14.180 1.122 4.461 1.00 92.06 343 ASP A CA 1
ATOM 2705 C C . ASP A 1 343 ? 14.463 2.618 4.652 1.00 92.06 343 ASP A C 1
ATOM 2707 O O . ASP A 1 343 ? 14.573 3.127 5.769 1.00 92.06 343 ASP A O 1
ATOM 2711 N N . CYS A 1 344 ? 14.544 3.349 3.547 1.00 92.31 344 CYS A N 1
ATOM 2712 C CA . CYS A 1 344 ? 14.805 4.775 3.517 1.00 92.31 344 CYS A CA 1
ATOM 2713 C C . CYS A 1 344 ? 13.738 5.487 2.680 1.00 92.31 344 CYS A C 1
ATOM 2715 O O . CYS A 1 344 ? 13.787 5.503 1.449 1.00 92.31 344 CYS A O 1
ATOM 2717 N N . SER A 1 345 ? 12.779 6.127 3.349 1.00 90.31 345 SER A N 1
ATOM 2718 C CA . SER A 1 345 ? 11.719 6.902 2.692 1.00 90.31 345 SER A CA 1
ATOM 2719 C C . SER A 1 345 ? 12.205 8.235 2.116 1.00 90.31 345 SER A C 1
ATOM 2721 O O . SER A 1 345 ? 11.513 8.820 1.283 1.00 90.31 345 SER A O 1
ATOM 2723 N N . PHE A 1 346 ? 13.373 8.726 2.535 1.00 91.62 346 PHE A N 1
ATOM 2724 C CA . PHE A 1 346 ? 13.945 9.982 2.058 1.00 91.62 346 PHE A CA 1
ATOM 2725 C C . PHE A 1 346 ? 15.469 10.000 2.229 1.00 91.62 346 PHE A C 1
ATOM 2727 O O . PHE A 1 346 ? 15.975 10.209 3.334 1.00 91.62 346 PHE A O 1
ATOM 2734 N N . LEU A 1 347 ? 16.198 9.797 1.128 1.00 90.88 347 LEU A N 1
ATOM 2735 C CA . LEU A 1 347 ? 17.661 9.656 1.118 1.00 90.88 347 LEU A CA 1
ATOM 2736 C C . LEU A 1 347 ? 18.390 10.890 1.659 1.00 90.88 347 LEU A C 1
ATOM 2738 O O . LEU A 1 347 ? 19.330 10.759 2.445 1.00 90.88 347 LEU A O 1
ATOM 2742 N N . GLN A 1 348 ? 17.914 12.091 1.327 1.00 89.19 348 GLN A N 1
ATOM 2743 C CA . GLN A 1 348 ? 18.496 13.334 1.837 1.00 89.19 348 GLN A CA 1
ATOM 2744 C C . GLN A 1 348 ? 18.374 13.457 3.361 1.00 89.19 348 GLN A C 1
ATOM 2746 O O . GLN A 1 348 ? 19.228 14.069 3.999 1.00 89.19 348 GLN A O 1
ATOM 2751 N N . GLY A 1 349 ? 17.364 12.823 3.965 1.00 86.19 349 GLY A N 1
ATOM 2752 C CA . GLY A 1 349 ? 17.225 12.729 5.419 1.00 86.19 349 GLY A CA 1
ATOM 2753 C C . GLY A 1 349 ? 18.237 11.790 6.087 1.00 86.19 349 GLY A C 1
ATOM 2754 O O . GLY A 1 349 ? 18.426 11.878 7.295 1.00 86.19 349 GLY A O 1
ATOM 2755 N N . GLN A 1 350 ? 18.897 10.918 5.318 1.00 86.25 350 GLN A N 1
ATOM 2756 C CA . GLN A 1 350 ? 19.903 9.950 5.783 1.00 86.25 350 GLN A CA 1
ATOM 2757 C C . GLN A 1 350 ? 21.341 10.360 5.419 1.00 86.25 350 GLN A C 1
ATOM 2759 O O . GLN A 1 350 ? 22.253 9.539 5.442 1.00 86.25 350 GLN A O 1
ATOM 2764 N N . GLY A 1 351 ? 21.564 11.634 5.080 1.00 83.62 351 GLY A N 1
ATOM 2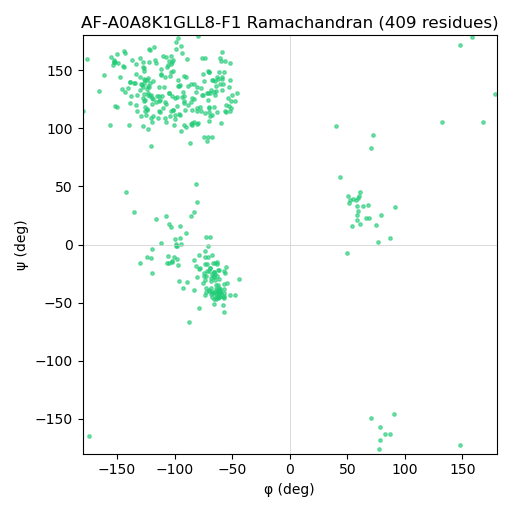765 C CA . GLY A 1 351 ? 22.898 12.154 4.764 1.00 83.62 351 GLY A CA 1
ATOM 2766 C C . GLY A 1 351 ? 23.317 12.003 3.300 1.00 83.62 351 GLY A C 1
ATOM 2767 O O . GLY A 1 351 ? 24.443 12.360 2.962 1.00 83.62 351 GLY A O 1
ATOM 2768 N N . TRP A 1 352 ? 22.425 11.539 2.418 1.00 91.88 352 TRP A N 1
ATOM 2769 C CA . TRP A 1 352 ? 22.642 11.580 0.972 1.00 91.88 352 TRP A CA 1
ATOM 2770 C C . TRP A 1 352 ? 22.189 12.925 0.404 1.00 91.88 352 TRP A C 1
ATOM 2772 O O . TRP A 1 352 ? 21.055 13.078 -0.032 1.00 91.88 352 TRP A O 1
ATOM 2782 N N . ASP A 1 353 ? 23.054 13.932 0.392 1.00 86.06 353 ASP A N 1
ATOM 2783 C CA . ASP A 1 353 ? 22.718 15.287 -0.075 1.00 86.06 353 ASP A CA 1
ATOM 2784 C C . ASP A 1 353 ? 22.475 15.404 -1.600 1.00 86.06 353 ASP A C 1
ATOM 2786 O O . ASP A 1 353 ? 22.302 16.507 -2.126 1.00 86.06 353 ASP A O 1
ATOM 2790 N N . LYS A 1 354 ? 22.451 14.278 -2.325 1.00 85.19 354 LYS A N 1
ATOM 2791 C CA . LYS A 1 354 ? 22.246 14.198 -3.776 1.00 85.19 354 LYS A CA 1
ATOM 2792 C C . LYS A 1 354 ? 20.838 13.709 -4.115 1.00 85.19 354 LYS A C 1
ATOM 2794 O O . LYS A 1 354 ? 20.175 13.035 -3.336 1.00 85.19 354 LYS A O 1
ATOM 2799 N N . THR A 1 355 ? 20.384 14.013 -5.327 1.00 82.56 355 THR A N 1
ATOM 2800 C CA . THR A 1 355 ? 19.125 13.485 -5.891 1.00 82.56 355 THR A CA 1
ATOM 2801 C C . THR A 1 355 ? 19.346 12.304 -6.834 1.00 82.56 355 THR A C 1
ATOM 2803 O O . THR A 1 355 ? 18.387 11.797 -7.420 1.00 82.56 355 THR A O 1
ATOM 2806 N N . CYS A 1 356 ? 20.604 11.896 -7.021 1.00 91.06 356 CYS A N 1
ATOM 2807 C CA . CYS A 1 356 ? 21.008 10.866 -7.960 1.00 91.06 356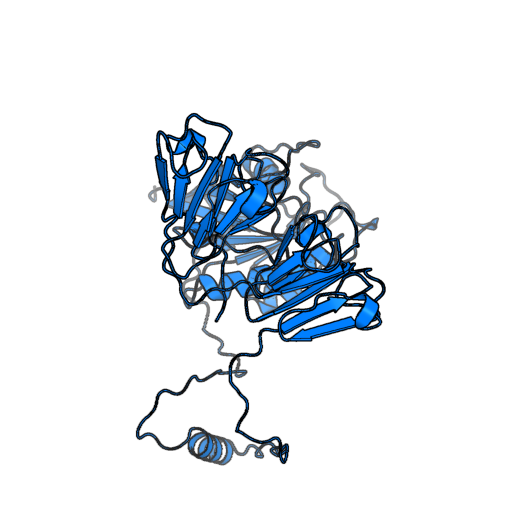 CYS A CA 1
ATOM 2808 C C . CYS A 1 356 ? 21.844 9.765 -7.300 1.00 91.06 356 CYS A C 1
ATOM 2810 O O . CYS A 1 356 ? 22.584 10.008 -6.347 1.00 91.06 356 CYS A O 1
ATOM 2812 N N . ILE A 1 357 ? 21.720 8.558 -7.848 1.00 96.75 357 ILE A N 1
ATOM 2813 C CA . ILE A 1 357 ? 22.547 7.386 -7.566 1.00 96.75 357 ILE A CA 1
ATOM 2814 C C . ILE A 1 357 ? 23.077 6.902 -8.910 1.00 96.75 357 ILE A C 1
ATOM 2816 O O . ILE A 1 357 ? 22.300 6.554 -9.800 1.00 96.75 357 ILE A O 1
ATOM 2820 N N . ASN A 1 358 ? 24.398 6.899 -9.078 1.00 97.06 358 ASN A N 1
ATOM 2821 C CA . ASN A 1 358 ? 25.018 6.572 -10.365 1.00 97.06 358 ASN A CA 1
ATOM 2822 C C . ASN A 1 358 ? 25.642 5.177 -10.403 1.00 97.06 358 ASN A C 1
ATOM 2824 O O . ASN A 1 358 ? 25.900 4.683 -11.495 1.00 97.06 358 ASN A O 1
ATOM 2828 N N . ALA A 1 359 ? 25.859 4.543 -9.252 1.00 98.25 359 ALA A N 1
ATOM 2829 C CA . ALA A 1 359 ? 26.217 3.134 -9.124 1.00 98.25 359 ALA A CA 1
ATOM 2830 C C . ALA A 1 359 ? 25.738 2.605 -7.765 1.00 98.25 359 ALA A C 1
ATOM 2832 O O . ALA A 1 359 ? 25.528 3.390 -6.837 1.00 98.25 359 ALA A O 1
ATOM 2833 N N . LEU A 1 360 ? 25.570 1.290 -7.635 1.00 98.31 360 LEU A N 1
ATOM 2834 C CA . LEU A 1 360 ? 25.221 0.651 -6.363 1.00 98.31 360 LEU A CA 1
ATOM 2835 C C . LEU A 1 360 ? 25.736 -0.785 -6.278 1.00 98.31 360 LEU A C 1
ATOM 2837 O O . LEU A 1 360 ? 25.966 -1.442 -7.294 1.00 98.31 360 LEU A O 1
ATOM 2841 N N . LYS A 1 361 ? 25.900 -1.281 -5.055 1.00 98.44 361 LYS A N 1
ATOM 2842 C CA . LYS A 1 361 ? 26.254 -2.670 -4.754 1.00 98.44 361 LYS A CA 1
ATOM 2843 C C . LYS A 1 361 ? 25.255 -3.254 -3.770 1.00 98.44 361 LYS A C 1
ATOM 2845 O O . LYS A 1 361 ? 25.005 -2.663 -2.726 1.00 98.44 361 LYS A O 1
ATOM 2850 N N . VAL A 1 362 ? 24.714 -4.425 -4.085 1.00 97.31 362 VAL A N 1
ATOM 2851 C CA . VAL A 1 362 ? 23.832 -5.196 -3.202 1.00 97.31 362 VAL A CA 1
ATOM 2852 C C . VAL A 1 362 ? 24.608 -6.415 -2.716 1.00 97.31 362 VAL A C 1
ATOM 2854 O O . VAL A 1 362 ? 24.902 -7.327 -3.491 1.00 97.31 362 VAL A O 1
ATOM 2857 N N . TYR A 1 363 ? 24.974 -6.413 -1.435 1.00 93.56 363 TYR A N 1
ATOM 2858 C CA . TYR A 1 363 ? 25.841 -7.439 -0.844 1.00 93.56 363 TYR A CA 1
ATOM 2859 C C . TYR A 1 363 ? 25.063 -8.642 -0.298 1.00 93.56 363 TYR A C 1
ATOM 2861 O O . TYR A 1 363 ? 25.585 -9.758 -0.285 1.00 93.56 363 TYR A O 1
ATOM 2869 N N . GLY A 1 364 ? 23.848 -8.393 0.188 1.00 85.19 364 GLY A N 1
ATOM 2870 C CA . GLY A 1 364 ? 23.003 -9.378 0.851 1.00 85.19 364 GLY A CA 1
ATOM 2871 C C . GLY A 1 364 ? 22.252 -10.316 -0.096 1.00 85.19 364 GLY A C 1
ATOM 2872 O O . GLY A 1 364 ? 22.380 -10.228 -1.316 1.00 85.19 364 GLY A O 1
ATOM 2873 N N . ASP A 1 365 ? 21.487 -11.240 0.480 1.00 86.06 365 ASP A N 1
ATOM 2874 C CA . ASP A 1 365 ? 20.627 -12.192 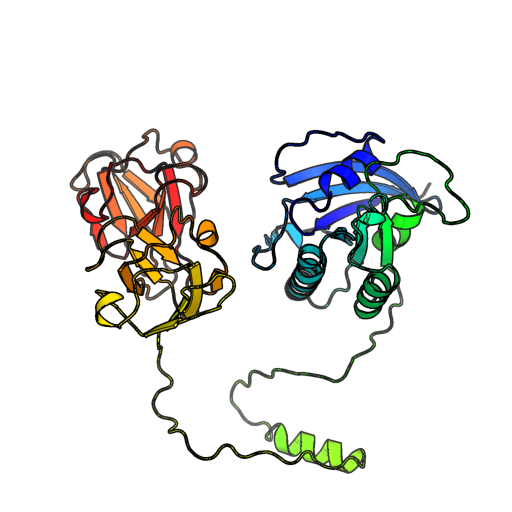-0.237 1.00 86.06 365 ASP A CA 1
ATOM 2875 C C . ASP A 1 365 ? 19.168 -11.714 -0.376 1.00 86.06 365 ASP A C 1
ATOM 2877 O O . ASP A 1 365 ? 18.355 -12.409 -0.993 1.00 86.06 365 ASP A O 1
ATOM 2881 N N . GLY A 1 366 ? 18.865 -10.519 0.144 1.00 89.38 366 GLY A N 1
ATOM 2882 C CA . GLY A 1 366 ? 17.640 -9.772 -0.122 1.00 89.38 366 GLY A CA 1
ATOM 2883 C C . GLY A 1 366 ? 17.744 -8.844 -1.341 1.00 89.38 366 GLY A C 1
ATOM 2884 O O . GLY A 1 366 ? 18.835 -8.450 -1.761 1.00 89.38 366 GLY A O 1
ATOM 2885 N N . ALA A 1 367 ? 16.594 -8.465 -1.898 1.00 94.94 367 ALA A N 1
ATOM 2886 C CA . ALA A 1 367 ? 16.483 -7.500 -2.991 1.00 94.94 367 ALA A CA 1
ATOM 2887 C C . ALA A 1 367 ? 15.917 -6.161 -2.501 1.00 94.94 367 ALA A C 1
ATOM 2889 O O . ALA A 1 367 ? 15.276 -6.074 -1.450 1.00 94.94 367 ALA A O 1
ATOM 2890 N N . TRP A 1 368 ? 16.136 -5.114 -3.292 1.00 97.19 368 TRP A N 1
ATOM 2891 C CA . TRP A 1 368 ? 15.712 -3.752 -2.983 1.00 97.19 368 TRP A CA 1
ATOM 2892 C C . TRP A 1 368 ? 14.894 -3.155 -4.123 1.00 97.19 368 TRP A C 1
ATOM 2894 O O . TRP A 1 368 ? 15.091 -3.489 -5.291 1.00 97.19 368 TRP A O 1
ATOM 2904 N N . VAL A 1 369 ? 14.003 -2.228 -3.779 1.00 97.44 369 VAL A N 1
ATOM 2905 C CA . VAL A 1 369 ? 13.259 -1.395 -4.724 1.00 97.44 369 VAL A CA 1
ATOM 2906 C C . VAL A 1 369 ? 13.704 0.053 -4.575 1.00 97.44 369 VAL A C 1
ATOM 2908 O O . VAL A 1 369 ? 13.623 0.627 -3.488 1.00 97.44 369 VAL A O 1
ATOM 2911 N N . LEU A 1 370 ? 14.146 0.641 -5.682 1.00 97.94 370 LEU A N 1
ATOM 2912 C CA . LEU A 1 370 ? 14.525 2.044 -5.811 1.00 97.94 370 LEU A CA 1
ATOM 2913 C C . LEU A 1 370 ? 13.354 2.843 -6.386 1.00 97.94 370 LEU A C 1
ATOM 2915 O O . LEU A 1 370 ? 12.684 2.366 -7.304 1.00 97.94 370 LEU A O 1
ATOM 2919 N N . TYR A 1 371 ? 13.151 4.062 -5.895 1.00 94.88 371 TYR A N 1
ATOM 2920 C CA . TYR A 1 371 ? 12.067 4.953 -6.308 1.00 94.88 371 TYR A CA 1
ATOM 2921 C C . TYR A 1 371 ? 12.601 6.326 -6.718 1.00 94.88 371 TYR A C 1
ATOM 2923 O O . TYR A 1 371 ? 13.426 6.910 -6.011 1.00 94.88 371 TYR A O 1
ATOM 2931 N N . GLU A 1 372 ? 12.100 6.870 -7.831 1.00 93.25 372 GLU A N 1
ATOM 2932 C CA . GLU A 1 372 ? 12.498 8.203 -8.331 1.00 93.25 372 GLU A CA 1
ATOM 2933 C C . GLU A 1 372 ? 12.092 9.349 -7.380 1.00 93.25 372 GLU A C 1
ATOM 2935 O O . GLU A 1 372 ? 12.727 10.406 -7.361 1.00 93.25 372 GLU A O 1
ATOM 2940 N N . GLU A 1 373 ? 11.052 9.147 -6.567 1.00 87.00 373 GLU A N 1
ATOM 2941 C CA . GLU A 1 373 ? 10.517 10.150 -5.643 1.00 87.00 373 GLU A CA 1
ATOM 2942 C C . GLU A 1 373 ? 10.636 9.701 -4.171 1.00 87.00 373 GLU A C 1
ATOM 2944 O O . GLU A 1 373 ? 10.750 8.503 -3.883 1.00 87.00 373 GLU A O 1
ATOM 2949 N N . PRO A 1 374 ? 10.595 10.642 -3.207 1.00 85.31 374 PRO A N 1
ATOM 2950 C CA . PRO A 1 374 ? 10.496 10.314 -1.789 1.00 85.31 374 PRO A CA 1
ATOM 2951 C C . PRO A 1 374 ? 9.223 9.524 -1.459 1.00 85.31 374 PRO A C 1
ATOM 2953 O O . PRO A 1 374 ? 8.219 9.588 -2.172 1.00 85.31 374 PRO A O 1
ATOM 2956 N N . ASN A 1 375 ? 9.230 8.852 -0.310 1.00 88.19 375 ASN A N 1
ATOM 2957 C CA . ASN A 1 375 ? 8.101 8.098 0.238 1.00 88.19 375 ASN A CA 1
ATOM 2958 C C . ASN A 1 375 ? 7.579 6.998 -0.700 1.00 88.19 375 ASN A C 1
ATOM 2960 O O . ASN A 1 375 ? 6.370 6.770 -0.774 1.00 88.19 375 ASN A O 1
ATOM 2964 N N . TYR A 1 376 ? 8.493 6.322 -1.401 1.00 87.81 376 TYR A N 1
ATOM 2965 C CA . TYR A 1 376 ? 8.222 5.155 -2.243 1.00 87.81 376 TYR A CA 1
ATOM 2966 C C . TYR A 1 376 ? 7.260 5.457 -3.404 1.00 87.81 376 TYR A C 1
ATOM 2968 O O . TYR A 1 376 ? 6.309 4.718 -3.669 1.00 87.81 376 TYR A O 1
ATOM 2976 N N . ARG A 1 377 ? 7.491 6.586 -4.087 1.00 84.44 377 ARG A N 1
ATOM 2977 C CA . ARG A 1 377 ? 6.665 7.076 -5.203 1.00 84.44 377 ARG A CA 1
ATOM 2978 C C . ARG A 1 377 ? 7.445 7.158 -6.514 1.00 84.44 377 ARG A C 1
ATOM 2980 O O . ARG A 1 377 ? 8.666 7.048 -6.554 1.00 84.44 377 ARG A O 1
ATOM 2987 N N . GLY A 1 378 ? 6.722 7.388 -7.603 1.00 85.69 378 GLY A N 1
ATOM 2988 C CA . GLY A 1 378 ? 7.307 7.482 -8.936 1.00 85.69 378 GLY A CA 1
ATOM 2989 C C . GLY A 1 378 ? 7.616 6.110 -9.532 1.00 85.69 378 GLY A C 1
ATOM 2990 O O . GLY A 1 378 ? 6.989 5.107 -9.181 1.00 85.69 378 GLY A O 1
ATOM 2991 N N . ARG A 1 379 ? 8.546 6.070 -10.491 1.00 90.00 379 ARG A N 1
ATOM 2992 C CA . ARG A 1 379 ? 8.970 4.801 -11.092 1.00 90.00 379 ARG A CA 1
ATOM 2993 C C . ARG A 1 379 ? 9.766 3.977 -10.101 1.00 90.00 379 ARG A C 1
ATOM 2995 O O . ARG A 1 379 ? 10.493 4.520 -9.276 1.00 90.00 379 ARG A O 1
ATOM 3002 N N . MET A 1 380 ? 9.631 2.669 -10.255 1.00 93.88 380 MET A N 1
ATOM 3003 C CA . MET A 1 380 ? 10.259 1.670 -9.411 1.00 93.88 380 MET A CA 1
ATOM 3004 C C . MET A 1 380 ? 11.315 0.917 -10.214 1.00 93.88 380 MET A C 1
ATOM 3006 O O . MET A 1 380 ? 11.105 0.670 -11.404 1.00 93.88 380 MET A O 1
ATOM 3010 N N . TYR A 1 381 ? 12.404 0.525 -9.559 1.00 97.19 381 TYR A N 1
ATOM 3011 C CA . TYR A 1 381 ? 13.454 -0.312 -10.137 1.00 97.19 381 TYR A CA 1
ATOM 3012 C C . TYR A 1 381 ? 13.877 -1.360 -9.114 1.00 97.19 381 TYR A C 1
ATOM 3014 O O . TYR A 1 381 ? 14.180 -1.003 -7.975 1.00 97.19 381 TYR A O 1
ATOM 3022 N N . VAL A 1 382 ? 13.885 -2.637 -9.493 1.00 97.12 382 VAL A N 1
ATOM 3023 C CA . VAL A 1 382 ? 14.378 -3.705 -8.617 1.00 97.12 382 VAL A CA 1
ATOM 3024 C C . VAL A 1 382 ? 15.880 -3.885 -8.804 1.00 97.12 382 VAL A C 1
ATOM 3026 O O . VAL A 1 382 ? 16.375 -3.907 -9.932 1.00 97.12 382 VAL A O 1
ATOM 3029 N N . VAL A 1 383 ? 16.604 -4.037 -7.698 1.00 97.25 383 VAL A N 1
ATOM 3030 C CA . VAL A 1 383 ? 18.011 -4.443 -7.698 1.00 97.25 383 VAL A CA 1
ATOM 3031 C C . VAL A 1 383 ? 18.200 -5.644 -6.783 1.00 97.25 383 VAL A C 1
ATOM 3033 O O . VAL A 1 383 ? 17.838 -5.636 -5.606 1.00 97.25 383 VAL A O 1
ATOM 3036 N N . GLU A 1 384 ? 18.734 -6.706 -7.369 1.00 95.44 384 GLU A N 1
ATOM 3037 C CA . GLU A 1 384 ? 19.059 -7.969 -6.708 1.00 95.44 384 GLU A CA 1
ATOM 3038 C C . GLU A 1 384 ? 20.545 -7.979 -6.333 1.00 95.44 384 GLU A C 1
ATOM 3040 O O . GLU A 1 384 ? 21.278 -7.038 -6.644 1.00 95.44 384 GLU A O 1
ATOM 3045 N N . ARG A 1 385 ? 21.008 -9.043 -5.669 1.00 95.31 385 ARG A N 1
ATOM 3046 C CA . ARG A 1 385 ? 22.422 -9.211 -5.316 1.00 95.31 385 ARG A CA 1
ATOM 3047 C C . ARG A 1 385 ? 23.327 -9.018 -6.537 1.00 95.31 385 ARG A C 1
ATOM 3049 O O . ARG A 1 385 ? 23.205 -9.740 -7.524 1.00 95.31 385 ARG A O 1
ATOM 3056 N N . GLY A 1 386 ? 24.279 -8.094 -6.439 1.00 96.06 386 GLY A N 1
ATOM 3057 C CA . GLY A 1 386 ? 25.178 -7.778 -7.543 1.00 96.06 386 GLY A CA 1
ATOM 3058 C C . GLY A 1 386 ? 25.814 -6.398 -7.443 1.00 96.06 386 GLY A C 1
ATOM 3059 O O . GLY A 1 386 ? 25.556 -5.628 -6.518 1.00 96.06 386 GLY A O 1
ATOM 3060 N N . GLU A 1 387 ? 26.662 -6.096 -8.420 1.00 98.06 387 GLU A N 1
ATOM 3061 C CA . GLU A 1 387 ? 27.287 -4.789 -8.586 1.00 98.06 387 GLU A CA 1
ATOM 3062 C C . GLU A 1 387 ? 26.724 -4.126 -9.841 1.00 98.06 387 GLU A C 1
ATOM 3064 O O . GLU A 1 387 ? 26.747 -4.728 -10.911 1.00 98.06 387 GLU A O 1
ATOM 3069 N N . PHE A 1 388 ? 26.246 -2.890 -9.707 1.00 98.19 388 PHE A N 1
ATOM 3070 C CA . PHE A 1 388 ? 25.650 -2.127 -10.795 1.00 98.19 388 PHE A CA 1
ATOM 3071 C C . PHE A 1 388 ? 26.456 -0.852 -11.006 1.00 98.19 388 PHE A C 1
ATOM 3073 O O . PHE A 1 388 ? 26.401 0.081 -10.198 1.00 98.19 388 PHE A O 1
ATOM 3080 N N . SER A 1 389 ? 27.246 -0.810 -12.076 1.00 97.69 389 SER A N 1
ATOM 3081 C CA . SER A 1 389 ? 28.243 0.250 -12.273 1.00 97.69 389 SER A CA 1
ATOM 3082 C C . SER A 1 389 ? 27.672 1.535 -12.884 1.00 97.69 389 SER A C 1
ATOM 3084 O O . SER A 1 389 ? 28.331 2.579 -12.856 1.00 97.69 389 SER A O 1
ATOM 3086 N N . SER A 1 390 ? 26.446 1.475 -13.408 1.00 97.25 390 SER A N 1
ATOM 3087 C CA . SER A 1 390 ? 25.702 2.611 -13.952 1.00 97.25 390 SER A CA 1
ATOM 3088 C C . SER A 1 390 ? 24.191 2.436 -13.778 1.00 97.25 390 SER A C 1
ATOM 3090 O O . SER A 1 390 ? 23.699 1.309 -13.754 1.00 97.25 390 SER A O 1
ATOM 3092 N N . PHE A 1 391 ? 23.431 3.537 -13.762 1.00 95.94 391 PHE A N 1
ATOM 3093 C CA . PHE A 1 391 ? 21.967 3.479 -13.630 1.00 95.94 391 PHE A CA 1
ATOM 3094 C C . PHE A 1 391 ? 21.232 2.780 -14.778 1.00 95.94 391 PHE A C 1
ATOM 3096 O O . PHE A 1 391 ? 20.088 2.349 -14.629 1.00 95.94 391 PHE A O 1
ATOM 3103 N N . ASN A 1 392 ? 21.906 2.611 -15.916 1.00 95.69 392 ASN A N 1
ATOM 3104 C CA . ASN A 1 392 ? 21.389 1.835 -17.036 1.00 95.69 392 ASN A CA 1
ATOM 3105 C C . ASN A 1 392 ? 21.281 0.338 -16.699 1.00 95.69 392 ASN A C 1
ATOM 3107 O O . ASN A 1 392 ? 20.439 -0.348 -17.271 1.00 95.69 392 ASN A O 1
ATOM 3111 N N . GLU A 1 393 ? 22.101 -0.177 -15.776 1.00 96.88 393 GLU A N 1
ATOM 3112 C CA . GLU A 1 393 ? 22.139 -1.609 -15.443 1.00 96.88 393 GLU A CA 1
ATOM 3113 C C . GLU A 1 393 ? 20.906 -2.069 -14.652 1.00 96.88 393 GLU A C 1
ATOM 3115 O O . GLU A 1 393 ? 20.488 -3.214 -14.798 1.00 96.88 393 GLU A O 1
ATOM 3120 N N . TRP A 1 394 ? 20.255 -1.175 -13.899 1.00 95.44 394 TRP A N 1
ATOM 3121 C CA . TRP A 1 394 ? 18.925 -1.420 -13.316 1.00 95.44 394 TRP A CA 1
ATOM 3122 C C . TRP A 1 394 ? 17.778 -0.862 -14.177 1.00 95.44 394 TRP A C 1
ATOM 3124 O O . TRP A 1 394 ? 16.639 -0.746 -13.722 1.00 95.44 394 TRP A O 1
ATOM 3134 N N . GLN A 1 395 ? 18.076 -0.553 -15.445 1.00 95.25 395 GLN A N 1
ATOM 3135 C CA . GLN A 1 395 ? 17.147 -0.066 -16.469 1.00 95.25 395 GLN A CA 1
ATOM 3136 C C . GLN A 1 395 ? 16.439 1.258 -16.122 1.00 95.25 395 GLN A C 1
ATOM 3138 O O . GLN A 1 395 ? 15.323 1.511 -16.588 1.00 95.25 395 GLN A O 1
ATOM 3143 N N . ALA A 1 396 ? 17.065 2.128 -15.322 1.00 93.75 396 ALA A N 1
ATOM 3144 C CA . ALA A 1 396 ? 16.489 3.434 -15.024 1.00 93.75 396 ALA A CA 1
ATOM 3145 C C . ALA A 1 396 ? 16.620 4.421 -16.185 1.00 93.75 396 ALA A C 1
ATOM 3147 O O . ALA A 1 396 ? 17.601 4.427 -16.925 1.00 93.75 396 ALA A O 1
ATOM 3148 N N . ARG A 1 397 ? 15.626 5.310 -16.328 1.00 90.81 397 ARG A N 1
ATOM 3149 C CA . ARG A 1 397 ? 15.667 6.383 -17.344 1.00 90.81 397 ARG A CA 1
ATOM 3150 C C . ARG A 1 397 ? 16.567 7.549 -16.947 1.00 90.81 397 ARG A C 1
ATOM 3152 O O . ARG A 1 397 ? 16.950 8.350 -17.794 1.00 90.81 397 ARG A O 1
ATOM 3159 N N . SER A 1 398 ? 16.843 7.678 -15.658 1.00 93.69 398 SER A N 1
ATOM 3160 C CA . SER A 1 398 ? 17.731 8.680 -15.090 1.00 93.69 398 SER A CA 1
ATOM 3161 C C . SER A 1 398 ? 18.370 8.118 -13.828 1.00 93.69 398 SER A C 1
ATOM 3163 O O . SER A 1 398 ? 17.861 7.162 -13.249 1.00 93.69 398 SER A O 1
ATOM 3165 N N . ALA A 1 399 ? 19.436 8.756 -13.360 1.00 94.31 399 ALA A N 1
ATOM 3166 C CA . ALA A 1 399 ? 20.046 8.425 -12.079 1.00 94.31 399 ALA A CA 1
ATOM 3167 C C . ALA A 1 399 ? 19.183 8.840 -10.869 1.00 94.31 399 ALA A C 1
ATOM 3169 O O . ALA A 1 399 ? 19.618 8.650 -9.738 1.00 94.31 399 ALA A O 1
ATOM 3170 N N . SER A 1 400 ? 18.010 9.461 -11.066 1.00 95.88 400 SER A N 1
ATOM 3171 C CA . SER A 1 400 ? 17.222 9.999 -9.959 1.00 95.88 400 SER A CA 1
ATOM 3172 C C . SER A 1 400 ? 16.624 8.886 -9.107 1.00 95.88 400 SER A C 1
ATOM 3174 O O . SER A 1 400 ? 15.819 8.089 -9.582 1.00 95.88 400 SER A O 1
ATOM 3176 N N . VAL A 1 401 ? 17.019 8.860 -7.838 1.00 96.50 401 VAL A N 1
ATOM 3177 C CA . VAL A 1 401 ? 16.483 7.966 -6.813 1.00 96.50 401 VAL A CA 1
ATOM 3178 C C . VAL A 1 401 ? 16.430 8.763 -5.518 1.00 96.50 401 VAL A C 1
ATOM 3180 O O . VAL A 1 401 ? 17.405 9.424 -5.162 1.00 96.50 401 VAL A O 1
ATOM 3183 N N . GLN A 1 402 ? 15.291 8.731 -4.830 1.00 94.38 402 GLN A N 1
ATOM 3184 C CA . GLN A 1 402 ? 15.052 9.524 -3.617 1.00 94.38 402 GLN A CA 1
ATOM 3185 C C . GLN A 1 402 ? 14.517 8.704 -2.442 1.00 94.38 402 GLN A C 1
ATOM 3187 O O . GLN A 1 402 ? 14.577 9.167 -1.301 1.00 94.38 402 GLN A O 1
ATOM 3192 N N . SER A 1 403 ? 14.029 7.488 -2.690 1.00 95.19 403 SER A N 1
ATOM 3193 C CA . SER A 1 403 ? 13.711 6.531 -1.633 1.00 95.19 403 SER A CA 1
ATOM 3194 C C . SER A 1 403 ? 14.024 5.100 -2.058 1.00 95.19 403 SER A C 1
ATOM 3196 O O . SER A 1 403 ? 14.053 4.776 -3.248 1.00 95.19 403 SER A O 1
ATOM 3198 N N . ILE A 1 404 ? 14.322 4.255 -1.076 1.00 97.88 404 ILE A N 1
ATOM 3199 C CA . ILE A 1 404 ? 14.769 2.872 -1.250 1.00 97.88 404 ILE A CA 1
ATOM 3200 C C . ILE A 1 404 ? 14.092 2.027 -0.173 1.00 97.88 404 ILE A C 1
ATOM 3202 O O . ILE A 1 404 ? 14.072 2.427 0.986 1.00 97.88 404 ILE A O 1
ATOM 3206 N N . ARG A 1 405 ? 13.554 0.859 -0.523 1.00 96.12 405 ARG A N 1
ATOM 3207 C CA . ARG A 1 405 ? 13.045 -0.102 0.469 1.00 96.12 405 ARG A CA 1
ATOM 3208 C C . ARG A 1 405 ? 13.444 -1.525 0.124 1.00 96.12 405 ARG A C 1
ATOM 3210 O O . ARG A 1 405 ? 13.695 -1.838 -1.039 1.00 96.12 405 ARG A O 1
ATOM 3217 N N . ARG A 1 406 ? 13.435 -2.390 1.122 1.00 94.75 406 ARG A N 1
ATOM 3218 C CA . ARG A 1 406 ? 13.589 -3.835 0.994 1.00 94.75 406 ARG A CA 1
ATOM 3219 C C . ARG A 1 406 ? 12.368 -4.425 0.289 1.00 94.75 406 ARG A C 1
ATOM 3221 O O . ARG A 1 406 ? 11.240 -3.970 0.503 1.00 94.75 406 ARG A O 1
ATOM 3228 N N . VAL A 1 407 ? 12.591 -5.413 -0.571 1.00 91.25 407 VAL A N 1
ATOM 3229 C CA . VAL A 1 407 ? 11.514 -6.258 -1.105 1.00 91.25 407 VAL A CA 1
ATOM 3230 C C . VAL A 1 407 ? 11.097 -7.225 -0.003 1.00 91.25 407 VAL A C 1
ATOM 3232 O O . VAL A 1 407 ? 11.945 -7.898 0.572 1.00 91.25 407 VAL A O 1
ATOM 3235 N N . VAL A 1 408 ? 9.806 -7.305 0.294 1.00 80.62 408 VAL A N 1
ATOM 3236 C CA . VAL A 1 408 ? 9.255 -8.261 1.254 1.00 80.62 408 VAL A CA 1
ATOM 3237 C C . VAL A 1 408 ? 8.995 -9.572 0.529 1.00 80.62 408 VAL A C 1
ATOM 3239 O O . VAL A 1 408 ? 8.238 -9.613 -0.442 1.00 80.62 408 VAL A O 1
ATOM 3242 N N . ASN A 1 409 ? 9.601 -10.650 1.015 1.00 68.94 409 ASN A N 1
ATOM 3243 C CA . ASN A 1 409 ? 9.358 -11.984 0.493 1.00 68.94 409 ASN A CA 1
ATOM 3244 C C . ASN A 1 409 ? 8.663 -12.845 1.551 1.00 68.94 409 ASN A C 1
ATOM 3246 O O . ASN A 1 409 ? 9.057 -12.841 2.712 1.00 68.94 409 ASN A O 1
ATOM 3250 N N . TYR A 1 410 ? 7.639 -13.586 1.139 1.00 58.09 410 TYR A N 1
ATOM 3251 C CA . TYR A 1 410 ? 6.991 -14.595 1.971 1.00 58.09 410 TYR A CA 1
ATOM 3252 C C . TYR A 1 410 ? 7.414 -15.954 1.407 1.00 58.09 410 TYR A C 1
ATOM 3254 O O . TYR A 1 410 ? 6.997 -16.315 0.303 1.00 58.09 410 TYR A O 1
ATOM 3262 N N . PHE A 1 411 ? 8.320 -16.628 2.121 1.00 51.81 411 PHE A N 1
ATOM 3263 C CA . PHE A 1 411 ? 8.867 -17.938 1.749 1.00 51.81 411 PHE A CA 1
ATOM 3264 C C . PHE A 1 411 ? 7.851 -19.072 1.902 1.00 51.81 411 PHE A C 1
ATOM 3266 O O . PHE A 1 411 ? 7.079 -19.051 2.890 1.00 51.81 411 PHE A O 1
#

Radius of gyration: 26.28 Å; Cα contacts (8 Å, |Δi|>4): 839; chains: 1; bounding box: 72×63×70 Å

Secondary structure (DSSP, 8-state):
-PPPEEEEEEEEE-TTSSHHHHHHHHHHS---S--PPPSEEEEEEEEEETTEEEEEEEEEEPPP-TT----GGGTSS--EEEEEEETT-HHHHHHHHHHHHHHHHHHTTS---EEEEEE-TT-GGG--S-HHHHHHHHHHTT-EEEEE-SS-SS---TTS----S-HHHHHHHHS--TT-----------PPPPSSSS--HHHHHHHHHHHHTPPPP---------TT--S---EEEEESSSTT-SSEEEEES-BS-TGGGT--SB-SEEEE-SS-EEEEEETTTEEEEEEE-SEEE-SGGGGT-SSSB--EEEE-----S---EEEEEETTTEEEEEEESS-BS-GGGGT---SB--EEEE-SSS-EEEEEETTTEEEEEEE-SEEESSTTTTT-SSSB--EEEEPP---

Foldseek 3Di:
DPDEAEAEEEEAFAAPLCLVLQVCCAAVVDGDPDDDFDAKDWDWDWDADPNHIYIYTYIRHGGDFLPDDDPLVVQPRHQEYEQTAEQLDPRRVVRSVSVLVVVCVSNDPDDRAYEYEHEPVVVVVSGPHDPVNQVVVCVVVVHHYYYAYSPDSDDDDPDDPRDGPDSVSCCRNVDDDPDPDDDDDPDDDDDDDDDDDDDDPVVVVVVVCVVVVHDDDDDDDPDDDDPPPPPDFFWKKFALAFPRDHDIDIDGFWDQFVVVVVHPQFGFWMAGQFAKKWWALAGRSDDFIFIGEHGIGRGQVSRVDPHRGTTIMGGAQADDLAWKKKFAPAFQRDDDIDIDRAWFQFVVVVVPVDQFTFWMATQHRWKKWFALDGRRDHTIFIDGHDTGRGPCSSPDPGRGTTTMHTRDGDD

Sequence (411 aa):
MPPSKSRKIAILGYRSVGKSSLTIQFVEGQFVDSYDPTIENTFTKLITVNGQEYHLQLVDTAGQDEYSIFPQTYSIDINGYILVYSVTSIKSFEVIKVIHGKLLDMVGKVQIPIMLVGNKKDLHMERVISYEEGKALAESWNAAFLESSAKENQGYLGNSRVLHLNPSAMKSVLEIQPESKVVLNPGMIICKGESGKDPSPVEEMSKIFSRLGLESPSILRVEGVDEDNRASRHGITFYEGKCFTGRKLDVCGSCNSFQDQGFLNRVNSICVQSGAWVCFDHPDFRGQQYILEHGEYPDFYRWNGRSDHLGSCRPIGMHGEHYRIEIFEGSHFRGPSLELTEDCSFLQGQGWDKTCINALKVYGDGAWVLYEEPNYRGRMYVVERGEFSSFNEWQARSASVQSIRRVVNYF